Protein AF-A0A8J2X527-F1 (afdb_monomer_lite)

Radius of gyration: 35.74 Å; chains: 1; bounding box: 59×76×112 Å

Sequence (655 aa):
MLSQLTATYHDRGWCKVERCLDGATVQSFVDQLKRELRAPTVQGESGHDYRAIDLEESATWFRGTERRVVEVNPPGEGAHWSRIERAPRLVCALDALLGTWELPRNDAERTREWYCPIVFPEDPPCHTLTRPALSGEATWRDGFGDAWTSEEDEKLRKAARARPVDWKGISSELNRPVKHCRERWAAINPWAPDEDQTLAELHKTHGDAWSLLTSKLSAAGFEARTKRAVRARCALKASQK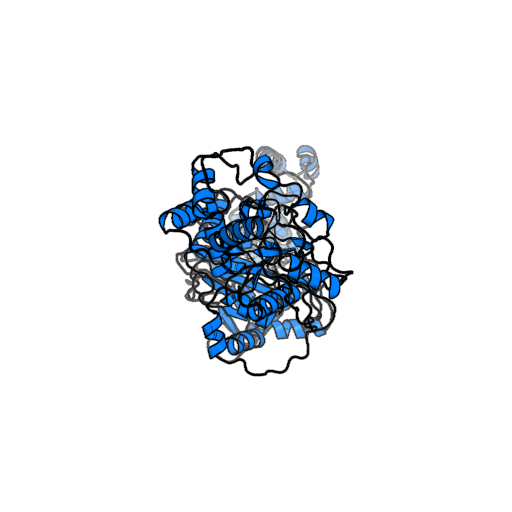TINETPTLSNWRPVNRRRCLDRGFHVDPGPGFPMEGLRTLKGDRAQGAVVLVVLSDWPSNGGGTCVANGSHRWVREKLGEGPLPHSELNRWAIAEVARRRASRELRLDYEEGHGDVIEQICAKAGDVILMHPWAVHGGTTNLSTMPRLMANGMARVCNPGDGAFLKRPVGAMDEAAFLQMAAPVAPRVALRPERKSVAYVHVPKTGGSAVEAWLREAWPRRITLSGHHKLTLKDHQKNGGVVTLITLREPLERFVSTHAYWVHGAADEPWHRRSDDWVPCLGGTTTDFDLRSLTGFVAAARAGAIDLEAWDDWFGCAPFKRQMDWLSGGDVARAVVIRYASDPAVFAERVGGAVRMALGEAGDVPPMRVVNATRRREHCALADDDAAWVRERYAADAALWDRVNVGDGGFRAVF

Foldseek 3Di:
DLVVQQVQCQQFQKGWLALQDDPVLLVVVVVQVQVCQLPNPDDDPVPDNSNQDGQVDPVSADDAQDQQKDKGQGFCDDVSSVCNQQRLSNCSNQCSFFVAWDQDTHDPVARFQKIKIKGAADDPPRLQLDQFDDDDDPDPDDDDDDDDDPVLVVLLVVQVVDPPRDLVVNCVVSVHDSVVSLVVCLVPPDQDPVLLVLLVVCCVVPPLPLVVSQVVSVVVVHDRHDSVSSSVSVSVVVSVVSSVPDDGDPAKFFADSSRNGNFFWFQALFTPDDQFDKAALVGPQWFTWKKKAFSAFDAGLQKAKKWFTPQLVVLNVVNVVHIDTRVVSGVVRRVVSVVCVVVVQEDDPPDDDDHTYTYGDGGHHSMMMIGRSRITMGIMHRNDNGMTIIMIRTITRDDPDDDDPDDDDDDDDDPVVVVVSPARDADDDDDHQDQQAEEEEEAPPLLQVLLQVLCCVQPVPRYDHGAHAQAAAVVCVVVVRHFYEYGDEQLLVLLLRLLLCQQQNWPVPVPDGNVPPPCVQQPAPDPPFPSNDPQSVLVCVVVVRGHQQGQDVVSNGRNSDAPVRSHVRHDQLRYEYQYRDPPPQNSQVSSQVSCCSRNVDPDDDDGRDRPTDRNDPPPVDDDPVSSVVSCVVRVVNNVVVVCLVSVHDNHNYRD

Secondary structure (DSSP, 8-state):
-HHHHHHHHHHHSEEEETT-S-HHHHHHHHHHHHHHHHS-SS--TT----TT--TT-TTSS--TTS--EEEE---S-SHHHHHHHT-HHHHHHHHHHHSSEE-----SS---SEEEEEEPPPPSS-TT-----------------PPPPHHHHHHHHHHHTSSS--HHHHHHHHTS-HHHHHHHHHHHSPPPHHHHHHHHHHHHHHTT-HHHHHHHHHHTT-----HHHHHHHHHHHHHHHHHTTPPPPSS--EE-TT--BT---EE---TTS-TTPEE-TT--TTEEEEEEEE-S-B-TTEEEEEEETTHHHHHHHHHHS--EEHHHHHHHHHHHHHHHHHTTSEEETTS-SSSEEEEEPPB-TT-EEEE-TT-EEEEEEE-SSS-B-EEEEEEEE---SS--SS-----PPPHHHHHGGGS---------SS---EEEEE-TTSSHHHHHHHHHHH-TTTEEE-SSPPPBHHHHHHTTTPEEEEEE--HHHHHHHHHHHHHH-BTT-TT--GGGT-TTTTT---TTS-TTSHHHHHHHHHTTSS-TT--BTTTTB-TTS-HHHHHTBS-GGGEEEEEP-SSHHHHHHHHHHHHHHHH---S-PPPP-----BS-----PPPHHHHHHHHHHTHHHHHHHHHHHHT-TT-EEE-

InterPro domains:
  IPR001005 SANT/Myb domain [PF00249] (147-185)
  IPR001005 SANT/Myb domain [PF00249] (190-233)
  IPR001005 SANT/Myb domain [PS50090] (148-189)
  IPR001005 SANT/Myb domain [PS50090] (190-233)
  IPR001005 SANT/Myb domain [SM00717] (144-185)
  IPR001005 SANT/Myb domain [SM00717] (187-240)
  IPR008775 Phytanoyl-CoA dioxygenase-like [PF05721] (290-388)
  IPR009057 Homedomain-like superfamily [SSF46689] (146-226)
  IPR017930 Myb domain [PS51294] (147-185)
  IPR027417 P-loop containing nucleoside triphosphate hydrolase [G3DSA:3.40.50.300] (433-573)

Organism: NCBI:txid35677

Structure (mmCIF, N/CA/C/O backbone):
data_AF-A0A8J2X527-F1
#
_entry.id   AF-A0A8J2X527-F1
#
loop_
_atom_site.group_PDB
_atom_site.id
_atom_site.type_symbol
_atom_site.label_atom_id
_atom_site.label_alt_id
_atom_site.label_comp_id
_atom_site.label_asym_id
_atom_site.label_entity_id
_atom_site.label_seq_id
_atom_site.pdbx_PDB_ins_code
_atom_site.Cartn_x
_atom_site.Cartn_y
_atom_site.Cartn_z
_atom_site.occupancy
_atom_site.B_iso_or_equiv
_atom_site.auth_seq_id
_atom_site.auth_comp_id
_atom_site.auth_asym_id
_atom_site.auth_atom_id
_atom_site.pdbx_PDB_model_num
ATOM 1 N N . MET A 1 1 ? -5.252 -21.976 1.356 1.00 64.75 1 MET A N 1
ATOM 2 C CA . MET A 1 1 ? -4.697 -20.709 1.905 1.00 64.75 1 MET A CA 1
ATOM 3 C C . MET A 1 1 ? -5.616 -19.498 1.702 1.00 64.75 1 MET A C 1
ATOM 5 O O . MET A 1 1 ? -6.002 -18.891 2.692 1.00 64.75 1 MET A O 1
ATOM 9 N N . LEU A 1 2 ? -5.992 -19.140 0.466 1.00 73.50 2 LEU A N 1
ATOM 10 C CA . LEU A 1 2 ? -6.781 -17.927 0.181 1.00 73.50 2 LEU A CA 1
ATOM 11 C C . LEU A 1 2 ? -8.163 -17.915 0.862 1.00 73.50 2 LEU A C 1
ATOM 13 O O . LEU A 1 2 ? -8.509 -16.933 1.505 1.00 73.50 2 LEU A O 1
ATOM 17 N N . SER A 1 3 ? -8.901 -19.031 0.837 1.00 74.00 3 SER A N 1
ATOM 18 C CA . SER A 1 3 ? -10.197 -19.142 1.529 1.00 74.00 3 SER A CA 1
ATOM 19 C C . SER A 1 3 ? -10.089 -18.897 3.036 1.00 74.00 3 SER A C 1
ATOM 21 O O . SER A 1 3 ? -10.961 -18.267 3.622 1.00 74.00 3 SER A O 1
ATOM 23 N N . GLN A 1 4 ? -9.000 -19.353 3.662 1.00 79.56 4 GLN A N 1
ATOM 24 C CA . GLN A 1 4 ? -8.740 -19.126 5.084 1.00 79.56 4 GLN A CA 1
ATOM 25 C C . GLN A 1 4 ? -8.394 -17.660 5.360 1.00 79.56 4 GLN A C 1
ATOM 27 O O . GLN A 1 4 ? -8.870 -17.098 6.343 1.00 79.56 4 GLN A O 1
ATOM 32 N N . LEU A 1 5 ? -7.605 -17.030 4.485 1.00 86.31 5 LEU A N 1
ATOM 33 C CA . LEU A 1 5 ? -7.266 -15.610 4.559 1.00 86.31 5 LEU A CA 1
ATOM 34 C C . LEU A 1 5 ? -8.520 -14.737 4.451 1.00 86.31 5 LEU A C 1
ATOM 36 O O . LEU A 1 5 ? -8.744 -13.891 5.312 1.00 86.31 5 LEU A O 1
ATOM 40 N N . THR A 1 6 ? -9.371 -14.983 3.454 1.00 84.69 6 THR A N 1
ATOM 41 C CA . THR A 1 6 ? -10.638 -14.265 3.266 1.00 84.69 6 THR A CA 1
ATOM 42 C C . THR A 1 6 ? -11.604 -14.518 4.422 1.00 84.69 6 THR A C 1
ATOM 44 O O . THR A 1 6 ? -12.196 -13.573 4.938 1.00 84.69 6 THR A O 1
ATOM 47 N N . ALA A 1 7 ? -11.717 -15.763 4.900 1.00 83.44 7 ALA A N 1
ATOM 48 C CA . ALA A 1 7 ? -12.522 -16.083 6.079 1.00 83.44 7 ALA A CA 1
ATOM 49 C C . ALA A 1 7 ? -12.023 -15.336 7.324 1.00 83.44 7 ALA A C 1
ATOM 51 O O . ALA A 1 7 ? -12.819 -14.748 8.045 1.00 83.44 7 ALA A O 1
ATOM 52 N N . THR A 1 8 ? -10.705 -15.283 7.527 1.00 89.44 8 THR A N 1
ATOM 53 C CA . THR A 1 8 ? -10.074 -14.543 8.628 1.00 89.44 8 THR A CA 1
ATOM 54 C C . THR A 1 8 ? -10.327 -13.044 8.494 1.00 89.44 8 THR A C 1
ATOM 56 O O . THR A 1 8 ? -10.683 -12.399 9.473 1.00 89.44 8 THR A O 1
ATOM 59 N N . TYR A 1 9 ? -10.221 -12.482 7.288 1.00 91.94 9 TYR A N 1
ATOM 60 C CA . TYR A 1 9 ? -10.519 -11.073 7.045 1.00 91.94 9 TYR A CA 1
ATOM 61 C C . TYR A 1 9 ? -11.979 -10.730 7.365 1.00 91.94 9 TYR A C 1
ATOM 63 O O . TYR A 1 9 ? -12.236 -9.742 8.048 1.00 91.94 9 TYR A O 1
ATOM 71 N N . HIS A 1 10 ? -12.939 -11.553 6.938 1.00 88.06 10 HIS A N 1
ATOM 72 C CA . HIS A 1 10 ? -14.357 -11.336 7.243 1.00 88.06 10 HIS A CA 1
ATOM 73 C C . HIS A 1 10 ? -14.703 -11.584 8.713 1.00 88.06 10 HIS A C 1
ATOM 75 O O . HIS A 1 10 ? -15.547 -10.890 9.276 1.00 88.06 10 HIS A O 1
ATOM 81 N N . ASP A 1 11 ? -14.061 -12.556 9.356 1.00 89.25 11 ASP A N 1
ATOM 82 C CA . ASP A 1 11 ? -14.311 -12.856 10.760 1.00 89.25 11 ASP A CA 1
ATOM 83 C C . ASP A 1 11 ? -13.669 -11.812 11.683 1.00 89.25 11 ASP A C 1
ATOM 85 O O . ASP A 1 11 ? -14.331 -11.227 12.540 1.00 89.25 11 ASP A O 1
ATOM 89 N N . ARG A 1 12 ? -12.397 -11.486 11.465 1.00 93.00 12 ARG A N 1
ATOM 90 C CA . ARG A 1 12 ? -11.613 -10.623 12.358 1.00 93.00 12 ARG A CA 1
ATOM 91 C C . ARG A 1 12 ? -11.634 -9.158 11.944 1.00 93.00 12 ARG A C 1
ATOM 93 O O . ARG A 1 12 ? -11.393 -8.286 12.774 1.00 93.00 12 ARG A O 1
ATOM 100 N N . GLY A 1 13 ? -11.961 -8.856 10.691 1.00 92.56 13 GLY A N 1
ATOM 101 C CA . GLY A 1 13 ? -11.820 -7.522 10.102 1.00 92.56 13 GLY A CA 1
ATOM 102 C C . GLY A 1 13 ? -10.405 -7.215 9.623 1.00 92.56 13 GLY A C 1
ATOM 103 O O . GLY A 1 13 ? -10.129 -6.070 9.281 1.00 92.56 13 GLY A O 1
ATOM 104 N N . TRP A 1 14 ? -9.500 -8.193 9.634 1.00 96.31 14 TRP A N 1
ATOM 105 C CA . TRP A 1 14 ? -8.141 -8.059 9.124 1.00 96.31 14 TRP A CA 1
ATOM 106 C C . TRP A 1 14 ? -7.522 -9.436 8.859 1.00 96.31 14 TRP A C 1
ATOM 108 O O . TRP A 1 14 ? -7.974 -10.448 9.396 1.00 96.31 14 TRP A O 1
ATOM 118 N N . CYS A 1 15 ? -6.477 -9.483 8.040 1.00 96.44 15 CYS A N 1
ATOM 119 C CA . CYS A 1 15 ? -5.677 -10.680 7.808 1.00 96.44 15 CYS A CA 1
ATOM 120 C C . CYS A 1 15 ? -4.218 -10.322 7.504 1.00 96.44 15 CYS A C 1
ATOM 122 O O . CYS A 1 15 ? -3.910 -9.213 7.064 1.00 96.44 15 CYS A O 1
ATOM 124 N N . LYS A 1 16 ? -3.319 -11.290 7.689 1.00 96.62 16 LYS A N 1
ATOM 125 C CA . LYS A 1 16 ? -1.897 -11.166 7.357 1.00 96.62 16 LYS A CA 1
ATOM 126 C C . LYS A 1 16 ? -1.573 -11.929 6.072 1.00 96.62 16 LYS A C 1
ATOM 128 O O . LYS A 1 16 ? -1.870 -13.116 5.957 1.00 96.62 16 LYS A O 1
ATOM 133 N N . VAL A 1 17 ? -0.927 -11.248 5.132 1.00 96.44 17 VAL A N 1
ATOM 134 C CA . VAL A 1 17 ? -0.313 -11.811 3.928 1.00 96.44 17 VAL A CA 1
ATOM 135 C C . VAL A 1 17 ? 1.175 -11.983 4.213 1.00 96.44 17 VAL A C 1
ATOM 137 O O . VAL A 1 17 ? 1.957 -11.038 4.132 1.00 96.44 17 VAL A O 1
ATOM 140 N N . GLU A 1 18 ? 1.563 -13.188 4.611 1.00 94.38 18 GLU A N 1
ATOM 141 C CA . GLU A 1 18 ? 2.949 -13.466 4.996 1.00 94.38 18 GLU A CA 1
ATOM 142 C C . GLU A 1 18 ? 3.897 -13.437 3.796 1.00 94.38 18 GLU A C 1
ATOM 144 O O . GLU A 1 18 ? 3.474 -13.760 2.685 1.00 94.38 18 GLU A O 1
ATOM 149 N N . ARG A 1 19 ? 5.184 -13.138 4.021 1.00 91.06 19 ARG A N 1
ATOM 150 C CA . ARG A 1 19 ? 6.275 -13.179 3.022 1.00 91.06 19 ARG A CA 1
ATOM 151 C C . ARG A 1 19 ? 5.826 -12.605 1.679 1.00 91.06 19 ARG A C 1
ATOM 153 O O . ARG A 1 19 ? 5.876 -13.280 0.649 1.00 91.06 19 ARG A O 1
ATOM 160 N N . CYS A 1 20 ? 5.247 -11.414 1.738 1.00 92.88 20 CYS A N 1
ATOM 161 C CA . CYS A 1 20 ? 4.633 -10.761 0.599 1.00 92.88 20 CYS A CA 1
ATOM 162 C C . CYS A 1 20 ? 5.677 -10.038 -0.258 1.00 92.88 20 CYS A C 1
ATOM 164 O O . CYS A 1 20 ? 5.577 -10.045 -1.483 1.00 92.88 20 CYS A O 1
ATOM 166 N N . LEU A 1 21 ? 6.671 -9.433 0.390 1.00 95.50 21 LEU A N 1
ATOM 167 C CA . LEU A 1 21 ? 7.779 -8.721 -0.234 1.00 95.50 21 LEU A CA 1
ATOM 168 C C . LEU A 1 21 ? 9.101 -9.412 0.106 1.00 95.50 21 LEU A C 1
ATOM 170 O O . LEU A 1 21 ? 9.270 -9.943 1.205 1.00 95.50 21 LEU A O 1
ATOM 174 N N . ASP A 1 22 ? 10.041 -9.387 -0.836 1.00 94.12 22 ASP A N 1
ATOM 175 C CA . ASP A 1 22 ? 11.406 -9.850 -0.598 1.00 94.12 22 ASP A CA 1
ATOM 176 C C . ASP A 1 22 ? 12.225 -8.836 0.222 1.00 94.12 22 ASP A C 1
ATOM 178 O O . ASP A 1 22 ? 11.884 -7.654 0.340 1.00 94.12 22 ASP A O 1
ATOM 182 N N . GLY A 1 23 ? 13.341 -9.307 0.788 1.00 93.69 23 GLY A N 1
ATOM 183 C CA . GLY A 1 23 ? 14.216 -8.478 1.618 1.00 93.69 23 GLY A CA 1
ATOM 184 C C . GLY A 1 23 ? 14.795 -7.270 0.875 1.00 93.69 23 GLY A C 1
ATOM 185 O O . GLY A 1 23 ? 14.936 -6.207 1.468 1.00 93.69 23 GLY A O 1
ATOM 186 N N . ALA A 1 24 ? 15.064 -7.388 -0.430 1.00 95.56 24 ALA A N 1
ATOM 187 C CA . ALA A 1 24 ? 15.583 -6.280 -1.234 1.00 95.56 24 ALA A CA 1
ATOM 188 C C . ALA A 1 24 ? 14.547 -5.154 -1.398 1.00 95.56 24 ALA A C 1
ATOM 190 O O . ALA A 1 24 ? 14.881 -3.971 -1.371 1.00 95.56 24 ALA A O 1
ATOM 191 N N . THR A 1 25 ? 13.275 -5.512 -1.550 1.00 95.81 25 THR A N 1
ATOM 192 C CA . THR A 1 25 ? 12.153 -4.577 -1.646 1.00 95.81 25 THR A CA 1
ATOM 193 C C . THR A 1 25 ? 11.910 -3.890 -0.311 1.00 95.81 25 THR A C 1
ATOM 195 O O . THR A 1 25 ? 11.762 -2.670 -0.282 1.00 95.81 25 THR A O 1
ATOM 198 N N . VAL A 1 26 ? 11.938 -4.643 0.792 1.00 97.38 26 VAL A N 1
ATOM 199 C CA . VAL A 1 26 ? 11.850 -4.084 2.149 1.00 97.38 26 VAL A CA 1
ATOM 200 C C . VAL A 1 26 ? 13.001 -3.116 2.417 1.00 97.38 26 VAL A C 1
ATOM 202 O O . VAL A 1 26 ? 12.758 -1.988 2.842 1.00 97.38 26 VAL A O 1
ATOM 205 N N . GLN A 1 27 ? 14.240 -3.511 2.114 1.00 96.94 27 GLN A N 1
ATOM 206 C CA . GLN A 1 27 ? 15.410 -2.660 2.322 1.00 96.94 27 GLN A CA 1
ATOM 207 C C . GLN A 1 27 ? 15.311 -1.363 1.512 1.00 96.94 27 GLN A C 1
ATOM 209 O O . GLN A 1 27 ? 15.563 -0.290 2.045 1.00 96.94 27 GLN A O 1
ATOM 214 N N . SER A 1 28 ? 14.839 -1.436 0.265 1.00 97.25 28 SER A N 1
ATOM 215 C CA . SER A 1 28 ? 14.620 -0.255 -0.578 1.00 97.25 28 SER A CA 1
ATOM 216 C C . SER A 1 28 ? 13.601 0.729 0.022 1.00 97.25 28 SER A C 1
ATOM 218 O O . SER A 1 28 ? 13.808 1.943 -0.048 1.00 97.25 28 SER A O 1
ATOM 220 N N . PHE A 1 29 ? 12.529 0.234 0.658 1.00 96.94 29 PHE A N 1
ATOM 221 C CA . PHE A 1 29 ? 11.606 1.077 1.430 1.00 96.94 29 PHE A CA 1
ATOM 222 C C . PHE A 1 29 ? 12.307 1.723 2.632 1.00 96.94 29 PHE A C 1
ATOM 224 O O . PHE A 1 29 ? 12.180 2.929 2.841 1.00 96.94 29 PHE A O 1
ATOM 231 N N . VAL A 1 30 ? 13.060 0.944 3.413 1.00 96.38 30 VAL A N 1
ATOM 232 C CA . VAL A 1 30 ? 13.794 1.439 4.591 1.00 96.38 30 VAL A CA 1
ATOM 233 C C . VAL A 1 30 ? 14.814 2.511 4.199 1.00 96.38 30 VAL A C 1
ATOM 235 O O . VAL A 1 30 ? 14.888 3.553 4.848 1.00 96.38 30 VAL A O 1
ATOM 238 N N . ASP A 1 31 ? 15.548 2.312 3.107 1.00 95.69 31 ASP A N 1
ATOM 239 C CA . ASP A 1 31 ? 16.517 3.282 2.598 1.00 95.69 31 ASP A CA 1
ATOM 240 C C . ASP A 1 31 ? 15.837 4.577 2.152 1.00 95.69 31 ASP A C 1
ATOM 242 O O . ASP A 1 31 ? 16.378 5.664 2.362 1.00 95.69 31 ASP A O 1
ATOM 246 N N . GLN A 1 32 ? 14.636 4.491 1.570 1.00 94.81 32 GLN A N 1
ATOM 247 C CA . GLN A 1 32 ? 13.840 5.680 1.285 1.00 94.81 32 GLN A CA 1
ATOM 248 C C . GLN A 1 32 ? 13.442 6.404 2.574 1.00 94.81 32 GLN A C 1
ATOM 250 O O . GLN A 1 32 ? 13.639 7.612 2.657 1.00 94.81 32 GLN A O 1
ATOM 255 N N . LEU A 1 33 ? 12.963 5.694 3.601 1.00 93.50 33 LEU A N 1
ATOM 256 C CA . LEU A 1 33 ? 12.622 6.316 4.887 1.00 93.50 33 LEU A CA 1
ATOM 257 C C . LEU A 1 33 ? 13.819 7.016 5.536 1.00 93.50 33 LEU A C 1
ATOM 259 O O . LEU A 1 33 ? 13.663 8.119 6.052 1.00 93.50 33 LEU A O 1
ATOM 263 N N . LYS A 1 34 ? 15.018 6.423 5.470 1.00 92.69 34 LYS A N 1
ATOM 264 C CA . LYS A 1 34 ? 16.254 7.060 5.955 1.00 92.69 34 LYS A CA 1
ATOM 265 C C . LYS A 1 34 ? 16.549 8.369 5.218 1.00 92.69 34 LYS A C 1
ATOM 267 O O . LYS A 1 34 ? 16.895 9.360 5.857 1.00 92.69 34 LYS A O 1
ATOM 272 N N . ARG A 1 35 ? 16.394 8.397 3.888 1.00 91.56 35 ARG A N 1
ATOM 273 C CA . ARG A 1 35 ? 16.570 9.628 3.096 1.00 91.56 35 ARG A CA 1
ATOM 274 C C . ARG A 1 35 ? 15.545 10.693 3.474 1.00 91.56 35 ARG A C 1
ATOM 276 O O . ARG A 1 35 ? 15.932 11.826 3.731 1.00 91.56 35 ARG A O 1
ATOM 283 N N . GLU A 1 36 ? 14.275 10.313 3.570 1.00 89.38 36 GLU A N 1
ATOM 284 C CA . GLU A 1 36 ? 13.176 11.233 3.881 1.00 89.38 36 GLU A CA 1
ATOM 285 C C . GLU A 1 36 ? 13.220 11.762 5.321 1.00 89.38 36 GLU A C 1
ATOM 287 O O . GLU A 1 36 ? 12.771 12.874 5.575 1.00 89.38 36 GLU A O 1
ATOM 292 N N . LEU A 1 37 ? 13.794 11.018 6.272 1.00 87.38 37 LEU A N 1
ATOM 293 C CA . LEU A 1 37 ? 14.070 11.544 7.612 1.00 87.38 37 LEU A CA 1
ATOM 294 C C . LEU A 1 37 ? 15.121 12.659 7.576 1.00 87.38 37 LEU A C 1
ATOM 296 O O . LEU A 1 37 ? 14.927 13.692 8.209 1.00 87.38 37 LEU A O 1
ATOM 300 N N . ARG A 1 38 ? 16.207 12.470 6.815 1.00 85.00 38 ARG A N 1
ATOM 301 C CA . ARG A 1 38 ? 17.317 13.435 6.708 1.00 85.00 38 ARG A CA 1
ATOM 302 C C . ARG A 1 38 ? 16.945 14.671 5.887 1.00 85.00 38 ARG A C 1
ATOM 304 O O . ARG A 1 38 ? 17.356 15.781 6.215 1.00 85.00 38 ARG A O 1
ATOM 311 N N . ALA A 1 39 ? 16.183 14.478 4.816 1.00 84.81 39 ALA A N 1
ATOM 312 C CA . ALA A 1 39 ? 15.754 15.529 3.905 1.00 84.81 39 ALA A CA 1
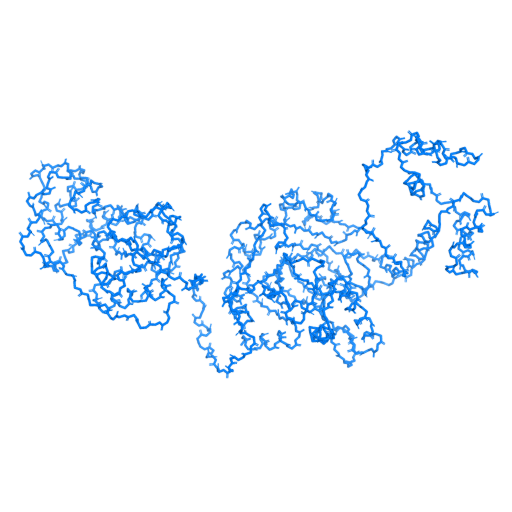ATOM 313 C C . ALA A 1 39 ? 14.330 15.226 3.403 1.00 84.81 39 ALA A C 1
ATOM 315 O O . ALA A 1 39 ? 14.182 14.587 2.362 1.00 84.81 39 ALA A O 1
ATOM 316 N N . PRO A 1 40 ? 13.287 15.658 4.139 1.00 80.31 40 PRO A N 1
ATOM 317 C CA . PRO A 1 40 ? 11.907 15.390 3.754 1.00 80.31 40 PRO A CA 1
ATOM 318 C C . PRO A 1 40 ? 11.561 16.052 2.419 1.00 80.31 40 PRO A C 1
ATOM 320 O O . PRO A 1 40 ? 11.637 17.276 2.292 1.00 80.31 40 PRO A O 1
ATOM 323 N N . THR A 1 41 ? 11.127 15.253 1.449 1.00 77.19 41 THR A N 1
ATOM 324 C CA . THR A 1 41 ? 10.610 15.729 0.158 1.00 77.19 41 THR A CA 1
ATOM 325 C C . THR A 1 41 ? 9.197 16.294 0.319 1.00 77.19 41 THR A C 1
ATOM 327 O O . THR A 1 41 ? 8.821 17.269 -0.328 1.00 77.19 41 THR A O 1
ATOM 330 N N . VAL A 1 42 ? 8.416 15.705 1.229 1.00 70.00 42 VAL A N 1
ATOM 331 C CA . VAL A 1 42 ? 7.062 16.139 1.590 1.00 70.00 42 VAL A CA 1
ATOM 332 C C . VAL A 1 42 ? 7.040 16.501 3.070 1.00 70.00 42 VAL A C 1
ATOM 334 O O . VAL A 1 42 ? 7.459 15.719 3.926 1.00 70.00 42 VAL A O 1
ATOM 337 N N . GLN A 1 43 ? 6.524 17.686 3.395 1.00 65.94 43 GLN A N 1
ATOM 338 C CA . GLN A 1 43 ? 6.428 18.129 4.782 1.00 65.94 43 GLN A CA 1
ATOM 339 C C . GLN A 1 43 ? 5.428 17.257 5.561 1.00 65.94 43 GLN A C 1
ATOM 341 O O . GLN A 1 43 ? 4.254 17.154 5.203 1.00 65.94 43 GLN A O 1
ATOM 346 N N . GLY A 1 44 ? 5.897 16.633 6.644 1.00 61.59 44 GLY A N 1
ATOM 347 C CA . GLY A 1 44 ? 5.053 15.837 7.535 1.00 61.59 44 GLY A CA 1
ATOM 348 C C . GLY A 1 44 ? 4.074 16.697 8.344 1.00 61.59 44 GLY A C 1
ATOM 349 O O . GLY A 1 44 ? 4.376 17.824 8.735 1.00 61.59 44 GLY A O 1
ATOM 350 N N . GLU A 1 45 ? 2.902 16.138 8.656 1.00 55.78 45 GLU A N 1
ATOM 351 C CA . GLU A 1 45 ? 1.814 16.826 9.379 1.00 55.78 45 GLU A CA 1
ATOM 352 C C . GLU A 1 45 ? 2.173 17.247 10.801 1.00 55.78 45 GLU A C 1
ATOM 354 O O . GLU A 1 45 ? 1.548 18.130 11.387 1.00 55.78 45 GLU A O 1
ATOM 359 N N . SER A 1 46 ? 3.148 16.575 11.401 1.00 55.66 46 SER A N 1
ATOM 360 C CA . SER A 1 46 ? 3.508 16.794 12.790 1.00 55.66 46 SER A CA 1
ATOM 361 C C . SER A 1 46 ? 4.339 18.055 13.018 1.00 55.66 46 SER A C 1
ATOM 363 O O . SER A 1 46 ? 4.529 18.410 14.177 1.00 55.66 46 SER A O 1
ATOM 365 N N . GLY A 1 47 ? 4.793 18.739 11.958 1.00 52.84 47 GLY A N 1
ATOM 366 C CA . GLY A 1 47 ? 5.393 20.079 12.024 1.00 52.84 47 GLY A CA 1
ATOM 367 C C . GLY A 1 47 ? 6.715 20.185 12.793 1.00 52.84 47 GLY A C 1
ATOM 368 O O . GLY A 1 47 ? 7.213 21.290 12.984 1.00 52.84 47 GLY A O 1
ATOM 369 N N . HIS A 1 48 ? 7.283 19.067 13.245 1.00 58.19 48 HIS A N 1
ATOM 370 C CA . HIS A 1 48 ? 8.584 19.038 13.906 1.00 58.19 48 HIS A CA 1
ATOM 371 C C . HIS A 1 48 ? 9.700 18.806 12.884 1.00 58.19 48 HIS A C 1
ATOM 373 O O . HIS A 1 48 ? 9.522 18.080 11.905 1.00 58.19 48 HIS A O 1
ATOM 379 N N . ASP A 1 49 ? 10.862 19.397 13.150 1.00 64.44 49 ASP A N 1
ATOM 380 C CA . ASP A 1 49 ? 12.070 19.158 12.371 1.00 64.44 49 ASP A CA 1
ATOM 381 C C . ASP A 1 49 ? 12.732 17.846 12.817 1.00 64.44 49 ASP A C 1
ATOM 383 O O . ASP A 1 49 ? 13.381 17.781 13.859 1.00 64.44 49 ASP A O 1
ATOM 387 N N . TYR A 1 50 ? 12.505 16.775 12.057 1.00 69.81 50 TYR A N 1
ATOM 388 C CA . TYR A 1 50 ? 13.018 15.432 12.353 1.00 69.81 50 TYR A CA 1
ATOM 389 C C . TYR A 1 50 ? 14.371 15.129 11.701 1.00 69.81 50 TYR A C 1
ATOM 391 O O . TYR A 1 50 ? 14.845 13.998 11.793 1.00 69.81 50 TYR A O 1
ATOM 399 N N . ARG A 1 51 ? 15.007 16.124 11.066 1.00 62.81 51 ARG A N 1
ATOM 400 C CA . ARG A 1 51 ? 16.242 15.960 10.276 1.00 62.81 51 ARG A CA 1
ATOM 401 C C . ARG A 1 51 ? 17.444 15.444 11.065 1.00 62.81 51 ARG A C 1
ATOM 403 O O . ARG A 1 51 ? 18.398 14.964 10.465 1.00 62.81 51 ARG A O 1
ATOM 410 N N . ALA A 1 52 ? 17.393 15.529 12.393 1.00 70.69 52 ALA A N 1
ATOM 411 C CA . ALA A 1 52 ? 18.446 15.059 13.289 1.00 70.69 52 ALA A CA 1
ATOM 412 C C . ALA A 1 52 ? 18.332 13.569 13.672 1.00 70.69 52 ALA A C 1
ATOM 414 O O . ALA A 1 52 ? 19.165 13.089 14.435 1.00 70.69 52 ALA A O 1
ATOM 415 N N . ILE A 1 53 ? 17.309 12.846 13.199 1.00 83.62 53 ILE A N 1
ATOM 416 C CA . ILE A 1 53 ? 17.083 11.443 13.569 1.00 83.62 53 ILE A CA 1
ATOM 417 C C . ILE A 1 53 ? 17.774 10.512 12.576 1.00 83.62 53 ILE A C 1
ATOM 419 O O . ILE A 1 53 ? 17.444 10.505 11.389 1.00 83.62 53 ILE A O 1
ATOM 423 N N . ASP A 1 54 ? 18.643 9.647 13.092 1.00 86.75 54 ASP A N 1
ATOM 424 C CA . ASP A 1 54 ? 19.201 8.518 12.358 1.00 86.75 54 ASP A CA 1
ATOM 425 C C . ASP A 1 54 ? 18.663 7.195 12.923 1.00 86.75 54 ASP A C 1
ATOM 427 O O . ASP A 1 54 ? 18.783 6.897 14.111 1.00 86.75 54 ASP A O 1
ATOM 431 N N . LEU A 1 55 ? 18.057 6.372 12.062 1.00 89.31 55 LEU A N 1
ATOM 432 C CA . LEU A 1 55 ? 17.506 5.069 12.450 1.00 89.31 55 LEU A CA 1
ATOM 433 C C . LEU A 1 55 ? 18.576 4.065 12.897 1.00 89.31 55 LEU A C 1
ATOM 435 O O . LEU A 1 55 ? 18.222 3.050 13.491 1.00 89.31 55 LEU A O 1
ATOM 439 N N . GLU A 1 56 ? 19.851 4.328 12.622 1.00 86.94 56 GLU A N 1
ATOM 440 C CA . GLU A 1 56 ? 20.979 3.485 13.025 1.00 86.94 56 GLU A CA 1
ATOM 441 C C . GLU A 1 56 ? 21.650 3.977 14.317 1.00 86.94 56 GLU A C 1
ATOM 443 O O . GLU A 1 56 ? 22.355 3.211 14.972 1.00 86.94 56 GLU A O 1
ATOM 448 N N . GLU A 1 57 ? 21.377 5.212 14.749 1.00 87.06 57 GLU A N 1
ATOM 449 C CA . GLU A 1 57 ? 22.000 5.813 15.930 1.00 87.06 57 GLU A CA 1
ATOM 450 C C . GLU A 1 57 ? 20.976 6.051 17.046 1.00 87.06 57 GLU A C 1
ATOM 452 O O . GLU A 1 57 ? 20.310 7.086 17.103 1.00 87.06 57 GLU A O 1
ATOM 457 N N . SER A 1 58 ? 20.890 5.128 18.009 1.00 86.75 58 SER A N 1
ATOM 458 C CA . SER A 1 58 ? 19.935 5.213 19.132 1.00 86.75 58 SER A CA 1
ATOM 459 C C . SER A 1 58 ? 20.109 6.429 20.052 1.00 86.75 58 SER A C 1
ATOM 461 O O . SER A 1 58 ? 19.219 6.768 20.837 1.00 86.75 58 SER A O 1
ATOM 463 N N . ALA A 1 59 ? 21.248 7.117 19.961 1.00 82.75 59 ALA A N 1
ATOM 464 C CA . ALA A 1 59 ? 21.485 8.397 20.622 1.00 82.75 59 ALA A CA 1
ATOM 465 C C . ALA A 1 59 ? 20.614 9.530 20.054 1.00 82.75 59 ALA A C 1
ATOM 467 O O . ALA A 1 59 ? 20.286 10.459 20.786 1.00 82.75 59 ALA A O 1
ATOM 468 N N . THR A 1 60 ? 20.215 9.431 18.784 1.00 83.75 60 THR A N 1
ATOM 469 C CA . THR A 1 60 ? 19.402 10.437 18.082 1.00 83.75 60 THR A CA 1
ATOM 470 C C . THR A 1 60 ? 17.897 10.228 18.264 1.00 83.75 60 THR A C 1
ATOM 472 O O . THR A 1 60 ? 17.093 11.077 17.881 1.00 83.75 60 THR A O 1
ATOM 475 N N . TRP A 1 61 ? 17.489 9.089 18.831 1.00 84.94 61 TRP A N 1
ATOM 476 C CA . TRP A 1 61 ? 16.081 8.760 19.024 1.00 84.94 61 TRP A CA 1
ATOM 477 C C . TRP A 1 61 ? 15.500 9.509 20.218 1.00 84.94 61 TRP A C 1
ATOM 479 O O . TRP A 1 61 ? 16.191 9.808 21.191 1.00 84.94 61 TRP A O 1
ATOM 489 N N . PHE A 1 62 ? 14.194 9.749 20.163 1.00 76.31 62 PHE A N 1
ATOM 490 C CA . PHE A 1 62 ? 13.458 10.433 21.221 1.00 76.31 62 PHE A CA 1
ATOM 491 C C . PHE A 1 62 ? 13.600 9.757 22.592 1.00 76.31 62 PHE A C 1
ATOM 493 O O . PHE A 1 62 ? 13.481 8.533 22.702 1.00 76.31 62 PHE A O 1
ATOM 500 N N . ARG A 1 63 ? 13.752 10.565 23.652 1.00 67.88 63 ARG A N 1
ATOM 501 C CA . ARG A 1 63 ? 13.887 10.120 25.058 1.00 67.88 63 ARG A CA 1
ATOM 502 C C . ARG A 1 63 ? 12.926 10.859 26.001 1.00 67.88 63 ARG A C 1
ATOM 504 O O . ARG A 1 63 ? 12.207 11.775 25.602 1.00 67.88 63 ARG A O 1
ATOM 511 N N . GLY A 1 64 ? 12.764 10.369 27.234 1.00 66.25 64 GLY A N 1
ATOM 512 C CA . GLY A 1 64 ? 11.834 10.944 28.223 1.00 66.25 64 GLY A CA 1
ATOM 513 C C . GLY A 1 64 ? 10.379 11.105 27.737 1.00 66.25 64 GLY A C 1
ATOM 514 O O . GLY A 1 64 ? 9.752 10.133 27.329 1.00 66.25 64 GLY A O 1
ATOM 515 N N . THR A 1 65 ? 9.846 12.330 27.769 1.00 58.66 65 THR A N 1
ATOM 516 C CA . THR A 1 65 ? 8.436 12.672 27.468 1.00 58.66 65 THR A CA 1
ATOM 517 C C . THR A 1 65 ? 8.147 13.015 26.001 1.00 58.66 65 THR A C 1
ATOM 519 O O . THR A 1 65 ? 7.018 13.374 25.659 1.00 58.66 65 THR A O 1
ATOM 522 N N . GLU A 1 66 ? 9.151 12.957 25.126 1.00 63.81 66 GLU A N 1
ATOM 523 C CA . GLU A 1 66 ? 9.019 13.370 23.725 1.00 63.81 66 GLU A CA 1
ATOM 524 C C . GLU A 1 66 ? 8.108 12.446 22.898 1.00 63.81 66 GLU A C 1
ATOM 526 O O . GLU A 1 66 ? 7.951 11.253 23.174 1.00 63.81 66 GLU A O 1
ATOM 531 N N . ARG A 1 67 ? 7.532 12.979 21.813 1.00 67.69 67 ARG A N 1
ATOM 532 C CA . ARG A 1 67 ? 6.673 12.219 20.893 1.00 67.69 67 ARG A CA 1
ATOM 533 C C . ARG A 1 67 ? 7.460 11.076 20.229 1.00 67.69 67 ARG A C 1
ATOM 535 O O . ARG A 1 67 ? 8.229 11.298 19.309 1.00 67.69 67 ARG A O 1
ATOM 542 N N . ARG A 1 68 ? 7.178 9.831 20.623 1.00 77.19 68 ARG A N 1
ATOM 543 C CA . ARG A 1 68 ? 7.818 8.593 20.117 1.00 77.19 68 ARG A CA 1
ATOM 544 C C . ARG A 1 68 ? 7.283 8.058 18.783 1.00 77.19 68 ARG A C 1
ATOM 546 O O . ARG A 1 68 ? 7.456 6.874 18.492 1.00 77.19 68 ARG A O 1
ATOM 553 N N . VAL A 1 69 ? 6.543 8.865 18.028 1.00 81.88 69 VAL A N 1
ATOM 554 C CA . VAL A 1 69 ? 6.012 8.472 16.714 1.00 81.88 69 VAL A CA 1
ATOM 555 C C . VAL A 1 69 ? 6.267 9.586 15.714 1.00 81.88 69 VAL A C 1
ATOM 557 O O . VAL A 1 69 ? 5.745 10.693 15.890 1.00 81.88 69 VAL A O 1
ATOM 560 N N . VAL A 1 70 ? 7.016 9.264 14.664 1.00 83.94 70 VAL A N 1
ATOM 561 C CA . VAL A 1 70 ? 7.262 10.138 13.510 1.00 83.94 70 VAL A CA 1
ATOM 562 C C . VAL A 1 70 ? 6.468 9.611 12.333 1.00 83.94 70 VAL A C 1
ATOM 564 O O . VAL A 1 70 ? 6.478 8.414 12.084 1.00 83.94 70 VAL A O 1
ATOM 567 N N . GLU A 1 71 ? 5.770 10.493 11.627 1.00 85.94 71 GLU A N 1
ATOM 568 C CA . GLU A 1 71 ? 5.044 10.155 10.402 1.00 85.94 71 GLU A CA 1
ATOM 569 C C . GLU A 1 71 ? 5.808 10.770 9.227 1.00 85.94 71 GLU A C 1
ATOM 571 O O . GLU A 1 71 ? 5.944 11.991 9.145 1.00 85.94 71 GLU A O 1
ATOM 576 N N . VAL A 1 72 ? 6.348 9.914 8.358 1.00 88.12 72 VAL A N 1
ATOM 577 C CA . VAL A 1 72 ? 7.058 10.307 7.133 1.00 88.12 72 VAL A CA 1
ATOM 578 C C . VAL A 1 72 ? 6.133 10.080 5.942 1.00 88.12 72 VAL A C 1
ATOM 580 O O . VAL A 1 72 ? 5.509 9.027 5.863 1.00 88.12 72 VAL A O 1
ATOM 583 N N . ASN A 1 73 ? 6.070 11.015 4.995 1.00 89.19 73 ASN A N 1
ATOM 584 C CA . ASN A 1 73 ? 5.228 10.895 3.800 1.00 89.19 73 ASN A CA 1
ATOM 585 C C . ASN A 1 73 ? 6.118 10.756 2.554 1.00 89.19 73 ASN A C 1
ATOM 587 O O . ASN A 1 73 ? 6.318 11.736 1.841 1.00 89.19 73 ASN A O 1
ATOM 591 N N . PRO A 1 74 ? 6.716 9.576 2.300 1.00 90.00 74 PRO A N 1
ATOM 592 C CA . PRO A 1 74 ? 7.650 9.418 1.190 1.00 90.00 74 PRO A CA 1
ATOM 593 C C . PRO A 1 74 ? 6.940 9.583 -0.164 1.00 90.00 74 PRO A C 1
ATOM 595 O O . PRO A 1 74 ? 5.797 9.134 -0.294 1.00 90.00 74 PRO A O 1
ATOM 598 N N . PRO A 1 75 ? 7.594 10.150 -1.193 1.00 90.31 75 PRO A N 1
ATOM 599 C CA . PRO A 1 75 ? 7.064 10.132 -2.552 1.00 90.31 75 PRO A CA 1
ATOM 600 C C . PRO A 1 75 ? 6.983 8.692 -3.086 1.00 90.31 75 PRO A C 1
ATOM 602 O O . PRO A 1 75 ? 7.758 7.816 -2.694 1.00 90.31 75 PRO A O 1
ATOM 605 N N . GLY A 1 76 ? 6.067 8.445 -4.019 1.00 90.56 76 GLY A N 1
ATOM 606 C CA . GLY A 1 76 ? 5.808 7.152 -4.663 1.00 90.56 76 GLY A CA 1
ATOM 607 C C . GLY A 1 76 ? 6.881 6.653 -5.636 1.00 90.56 76 GLY A C 1
ATOM 608 O O . GLY A 1 76 ? 6.559 5.971 -6.615 1.00 90.56 76 GLY A O 1
ATOM 609 N N . GLU A 1 77 ? 8.135 7.034 -5.413 1.00 88.94 77 GLU A N 1
ATOM 610 C CA . GLU A 1 77 ? 9.253 6.870 -6.337 1.00 88.94 77 GLU A CA 1
ATOM 611 C C . GLU A 1 77 ? 10.168 5.701 -5.962 1.00 88.94 77 GLU A C 1
ATOM 613 O O . GLU A 1 77 ? 10.500 5.480 -4.796 1.00 88.94 77 GLU A O 1
ATOM 618 N N . GLY A 1 78 ? 10.606 4.955 -6.978 1.00 90.44 78 GLY A N 1
ATOM 619 C CA . GLY A 1 78 ? 11.486 3.796 -6.834 1.00 90.44 78 GLY A CA 1
ATOM 620 C C . GLY A 1 78 ? 10.826 2.471 -7.217 1.00 90.44 78 GLY A C 1
ATOM 621 O O . GLY A 1 78 ? 9.603 2.327 -7.261 1.00 90.44 78 GLY A O 1
ATOM 622 N N . ALA A 1 79 ? 11.663 1.475 -7.522 1.00 90.88 79 ALA A N 1
ATOM 623 C CA . ALA A 1 79 ? 11.204 0.172 -8.001 1.00 90.88 79 ALA A CA 1
ATOM 624 C C . ALA A 1 79 ? 10.366 -0.588 -6.959 1.00 90.88 79 ALA A C 1
ATOM 626 O O . ALA A 1 79 ? 9.486 -1.360 -7.335 1.00 90.88 79 ALA A O 1
ATOM 627 N N . HIS A 1 80 ? 10.604 -0.362 -5.663 1.00 94.31 80 HIS A N 1
ATOM 628 C CA . HIS A 1 80 ? 9.889 -1.028 -4.571 1.00 94.31 80 HIS A CA 1
ATOM 629 C C . HIS A 1 80 ? 8.388 -0.720 -4.551 1.00 94.31 80 HIS A C 1
ATOM 631 O O . HIS A 1 80 ? 7.606 -1.629 -4.282 1.00 94.31 80 HIS A O 1
ATOM 637 N N . TRP A 1 81 ? 7.969 0.487 -4.946 1.00 94.69 81 TRP A N 1
ATOM 638 C CA . TRP A 1 81 ? 6.549 0.830 -5.104 1.00 94.69 81 TRP A CA 1
ATOM 639 C C . TRP A 1 81 ? 5.871 0.041 -6.231 1.00 94.69 81 TRP A C 1
ATOM 641 O O . TRP A 1 81 ? 4.750 -0.436 -6.087 1.00 94.69 81 TRP A O 1
ATOM 651 N N . SER A 1 82 ? 6.572 -0.178 -7.345 1.00 90.81 82 SER A N 1
ATOM 652 C CA . SER A 1 82 ? 6.061 -1.032 -8.427 1.00 90.81 82 SER A CA 1
ATOM 653 C C . SER A 1 82 ? 6.084 -2.515 -8.059 1.00 90.81 82 SER A C 1
ATOM 655 O O . SER A 1 82 ? 5.266 -3.283 -8.559 1.00 90.81 82 SER A O 1
ATOM 657 N N . ARG A 1 83 ? 7.012 -2.938 -7.191 1.00 91.12 83 ARG A N 1
ATOM 658 C CA . ARG A 1 83 ? 7.085 -4.323 -6.708 1.00 91.12 83 ARG A CA 1
ATOM 659 C C . ARG A 1 83 ? 5.957 -4.658 -5.741 1.00 91.12 83 ARG A C 1
ATOM 661 O O . ARG A 1 83 ? 5.412 -5.746 -5.865 1.00 91.12 83 ARG A O 1
ATOM 668 N N . ILE A 1 84 ? 5.564 -3.753 -4.838 1.00 94.06 84 ILE A N 1
ATOM 669 C CA . ILE A 1 84 ? 4.415 -4.007 -3.952 1.00 94.06 84 ILE A CA 1
ATOM 670 C C . ILE A 1 84 ? 3.111 -4.165 -4.743 1.00 94.06 84 ILE A C 1
ATOM 672 O O . ILE A 1 84 ? 2.387 -5.128 -4.518 1.00 94.06 84 ILE A O 1
ATOM 676 N N . GLU A 1 85 ? 2.851 -3.307 -5.732 1.00 90.12 85 GLU A N 1
ATOM 677 C CA . GLU A 1 85 ? 1.663 -3.405 -6.598 1.00 90.12 85 GLU A CA 1
ATOM 678 C C . GLU A 1 85 ? 1.585 -4.718 -7.382 1.00 90.12 85 GLU A C 1
ATOM 680 O O . GLU A 1 85 ? 0.505 -5.160 -7.761 1.00 90.12 85 GLU A O 1
ATOM 685 N N . ARG A 1 86 ? 2.738 -5.338 -7.644 1.00 86.62 86 ARG A N 1
ATOM 686 C CA . ARG A 1 86 ? 2.860 -6.579 -8.416 1.00 86.62 86 ARG A CA 1
ATOM 687 C C . ARG A 1 86 ? 3.186 -7.786 -7.543 1.00 86.62 86 ARG A C 1
ATOM 689 O O . ARG A 1 86 ? 3.429 -8.862 -8.082 1.00 86.62 86 ARG A O 1
ATOM 696 N N . ALA A 1 87 ? 3.212 -7.626 -6.219 1.00 88.62 87 ALA A N 1
ATOM 697 C CA . ALA A 1 87 ? 3.570 -8.693 -5.297 1.00 88.62 87 ALA A CA 1
ATOM 698 C C . ALA A 1 87 ? 2.514 -9.809 -5.394 1.00 88.62 87 ALA A C 1
ATOM 700 O O . ALA A 1 87 ? 1.371 -9.579 -4.990 1.00 88.62 87 ALA A O 1
ATOM 701 N N . PRO A 1 88 ? 2.846 -11.019 -5.892 1.00 86.12 88 PRO A N 1
ATOM 702 C CA . PRO A 1 88 ? 1.834 -12.007 -6.281 1.00 86.12 88 PRO A CA 1
ATOM 703 C C . PRO A 1 88 ? 0.863 -12.368 -5.154 1.00 86.12 88 PRO A C 1
ATOM 705 O O . PRO A 1 88 ? -0.336 -12.516 -5.379 1.00 86.12 88 PRO A O 1
ATOM 708 N N . ARG A 1 89 ? 1.369 -12.452 -3.916 1.00 89.75 89 ARG A N 1
ATOM 709 C CA . ARG A 1 89 ? 0.558 -12.774 -2.734 1.00 89.75 89 ARG A CA 1
ATOM 710 C C . ARG A 1 89 ? -0.379 -11.632 -2.345 1.00 89.75 89 ARG A C 1
ATOM 712 O O . ARG A 1 89 ? -1.515 -11.907 -1.968 1.00 89.75 89 ARG A O 1
ATOM 719 N N . LEU A 1 90 ? 0.073 -10.379 -2.464 1.00 92.75 90 LEU A N 1
ATOM 720 C CA . LEU A 1 90 ? -0.773 -9.207 -2.233 1.00 92.75 90 LEU A CA 1
ATOM 721 C C . LEU A 1 90 ? -1.857 -9.110 -3.296 1.00 92.75 90 LEU A C 1
ATOM 723 O O . LEU A 1 90 ? -3.019 -8.945 -2.951 1.00 92.75 90 LEU A O 1
ATOM 727 N N . VAL A 1 91 ? -1.473 -9.268 -4.566 1.00 89.62 91 VAL A N 1
ATOM 728 C CA . VAL A 1 91 ? -2.394 -9.231 -5.704 1.00 89.62 91 VAL A CA 1
ATOM 729 C C . VAL A 1 91 ? -3.475 -10.288 -5.537 1.00 89.62 91 VAL A C 1
ATOM 731 O O . VAL A 1 91 ? -4.649 -9.949 -5.550 1.00 89.62 91 VAL A O 1
ATOM 734 N N . CYS A 1 92 ? -3.107 -11.543 -5.266 1.00 85.12 92 CYS A N 1
ATOM 735 C CA . CYS A 1 92 ? -4.092 -12.603 -5.042 1.00 85.12 92 CYS A CA 1
ATOM 736 C C . CYS A 1 92 ? -5.026 -12.300 -3.859 1.00 85.12 92 CYS A C 1
ATOM 738 O O . CYS A 1 92 ? -6.223 -12.568 -3.940 1.00 85.12 92 CYS A O 1
ATOM 740 N N . ALA A 1 93 ? -4.498 -11.752 -2.758 1.00 88.00 93 ALA A N 1
ATOM 741 C CA . ALA A 1 93 ? -5.307 -11.400 -1.595 1.00 88.00 93 ALA A CA 1
ATOM 742 C C . ALA A 1 93 ? -6.273 -10.239 -1.891 1.00 88.00 93 ALA A C 1
ATOM 744 O O . ALA A 1 93 ? -7.454 -10.333 -1.569 1.00 88.00 93 ALA A O 1
ATOM 745 N N . LEU A 1 94 ? -5.802 -9.167 -2.531 1.00 89.50 94 LEU A N 1
ATOM 746 C CA . LEU A 1 94 ? -6.626 -8.010 -2.886 1.00 89.50 94 LEU A CA 1
ATOM 747 C C . LEU A 1 94 ? -7.634 -8.336 -3.994 1.00 89.50 94 LEU A C 1
ATOM 749 O O . LEU A 1 94 ? -8.777 -7.905 -3.893 1.00 89.50 94 LEU A O 1
ATOM 753 N N . ASP A 1 95 ? -7.278 -9.159 -4.981 1.00 85.88 95 ASP A N 1
ATOM 754 C CA . ASP A 1 95 ? -8.212 -9.654 -6.001 1.00 85.88 95 ASP A CA 1
ATOM 755 C C . ASP A 1 95 ? -9.348 -10.459 -5.357 1.00 85.88 95 ASP A C 1
ATOM 757 O O . ASP A 1 95 ? -10.514 -10.302 -5.719 1.00 85.88 95 ASP A O 1
ATOM 761 N N . ALA A 1 96 ? -9.029 -11.294 -4.363 1.00 83.81 96 ALA A N 1
ATOM 762 C CA . ALA A 1 96 ? -10.027 -12.077 -3.643 1.00 83.81 96 ALA A CA 1
ATOM 763 C C . ALA A 1 96 ? -10.948 -11.220 -2.765 1.00 83.81 96 ALA A C 1
ATOM 765 O O . ALA A 1 96 ? -12.120 -11.558 -2.603 1.00 83.81 96 ALA A O 1
ATOM 766 N N . LEU A 1 97 ? -10.425 -10.138 -2.182 1.00 85.38 97 LEU A N 1
ATOM 767 C CA . LEU A 1 97 ? -11.171 -9.273 -1.265 1.00 85.38 97 LEU A CA 1
ATOM 768 C C . LEU A 1 97 ? -11.958 -8.168 -1.980 1.00 85.38 97 LEU A C 1
ATOM 770 O O . LEU A 1 97 ? -13.073 -7.852 -1.574 1.00 85.38 97 LEU A O 1
ATOM 774 N N . LEU A 1 98 ? -11.375 -7.564 -3.016 1.00 84.56 98 LEU A N 1
ATOM 775 C CA . LEU A 1 98 ? -11.848 -6.325 -3.644 1.00 84.56 98 LEU A CA 1
ATOM 776 C C . LEU A 1 98 ? -12.183 -6.493 -5.133 1.00 84.56 98 LEU A C 1
ATOM 778 O O . LEU A 1 98 ? -12.845 -5.635 -5.718 1.00 84.56 98 LEU A O 1
ATOM 782 N N . GLY A 1 99 ? -11.733 -7.575 -5.773 1.00 85.25 99 GLY A N 1
ATOM 783 C CA . GLY A 1 99 ? -11.887 -7.777 -7.210 1.00 85.25 99 GLY A CA 1
ATOM 784 C C . GLY A 1 99 ? -10.955 -6.873 -8.010 1.00 85.25 99 GLY A C 1
ATOM 785 O O . GLY A 1 99 ? -9.820 -7.243 -8.278 1.00 85.25 99 GLY A O 1
ATOM 786 N N . THR A 1 100 ? -11.437 -5.700 -8.427 1.00 83.69 100 THR A N 1
ATOM 787 C CA . THR A 1 100 ? -10.613 -4.730 -9.172 1.00 83.69 100 THR A CA 1
ATOM 788 C C . THR A 1 100 ? -10.190 -3.608 -8.244 1.00 83.69 100 THR A C 1
ATOM 790 O O . THR A 1 100 ? -11.039 -2.926 -7.668 1.00 83.69 100 THR A O 1
ATOM 793 N N . TRP A 1 101 ? -8.886 -3.397 -8.124 1.00 91.00 101 TRP A N 1
ATOM 794 C CA . TRP A 1 101 ? -8.332 -2.428 -7.196 1.00 91.00 101 TRP A CA 1
ATOM 795 C C . TRP A 1 101 ? -7.146 -1.668 -7.790 1.00 91.00 101 TRP A C 1
ATOM 797 O O . TRP A 1 101 ? -6.521 -2.102 -8.758 1.00 91.00 101 TRP A O 1
ATOM 807 N N . GLU A 1 102 ? -6.844 -0.527 -7.183 1.00 91.75 102 GLU A N 1
ATOM 808 C CA . GLU A 1 102 ? -5.624 0.244 -7.395 1.00 91.75 102 GLU A CA 1
ATOM 809 C C . GLU A 1 102 ? -4.963 0.553 -6.051 1.00 91.75 102 GLU A C 1
ATOM 811 O O . GLU A 1 102 ? -5.606 0.523 -4.998 1.00 91.75 102 GLU A O 1
ATOM 816 N N . LEU A 1 103 ? -3.673 0.869 -6.091 1.00 92.75 103 LEU A N 1
ATOM 817 C CA . LEU A 1 103 ? -2.903 1.284 -4.926 1.00 92.75 103 LEU A CA 1
ATOM 818 C C . LEU A 1 103 ? -2.249 2.631 -5.249 1.00 92.75 103 LEU A C 1
ATOM 820 O O . LEU A 1 103 ? -1.165 2.662 -5.829 1.00 92.75 103 LEU A O 1
ATOM 824 N N . PRO A 1 104 ? -2.933 3.751 -4.959 1.00 91.25 104 PRO A N 1
ATOM 825 C CA . PRO A 1 104 ? -2.428 5.076 -5.287 1.00 91.25 104 PRO A CA 1
ATOM 826 C C . PRO A 1 104 ? -1.094 5.344 -4.597 1.00 91.25 104 PRO A C 1
ATOM 828 O O . PRO A 1 104 ? -0.832 4.826 -3.513 1.00 91.25 104 PRO A O 1
ATOM 831 N N . ARG A 1 105 ? -0.256 6.176 -5.213 1.00 90.75 105 ARG A N 1
ATOM 832 C CA . ARG A 1 105 ? 1.047 6.566 -4.672 1.00 90.75 105 ARG A CA 1
ATOM 833 C C . ARG A 1 105 ? 1.083 8.051 -4.365 1.00 90.75 105 ARG A C 1
ATOM 835 O O . ARG A 1 105 ? 0.324 8.818 -4.950 1.00 90.75 105 ARG A O 1
ATOM 842 N N . ASN A 1 106 ? 1.999 8.438 -3.482 1.00 87.94 106 ASN A N 1
ATOM 843 C CA . ASN A 1 106 ? 2.260 9.849 -3.261 1.00 87.94 106 ASN A CA 1
ATOM 844 C C . ASN A 1 106 ? 2.933 10.479 -4.489 1.00 87.94 106 ASN A C 1
ATOM 846 O O . ASN A 1 106 ? 3.843 9.881 -5.066 1.00 87.94 106 ASN A O 1
ATOM 850 N N . ASP A 1 107 ? 2.539 11.698 -4.832 1.00 83.75 107 ASP A N 1
ATOM 851 C CA . ASP A 1 107 ? 3.160 12.541 -5.856 1.00 83.75 107 ASP A CA 1
ATOM 852 C C . ASP A 1 107 ? 3.134 14.025 -5.424 1.00 83.75 107 ASP A C 1
ATOM 854 O O . ASP A 1 107 ? 2.814 14.341 -4.274 1.00 83.75 107 ASP A O 1
ATOM 858 N N . ALA A 1 108 ? 3.508 14.939 -6.327 1.00 70.69 108 ALA A N 1
ATOM 859 C CA . ALA A 1 108 ? 3.556 16.375 -6.044 1.00 70.69 108 ALA A CA 1
ATOM 860 C C . ALA A 1 108 ? 2.187 16.982 -5.668 1.00 70.69 108 ALA A C 1
ATOM 862 O O . ALA A 1 108 ? 2.134 17.971 -4.939 1.00 70.69 108 ALA A O 1
ATOM 863 N N . GLU A 1 109 ? 1.085 16.398 -6.142 1.00 68.31 109 GLU A N 1
ATOM 864 C CA . GLU A 1 109 ? -0.286 16.851 -5.887 1.00 68.31 109 GLU A CA 1
ATOM 865 C C . GLU A 1 109 ? -0.977 16.015 -4.794 1.00 68.31 109 GLU A C 1
ATOM 867 O O . GLU A 1 109 ? -1.850 16.507 -4.075 1.00 68.31 109 GLU A O 1
ATOM 872 N N . ARG A 1 110 ? -0.583 14.748 -4.638 1.00 69.81 110 ARG A N 1
ATOM 873 C CA . ARG A 1 110 ? -1.184 13.757 -3.742 1.00 69.81 110 ARG A CA 1
ATOM 874 C C . ARG A 1 110 ? -0.184 13.343 -2.676 1.00 69.81 110 ARG A C 1
ATOM 876 O O . ARG A 1 110 ? 0.576 12.405 -2.845 1.00 69.81 110 ARG A O 1
ATOM 883 N N . THR A 1 111 ? -0.203 14.011 -1.532 1.00 73.94 111 THR A N 1
ATOM 884 C CA . THR A 1 111 ? 0.817 13.820 -0.482 1.00 73.94 111 THR A CA 1
ATOM 885 C C . THR A 1 111 ? 0.389 12.907 0.673 1.00 73.94 111 THR A C 1
ATOM 887 O O . THR A 1 111 ? 1.143 12.730 1.629 1.00 73.94 111 THR A O 1
ATOM 890 N N . ARG A 1 112 ? -0.826 12.344 0.618 1.00 78.50 112 ARG A N 1
ATOM 891 C CA . ARG A 1 112 ? -1.422 11.520 1.688 1.00 78.50 112 ARG A CA 1
ATOM 892 C C . ARG A 1 112 ? -1.984 10.183 1.206 1.00 78.50 112 ARG A C 1
ATOM 894 O O . ARG A 1 112 ? -2.884 9.649 1.844 1.00 78.50 112 ARG A O 1
ATOM 901 N N . GLU A 1 113 ? -1.500 9.655 0.092 1.00 87.88 113 GLU A N 1
ATOM 902 C CA . GLU A 1 113 ? -1.828 8.291 -0.346 1.00 87.88 113 GLU A CA 1
ATOM 903 C C . GLU A 1 113 ? -1.062 7.237 0.458 1.00 87.88 113 GLU A C 1
ATOM 905 O O . GLU A 1 113 ? -1.555 6.130 0.668 1.00 87.88 113 GLU A O 1
ATOM 910 N N . TRP A 1 114 ? 0.114 7.610 0.968 1.00 92.19 114 TRP A N 1
ATOM 911 C CA . TRP A 1 114 ? 0.910 6.806 1.885 1.00 92.19 114 TRP A CA 1
ATOM 912 C C . TRP A 1 114 ? 1.504 7.646 3.005 1.00 92.19 114 TRP A C 1
ATOM 914 O O . TRP A 1 114 ? 1.967 8.765 2.784 1.00 92.19 114 TRP A O 1
ATOM 924 N N . TYR A 1 115 ? 1.567 7.067 4.198 1.00 91.00 115 TYR A N 1
ATOM 925 C CA . TYR A 1 115 ? 2.377 7.596 5.290 1.00 91.00 115 TYR A CA 1
ATOM 926 C C . TYR A 1 115 ? 3.054 6.460 6.049 1.00 91.00 115 TYR A C 1
ATOM 928 O O . TYR A 1 115 ? 2.538 5.349 6.154 1.00 91.00 115 TYR A O 1
ATOM 936 N N . CYS A 1 116 ? 4.223 6.738 6.602 1.00 92.50 116 CYS A N 1
ATOM 937 C CA . CYS A 1 116 ? 5.107 5.747 7.190 1.00 92.50 116 CYS A CA 1
ATOM 938 C C . CYS A 1 116 ? 5.376 6.103 8.653 1.00 92.50 116 CYS A C 1
ATOM 940 O O . CYS A 1 116 ? 6.256 6.920 8.938 1.00 92.50 116 CYS A O 1
ATOM 942 N N . PRO A 1 117 ? 4.598 5.545 9.598 1.00 90.00 117 PRO A N 1
ATOM 943 C CA . PRO A 1 117 ? 4.812 5.797 11.009 1.00 90.00 117 PRO A CA 1
ATOM 944 C C . PRO A 1 117 ? 5.984 4.967 11.545 1.00 90.00 117 PRO A C 1
ATOM 946 O O . PRO A 1 117 ? 5.984 3.733 11.493 1.00 90.00 117 PRO A O 1
ATOM 949 N N . ILE A 1 118 ? 6.946 5.675 12.124 1.00 90.69 118 ILE A N 1
ATOM 950 C CA . ILE A 1 118 ? 8.138 5.159 12.792 1.00 90.69 118 ILE A CA 1
ATOM 951 C C . ILE A 1 118 ? 7.916 5.257 14.295 1.00 90.69 118 ILE A C 1
ATOM 953 O O . ILE A 1 118 ? 7.661 6.337 14.830 1.00 90.69 118 ILE A O 1
ATOM 957 N N . VAL A 1 119 ? 7.991 4.120 14.977 1.00 89.25 119 VAL A N 1
ATOM 958 C CA . VAL A 1 119 ? 7.641 3.969 16.392 1.00 89.25 119 VAL A CA 1
ATOM 959 C C . VAL A 1 119 ? 8.895 3.596 17.172 1.00 89.25 119 VAL A C 1
ATOM 961 O O . VAL A 1 119 ? 9.340 2.453 17.133 1.00 89.25 119 VAL A O 1
ATOM 964 N N . PHE A 1 120 ? 9.445 4.554 17.909 1.00 88.12 120 PHE A N 1
ATOM 965 C CA . PHE A 1 120 ? 10.665 4.354 18.694 1.00 88.12 120 PHE A CA 1
ATOM 966 C C . PHE A 1 120 ? 10.405 3.556 19.983 1.00 88.12 120 PHE A C 1
ATOM 968 O O . PHE A 1 120 ? 9.269 3.593 20.475 1.00 88.12 120 PHE A O 1
ATOM 975 N N . PRO A 1 121 ? 11.426 2.852 20.511 1.00 87.31 121 PRO A N 1
ATOM 976 C CA . PRO A 1 121 ? 11.390 2.178 21.807 1.00 87.31 121 PRO A CA 1
ATOM 977 C C . PRO A 1 121 ? 10.861 3.033 22.962 1.00 87.31 121 PRO A C 1
ATOM 979 O O . PRO A 1 121 ? 11.108 4.241 23.040 1.00 87.31 121 PRO A O 1
ATOM 982 N N . GLU A 1 122 ? 10.173 2.378 23.892 1.00 79.94 122 GLU A N 1
ATOM 983 C CA . GLU A 1 122 ? 9.957 2.889 25.237 1.00 79.94 122 GLU A CA 1
ATOM 984 C C . GLU A 1 122 ? 11.284 2.737 26.007 1.00 79.94 122 GLU A C 1
ATOM 986 O O . GLU A 1 122 ? 11.840 1.645 26.095 1.00 79.94 122 GLU A O 1
ATOM 991 N N . ASP A 1 123 ? 11.811 3.833 26.546 1.00 67.31 123 ASP A N 1
ATOM 992 C CA . ASP A 1 123 ? 13.027 3.821 27.370 1.00 67.31 123 ASP A CA 1
ATOM 993 C C . ASP A 1 123 ? 12.690 3.222 28.756 1.00 67.31 123 ASP A C 1
ATOM 995 O O . ASP A 1 123 ? 11.719 3.682 29.374 1.00 67.31 123 ASP A O 1
ATOM 999 N N . PRO A 1 124 ? 13.381 2.182 29.262 1.00 55.03 124 PRO A N 1
ATOM 1000 C CA . PRO A 1 124 ? 13.078 1.624 30.578 1.00 55.03 124 PRO A CA 1
ATOM 1001 C C . PRO A 1 124 ? 13.650 2.483 31.732 1.00 55.03 124 PRO A C 1
ATOM 1003 O O . PRO A 1 124 ? 14.834 2.810 31.701 1.00 55.03 124 PRO A O 1
ATOM 1006 N N . PRO A 1 125 ? 12.880 2.774 32.809 1.00 48.53 125 PRO A N 1
ATOM 1007 C CA . PRO A 1 125 ? 11.430 2.674 32.959 1.00 48.53 125 PRO A CA 1
ATOM 1008 C C . PRO A 1 125 ? 10.768 3.964 32.467 1.00 48.53 125 PRO A C 1
ATOM 1010 O O . PRO A 1 125 ? 11.134 5.073 32.855 1.00 48.53 125 PRO A O 1
ATOM 1013 N N . CYS A 1 126 ? 9.728 3.824 31.655 1.00 43.03 126 CYS A N 1
ATOM 1014 C CA . CYS A 1 126 ? 8.943 4.948 31.175 1.00 43.03 126 CYS A CA 1
ATOM 1015 C C . CYS A 1 126 ? 8.154 5.581 32.336 1.00 43.03 126 CYS A C 1
ATOM 1017 O O . CYS A 1 126 ? 6.994 5.259 32.587 1.00 43.03 126 CYS A O 1
ATOM 1019 N N . HIS A 1 127 ? 8.781 6.513 33.051 1.00 37.66 127 HIS A N 1
ATOM 1020 C CA . HIS A 1 127 ? 8.176 7.226 34.175 1.00 37.66 127 HIS A CA 1
ATOM 1021 C C . HIS A 1 127 ? 7.006 8.138 33.764 1.00 37.66 127 HIS A C 1
ATOM 1023 O O . HIS A 1 127 ? 6.372 8.743 34.616 1.00 37.66 127 HIS A O 1
ATOM 1029 N N . THR A 1 128 ? 6.674 8.267 32.476 1.00 43.44 128 THR A N 1
ATOM 1030 C CA . THR A 1 128 ? 5.681 9.250 32.002 1.00 43.44 128 THR A CA 1
ATOM 1031 C C . THR A 1 128 ? 4.545 8.658 31.179 1.00 43.44 128 THR A C 1
ATOM 1033 O O . THR A 1 128 ? 3.901 9.358 30.396 1.00 43.44 128 THR A O 1
ATOM 1036 N N . LEU A 1 129 ? 4.185 7.404 31.462 1.00 44.28 129 LEU A N 1
ATOM 1037 C CA . LEU A 1 129 ? 2.904 6.818 31.064 1.00 44.28 129 LEU A CA 1
ATOM 1038 C C . LEU A 1 129 ? 1.760 7.406 31.902 1.00 44.28 129 LEU A C 1
ATOM 1040 O O . LEU A 1 129 ? 1.072 6.728 32.660 1.00 44.28 129 LEU A O 1
ATOM 1044 N N . THR A 1 130 ? 1.569 8.718 31.810 1.00 40.16 130 THR A N 1
ATOM 1045 C CA . THR A 1 130 ? 0.457 9.373 32.489 1.00 40.16 130 THR A CA 1
ATOM 1046 C C . THR A 1 130 ? -0.855 8.929 31.867 1.00 40.16 130 THR A C 1
ATOM 1048 O O . THR A 1 130 ? -1.056 8.985 30.654 1.00 40.16 130 THR A O 1
ATOM 1051 N N . ARG A 1 131 ? -1.792 8.540 32.729 1.00 34.75 131 ARG A N 1
ATOM 1052 C CA . ARG A 1 131 ? -3.224 8.606 32.456 1.00 34.75 131 ARG A CA 1
ATOM 1053 C C . ARG A 1 131 ? -3.588 10.093 32.548 1.00 34.75 131 ARG A C 1
ATOM 1055 O O . ARG A 1 131 ? -3.620 10.607 33.666 1.00 34.75 131 ARG A O 1
ATOM 1062 N N . PRO A 1 132 ? -3.832 10.841 31.453 1.00 32.81 132 PRO A 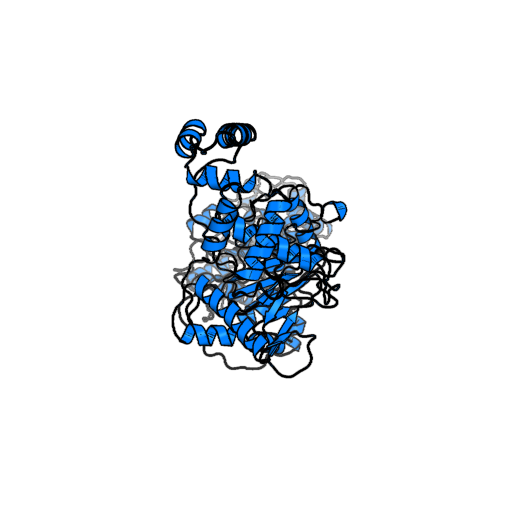N 1
ATOM 1063 C CA . PRO A 1 132 ? -4.256 12.217 31.623 1.00 32.81 132 PRO A CA 1
ATOM 1064 C C . PRO A 1 132 ? -5.676 12.179 32.181 1.00 32.81 132 PRO A C 1
ATOM 1066 O O . PRO A 1 132 ? -6.560 11.512 31.619 1.00 32.81 132 PRO A O 1
ATOM 1069 N N . ALA A 1 133 ? -5.878 12.892 33.289 1.00 31.55 133 ALA A N 1
ATOM 1070 C CA . ALA A 1 133 ? -7.194 13.331 33.716 1.00 31.55 133 ALA A CA 1
ATOM 1071 C C . ALA A 1 133 ? -7.919 13.948 32.513 1.00 31.55 133 ALA A C 1
ATOM 1073 O O . ALA A 1 133 ? -7.291 14.599 31.678 1.00 31.55 133 ALA A O 1
ATOM 1074 N N . LEU A 1 134 ? -9.223 13.686 32.423 1.00 30.39 134 LEU A N 1
ATOM 1075 C CA . LEU A 1 134 ? -10.150 14.160 31.397 1.00 30.39 134 LEU A CA 1
ATOM 1076 C C . LEU A 1 134 ? -9.959 15.664 31.117 1.00 30.39 134 LEU A C 1
ATOM 1078 O O . LEU A 1 134 ? -10.612 16.508 31.722 1.00 30.39 134 LEU A O 1
ATOM 1082 N N . SER A 1 135 ? -9.068 16.020 30.194 1.00 33.22 135 SER A N 1
ATOM 1083 C CA . SER A 1 135 ? -8.995 17.358 29.624 1.00 33.22 135 SER A CA 1
ATOM 1084 C C . SER A 1 135 ? -9.677 17.306 28.265 1.00 33.22 135 SER A C 1
ATOM 1086 O O . SER A 1 135 ? -9.169 16.753 27.290 1.00 33.22 135 SER A O 1
ATOM 1088 N N . GLY A 1 136 ? -10.907 17.814 28.248 1.00 29.50 136 GLY A N 1
ATOM 1089 C CA . GLY A 1 136 ? -11.641 18.082 27.025 1.00 29.50 136 GLY A CA 1
ATOM 1090 C C . GLY A 1 136 ? -10.893 19.076 26.135 1.00 29.50 136 GLY A C 1
ATOM 1091 O O . GLY A 1 136 ? -10.249 20.001 26.626 1.00 29.50 136 GLY A O 1
ATOM 1092 N N . GLU A 1 137 ? -11.015 18.823 24.834 1.00 31.56 137 GLU A N 1
ATOM 1093 C CA . GLU A 1 137 ? -10.949 19.774 23.720 1.00 31.56 137 GLU A CA 1
ATOM 1094 C C . GLU A 1 137 ? -9.731 20.710 23.654 1.00 31.56 137 GLU A C 1
ATOM 1096 O O . GLU A 1 137 ? -9.706 21.812 24.196 1.00 31.56 137 GLU A O 1
ATOM 1101 N N . ALA A 1 138 ? -8.746 20.309 22.845 1.00 28.23 138 ALA A N 1
ATOM 1102 C CA . ALA A 1 138 ? -7.928 21.263 22.106 1.00 28.23 138 ALA A CA 1
ATOM 1103 C C . ALA A 1 138 ? -8.604 21.499 20.749 1.00 28.23 138 ALA A C 1
ATOM 1105 O O . ALA A 1 138 ? -8.445 20.714 19.814 1.00 28.23 138 ALA A O 1
ATOM 1106 N N . THR A 1 139 ? -9.403 22.558 20.674 1.00 30.81 139 THR A N 1
ATOM 1107 C CA . THR A 1 139 ? -9.931 23.107 19.427 1.00 30.81 139 THR A CA 1
ATOM 1108 C C . THR A 1 139 ? -8.773 23.648 18.592 1.00 30.81 139 THR A C 1
ATOM 1110 O O . THR A 1 139 ? -8.187 24.677 18.923 1.00 30.81 139 THR A O 1
ATOM 1113 N N . TRP A 1 140 ? -8.448 22.961 17.499 1.00 27.55 140 TRP A N 1
ATOM 1114 C CA . TRP A 1 140 ? -7.708 23.537 16.379 1.00 27.55 140 TRP A CA 1
ATOM 1115 C C . TRP A 1 140 ? -8.644 24.465 15.604 1.00 27.55 140 TRP A C 1
ATOM 1117 O O . TRP A 1 140 ? -9.233 24.061 14.608 1.00 27.55 140 TRP A O 1
ATOM 1127 N N . ARG A 1 141 ? -8.822 25.693 16.092 1.00 27.14 141 ARG A N 1
ATOM 1128 C CA . ARG A 1 141 ? -9.243 26.852 15.296 1.00 27.14 141 ARG A CA 1
ATOM 1129 C C . ARG A 1 141 ? -8.632 28.089 15.931 1.00 27.14 141 ARG A C 1
ATOM 1131 O O . ARG A 1 141 ? -8.889 28.365 17.098 1.00 27.14 141 ARG A O 1
ATOM 1138 N N . ASP A 1 142 ? -7.722 28.700 15.184 1.00 29.20 142 ASP A N 1
ATOM 1139 C CA . ASP A 1 142 ? -7.623 30.140 14.923 1.00 29.20 142 ASP A CA 1
ATOM 1140 C C . ASP A 1 142 ? -6.176 30.424 14.513 1.00 29.20 142 ASP A C 1
ATOM 1142 O O . ASP A 1 142 ? -5.279 30.595 15.337 1.00 29.20 142 ASP A O 1
ATOM 1146 N N . GLY A 1 143 ? -5.942 30.391 13.199 1.00 32.22 143 GLY A N 1
ATOM 1147 C CA . GLY A 1 143 ? -4.702 30.872 12.615 1.00 32.22 143 GLY A CA 1
ATOM 1148 C C . GLY A 1 143 ? -4.646 32.383 12.761 1.00 32.22 143 GLY A C 1
ATOM 1149 O O . GLY A 1 143 ? -5.397 33.065 12.085 1.00 32.22 143 GLY A O 1
ATOM 1150 N N . PHE A 1 144 ? -3.778 32.882 13.639 1.00 29.23 144 PHE A N 1
ATOM 1151 C CA . PHE A 1 144 ? -3.283 34.259 13.631 1.00 29.23 144 PHE A CA 1
ATOM 1152 C C . PHE A 1 144 ? -1.970 34.346 14.429 1.00 29.23 144 PHE A C 1
ATOM 1154 O O . PHE A 1 144 ? -1.967 34.189 15.652 1.00 29.23 144 PHE A O 1
ATOM 1161 N N . GLY A 1 145 ? -0.879 34.680 13.734 1.00 38.25 145 GLY A N 1
ATOM 1162 C CA . GLY A 1 145 ? 0.307 35.323 14.307 1.00 38.25 145 GLY A CA 1
ATOM 1163 C C . GLY A 1 145 ? 1.575 34.468 14.364 1.00 38.25 145 GLY A C 1
ATOM 1164 O O . GLY A 1 145 ? 1.558 33.344 14.857 1.00 38.25 145 GLY A O 1
ATOM 1165 N N . ASP A 1 146 ? 2.681 35.061 13.917 1.00 48.19 146 ASP A N 1
ATOM 1166 C CA . ASP A 1 146 ? 4.046 34.522 13.940 1.00 48.19 146 ASP A CA 1
ATOM 1167 C C . ASP A 1 146 ? 4.493 34.040 15.332 1.00 48.19 146 ASP A C 1
ATOM 1169 O O . ASP A 1 146 ? 3.935 34.448 16.358 1.00 48.19 146 ASP A O 1
ATOM 1173 N N . ALA A 1 147 ? 5.527 33.194 15.385 1.00 70.81 147 ALA A N 1
ATOM 1174 C CA . ALA A 1 147 ? 6.130 32.717 16.632 1.00 70.81 147 ALA A CA 1
ATOM 1175 C C . ALA A 1 147 ? 6.549 33.879 17.562 1.00 70.81 147 ALA A C 1
ATOM 1177 O O . ALA A 1 147 ? 6.952 34.941 17.097 1.00 70.81 147 ALA A O 1
ATOM 1178 N N . TRP A 1 148 ? 6.448 33.674 18.882 1.00 77.94 148 TRP A N 1
ATOM 1179 C CA . TRP A 1 148 ? 6.910 34.642 19.886 1.00 77.94 148 TRP A CA 1
ATOM 1180 C C . TRP A 1 148 ? 8.438 34.716 19.902 1.00 77.94 148 TRP A C 1
ATOM 1182 O O . TRP A 1 148 ? 9.109 33.687 20.001 1.00 77.94 148 TRP A O 1
ATOM 1192 N N . THR A 1 149 ? 8.978 35.927 19.860 1.00 82.50 149 THR A N 1
ATOM 1193 C CA . THR A 1 149 ? 10.415 36.205 19.935 1.00 82.50 149 THR A CA 1
ATOM 1194 C C . THR A 1 149 ? 10.885 36.398 21.379 1.00 82.50 149 THR A C 1
ATOM 1196 O O . THR A 1 149 ? 10.116 36.772 22.268 1.00 82.50 149 THR A O 1
ATOM 1199 N N . SER A 1 150 ? 12.183 36.195 21.622 1.00 77.38 150 SER A N 1
ATOM 1200 C CA . SER A 1 150 ? 12.801 36.454 22.932 1.00 77.38 150 SER A CA 1
ATOM 1201 C C . SER A 1 150 ? 12.675 37.919 23.369 1.00 77.38 150 SER A C 1
ATOM 1203 O O . SER A 1 150 ? 12.597 38.198 24.564 1.00 77.38 150 SER A O 1
ATOM 1205 N N . GLU A 1 151 ? 12.633 38.854 22.414 1.00 80.38 151 GLU A N 1
ATOM 1206 C CA . GLU A 1 151 ? 12.447 40.283 22.681 1.00 80.38 151 GLU A CA 1
ATOM 1207 C C . GLU A 1 151 ? 11.009 40.596 23.124 1.00 80.38 151 GLU A C 1
ATOM 1209 O O . GLU A 1 151 ? 10.809 41.326 24.097 1.00 80.38 151 GLU A O 1
ATOM 1214 N N . GLU A 1 152 ? 10.004 40.008 22.463 1.00 84.19 152 GLU A N 1
ATOM 1215 C CA . GLU A 1 152 ? 8.600 40.098 22.889 1.00 84.19 152 GLU A CA 1
ATOM 1216 C C . GLU A 1 152 ? 8.399 39.487 24.284 1.00 84.19 152 GLU A C 1
ATOM 1218 O O . GLU A 1 152 ? 7.696 40.070 25.109 1.00 84.19 152 GLU A O 1
ATOM 1223 N N . ASP A 1 153 ? 9.051 38.359 24.585 1.00 85.12 153 ASP A N 1
ATOM 1224 C CA . ASP A 1 153 ? 9.016 37.750 25.919 1.00 85.12 153 ASP A CA 1
ATOM 1225 C C . ASP A 1 153 ? 9.639 38.658 26.988 1.00 85.12 153 ASP A C 1
ATOM 1227 O O . ASP A 1 153 ? 9.122 38.739 28.104 1.00 85.12 153 ASP A O 1
ATOM 1231 N N . GLU A 1 154 ? 10.732 39.359 26.676 1.00 84.31 154 GLU A N 1
ATOM 1232 C CA . GLU A 1 154 ? 11.379 40.265 27.627 1.00 84.31 154 GLU A CA 1
ATOM 1233 C C . GLU A 1 154 ? 10.553 41.531 27.872 1.00 84.31 154 GLU A C 1
ATOM 1235 O O . GLU A 1 154 ? 10.378 41.953 29.018 1.00 84.31 154 GLU A O 1
ATOM 1240 N N . LYS A 1 155 ? 9.950 42.089 26.818 1.00 83.62 155 LYS A N 1
ATOM 1241 C CA . LYS A 1 155 ? 8.965 43.175 26.929 1.00 83.62 155 LYS A CA 1
ATOM 1242 C C . LYS A 1 155 ? 7.763 42.742 27.773 1.00 83.62 155 LYS A C 1
ATOM 1244 O O . LYS A 1 155 ? 7.368 43.466 28.687 1.00 83.62 155 LYS A O 1
ATOM 1249 N N . LEU A 1 156 ? 7.252 41.528 27.552 1.00 84.88 156 LEU A N 1
ATOM 1250 C CA . LEU A 1 156 ? 6.164 40.946 28.337 1.00 84.88 156 LEU A CA 1
ATOM 1251 C C . LEU A 1 156 ? 6.551 40.776 29.818 1.00 84.88 156 LEU A C 1
ATOM 1253 O O . LEU A 1 156 ? 5.765 41.147 30.689 1.00 84.88 156 LEU A O 1
ATOM 1257 N N . ARG A 1 157 ? 7.770 40.299 30.125 1.00 83.75 157 ARG A N 1
ATOM 1258 C CA . ARG A 1 157 ? 8.299 40.211 31.504 1.00 83.75 157 ARG A CA 1
ATOM 1259 C C . ARG A 1 157 ? 8.426 41.570 32.168 1.00 83.75 157 ARG A C 1
ATOM 1261 O O . ARG A 1 157 ? 8.047 41.710 33.328 1.00 83.75 157 ARG A O 1
ATOM 1268 N N . LYS A 1 158 ? 8.965 42.563 31.464 1.00 82.81 158 LYS A N 1
ATOM 1269 C CA . LYS A 1 158 ? 9.165 43.908 32.006 1.00 82.81 158 LYS A CA 1
ATOM 1270 C C . LYS A 1 158 ? 7.830 44.581 32.317 1.00 82.81 158 LYS A C 1
ATOM 1272 O O . LYS A 1 158 ? 7.674 45.133 33.403 1.00 82.81 158 LYS A O 1
ATOM 1277 N N . ALA A 1 159 ? 6.867 44.490 31.405 1.00 76.31 159 ALA A N 1
ATOM 1278 C CA . ALA A 1 159 ? 5.569 45.129 31.567 1.00 76.31 159 ALA A CA 1
ATOM 1279 C C . ALA A 1 159 ? 4.678 44.419 32.603 1.00 76.31 159 ALA A C 1
ATOM 1281 O O . ALA A 1 159 ? 3.975 45.078 33.366 1.00 76.31 159 ALA A O 1
ATOM 1282 N N . ALA A 1 160 ? 4.763 43.089 32.717 1.00 72.50 160 ALA A N 1
ATOM 1283 C CA . ALA A 1 160 ? 4.015 42.323 33.717 1.00 72.50 160 ALA A CA 1
ATOM 1284 C C . ALA A 1 160 ? 4.521 42.502 35.165 1.00 72.50 160 ALA A C 1
ATOM 1286 O O . ALA A 1 160 ? 3.832 42.103 36.102 1.00 72.50 160 ALA A O 1
ATOM 1287 N N . ARG A 1 161 ? 5.693 43.125 35.378 1.00 72.81 161 ARG A N 1
ATOM 1288 C CA . ARG A 1 161 ? 6.194 43.479 36.723 1.00 72.81 161 ARG A CA 1
ATOM 1289 C C . ARG A 1 161 ? 5.468 44.676 37.346 1.00 72.81 161 ARG A C 1
ATOM 1291 O O . ARG A 1 161 ? 5.501 44.820 38.567 1.00 72.81 161 ARG A O 1
ATOM 1298 N N . ALA A 1 162 ? 4.818 45.527 36.549 1.00 70.31 162 ALA A N 1
ATOM 1299 C CA . ALA A 1 162 ? 4.009 46.627 37.066 1.00 70.31 162 ALA A CA 1
ATOM 1300 C C . ALA A 1 162 ? 2.689 46.078 37.636 1.00 70.31 162 ALA A C 1
ATOM 1302 O O . ALA A 1 162 ? 1.959 45.363 36.949 1.00 70.31 162 ALA A O 1
ATOM 1303 N N . ARG A 1 163 ? 2.382 46.381 38.906 1.00 64.94 163 ARG A N 1
ATOM 1304 C CA . ARG A 1 163 ? 1.135 45.950 39.560 1.00 64.94 163 ARG A CA 1
ATOM 1305 C C . ARG A 1 163 ? 0.183 47.142 39.730 1.00 64.94 163 ARG A C 1
ATOM 1307 O O . ARG A 1 163 ? 0.602 48.130 40.330 1.00 64.94 163 ARG A O 1
ATOM 1314 N N . PRO A 1 164 ? -1.089 47.048 39.286 1.00 71.31 164 PRO A N 1
ATOM 1315 C CA . PRO A 1 164 ? -1.717 45.945 38.543 1.00 71.31 164 PRO A CA 1
ATOM 1316 C C . PRO A 1 164 ? -1.238 45.850 37.082 1.00 71.31 164 PRO A C 1
ATOM 1318 O O . PRO A 1 164 ? -0.890 46.855 36.473 1.00 71.31 164 PRO A O 1
ATOM 1321 N N . VAL A 1 165 ? -1.259 44.637 36.514 1.00 76.06 165 VAL A N 1
ATOM 1322 C CA . VAL A 1 165 ? -0.798 44.396 35.135 1.00 76.06 165 VAL A CA 1
ATOM 1323 C C . VAL A 1 165 ? -1.800 44.962 34.126 1.00 76.06 165 VAL A C 1
ATOM 1325 O O . VAL A 1 165 ? -2.919 44.452 34.002 1.00 76.06 165 VAL A O 1
ATOM 1328 N N . ASP A 1 166 ? -1.388 45.979 33.369 1.00 83.38 166 ASP A N 1
ATOM 1329 C CA . ASP A 1 166 ? -2.179 46.543 32.274 1.00 83.38 166 ASP A CA 1
ATOM 1330 C C . ASP A 1 166 ? -2.039 45.708 30.992 1.00 83.38 166 ASP A C 1
ATOM 1332 O O . ASP A 1 166 ? -1.240 45.982 30.096 1.00 83.38 166 ASP A O 1
ATOM 1336 N N . TRP A 1 167 ? -2.867 44.669 30.882 1.00 83.44 167 TRP A N 1
ATOM 1337 C CA . TRP A 1 167 ? -2.882 43.804 29.703 1.00 83.44 167 TRP A CA 1
ATOM 1338 C C . TRP A 1 167 ? -3.258 44.522 28.403 1.00 83.44 167 TRP A C 1
ATOM 1340 O O . TRP A 1 167 ? -2.883 44.042 27.333 1.00 83.44 167 TRP A O 1
ATOM 1350 N N . LYS A 1 168 ? -4.013 45.629 28.471 1.00 86.12 168 LYS A N 1
ATOM 1351 C CA . LYS A 1 168 ? -4.380 46.404 27.279 1.00 86.12 168 LYS A CA 1
ATOM 1352 C C . LYS A 1 168 ? -3.182 47.210 26.786 1.00 86.12 168 LYS A C 1
ATOM 1354 O O . LYS A 1 168 ? -2.903 47.163 25.593 1.00 86.12 168 LYS A O 1
ATOM 1359 N N . GLY A 1 169 ? -2.443 47.856 27.688 1.00 86.50 169 GLY A N 1
ATOM 1360 C CA . GLY A 1 169 ? -1.179 48.524 27.365 1.00 86.50 169 GLY A CA 1
ATOM 1361 C C . GLY A 1 169 ? -0.159 47.564 26.749 1.00 86.50 169 GLY A C 1
ATOM 1362 O O . GLY A 1 169 ? 0.344 47.814 25.658 1.00 86.50 169 GLY A O 1
ATOM 1363 N N . ILE A 1 170 ? 0.037 46.398 27.373 1.00 86.69 170 ILE A N 1
ATOM 1364 C CA . ILE A 1 170 ? 0.949 45.346 26.886 1.00 86.69 170 ILE A CA 1
ATOM 1365 C C . ILE A 1 170 ? 0.567 44.852 25.487 1.00 86.69 170 ILE A C 1
ATOM 1367 O O . ILE A 1 170 ? 1.424 44.633 24.636 1.00 86.69 170 ILE A O 1
ATOM 1371 N N . SER A 1 171 ? -0.729 44.641 25.252 1.00 87.31 171 SER A N 1
ATOM 1372 C CA . SER A 1 171 ? -1.251 44.209 23.954 1.00 87.31 171 SER A CA 1
ATOM 1373 C C . SER A 1 171 ? -0.921 45.212 22.847 1.00 87.31 171 SER A C 1
ATOM 1375 O O . SER A 1 171 ? -0.494 44.799 21.769 1.00 87.31 171 SER A O 1
ATOM 1377 N N . SER A 1 172 ? -1.059 46.507 23.138 1.00 87.12 172 SER A N 1
ATOM 1378 C CA . SER A 1 172 ? -0.719 47.592 22.215 1.00 87.12 172 SER A CA 1
ATOM 1379 C C . SER A 1 172 ? 0.787 47.684 21.954 1.00 87.12 172 SER A C 1
ATOM 1381 O O . SER A 1 172 ? 1.187 47.816 20.803 1.00 87.12 172 SER A O 1
ATOM 1383 N N . GLU A 1 173 ? 1.629 47.563 22.986 1.00 86.88 173 GLU A N 1
ATOM 1384 C CA . GLU A 1 173 ? 3.096 47.624 22.840 1.00 86.88 173 GLU A CA 1
ATOM 1385 C C . GLU A 1 173 ? 3.675 46.444 22.054 1.00 86.88 173 GLU A C 1
ATOM 1387 O O . GLU A 1 173 ? 4.617 46.609 21.281 1.00 86.88 173 GLU A O 1
ATOM 1392 N N . LEU A 1 174 ? 3.122 45.247 22.254 1.00 86.62 174 LEU A N 1
ATOM 1393 C CA . LEU A 1 174 ? 3.574 44.032 21.577 1.00 86.62 174 LEU A CA 1
ATOM 1394 C C . LEU A 1 174 ? 2.913 43.830 20.211 1.00 86.62 174 LEU A C 1
ATOM 1396 O O . LEU A 1 174 ? 3.292 42.913 19.492 1.00 86.62 174 LEU A O 1
ATOM 1400 N N . ASN A 1 175 ? 1.910 44.642 19.860 1.00 87.38 175 ASN A N 1
ATOM 1401 C CA . ASN A 1 175 ? 1.048 44.429 18.696 1.00 87.38 175 ASN A CA 1
ATOM 1402 C C . ASN A 1 175 ? 0.469 42.995 18.640 1.00 87.38 175 ASN A C 1
ATOM 1404 O O . ASN A 1 175 ? 0.377 42.359 17.589 1.00 87.38 175 ASN A O 1
ATOM 1408 N N . ARG A 1 176 ? 0.096 42.454 19.806 1.00 85.50 176 ARG A N 1
ATOM 1409 C CA . ARG A 1 176 ? -0.471 41.105 19.967 1.00 85.50 176 ARG A CA 1
ATOM 1410 C C . ARG A 1 176 ? -1.806 41.201 20.693 1.00 85.50 176 ARG A C 1
ATOM 1412 O O . ARG A 1 176 ? -1.919 42.009 21.611 1.00 85.50 176 ARG A O 1
ATOM 1419 N N . PRO A 1 177 ? -2.811 40.361 20.384 1.00 84.94 177 PRO A N 1
ATOM 1420 C CA . PRO A 1 177 ? -4.072 40.366 21.119 1.00 84.94 177 PRO A CA 1
ATOM 1421 C C . PRO A 1 177 ? -3.873 40.122 22.622 1.00 84.94 177 PRO A C 1
ATOM 1423 O O . PRO A 1 177 ? -3.130 39.221 23.012 1.00 84.94 177 PRO A O 1
ATOM 1426 N N . VAL A 1 178 ? -4.620 40.838 23.471 1.00 80.31 178 VAL A N 1
ATOM 1427 C CA . VAL A 1 178 ? -4.616 40.698 24.947 1.00 80.31 178 VAL A CA 1
ATOM 1428 C C . VAL A 1 178 ? -4.637 39.233 25.403 1.00 80.31 178 VAL A C 1
ATOM 1430 O O . VAL A 1 178 ? -3.925 38.842 26.328 1.00 80.31 178 VAL A O 1
ATOM 1433 N N . LYS A 1 179 ? -5.456 38.404 24.746 1.00 78.50 179 LYS A N 1
ATOM 1434 C CA . LYS A 1 179 ? -5.562 36.967 25.030 1.00 78.50 179 LYS A CA 1
ATOM 1435 C C . LYS A 1 179 ? -4.218 36.250 24.848 1.00 78.50 179 LYS A C 1
ATOM 1437 O O . LYS A 1 179 ? -3.830 35.492 25.731 1.00 78.50 179 LYS A O 1
ATOM 1442 N N . HIS A 1 180 ? -3.498 36.528 23.761 1.00 78.88 180 HIS A N 1
ATOM 1443 C CA . HIS A 1 180 ? -2.214 35.895 23.453 1.00 78.88 180 HIS A CA 1
ATOM 1444 C C . HIS A 1 180 ? -1.139 36.315 24.458 1.00 78.88 180 HIS A C 1
ATOM 1446 O O . HIS A 1 180 ? -0.398 35.459 24.931 1.00 78.88 180 HIS A O 1
ATOM 1452 N N . CYS A 1 181 ? -1.098 37.590 24.863 1.00 81.50 181 CYS A N 1
ATOM 1453 C CA . CYS A 1 181 ? -0.166 38.061 25.893 1.00 81.50 181 CYS A CA 1
ATOM 1454 C C . CYS A 1 181 ? -0.393 37.351 27.237 1.00 81.50 181 CYS A C 1
ATOM 1456 O O . CYS A 1 181 ? 0.561 36.933 27.889 1.00 81.50 181 CYS A O 1
ATOM 1458 N N . ARG A 1 182 ? -1.658 37.141 27.634 1.00 78.19 182 ARG A N 1
ATOM 1459 C CA . ARG A 1 182 ? -2.007 36.414 28.870 1.00 78.19 182 ARG A CA 1
ATOM 1460 C C . ARG A 1 182 ? -1.648 34.931 28.797 1.00 78.19 182 ARG A C 1
ATOM 1462 O O . ARG A 1 182 ? -1.177 34.366 29.783 1.00 78.19 182 ARG A O 1
ATOM 1469 N N . GLU A 1 183 ? -1.884 34.296 27.652 1.00 71.94 183 GLU A N 1
ATOM 1470 C CA . GLU A 1 183 ? -1.535 32.889 27.433 1.00 71.94 183 GLU A CA 1
ATOM 1471 C C . GLU A 1 183 ? -0.018 32.682 27.378 1.00 71.94 183 GLU A C 1
ATOM 1473 O O . GLU A 1 183 ? 0.481 31.743 27.998 1.00 71.94 183 GLU A O 1
ATOM 1478 N N . ARG A 1 184 ? 0.726 33.590 26.730 1.00 81.62 184 ARG A N 1
ATOM 1479 C CA . ARG A 1 184 ? 2.192 33.564 26.716 1.00 81.62 184 ARG A CA 1
ATOM 1480 C C . ARG A 1 184 ? 2.776 33.822 28.098 1.00 81.62 184 ARG A C 1
ATOM 1482 O O . ARG A 1 184 ? 3.643 33.063 28.517 1.00 81.62 184 ARG A O 1
ATOM 1489 N N . TRP A 1 185 ? 2.265 34.808 28.841 1.00 80.12 185 TRP A N 1
ATOM 1490 C CA . TRP A 1 185 ? 2.705 35.077 30.216 1.00 80.12 185 TRP A CA 1
ATOM 1491 C C . TRP A 1 185 ? 2.535 33.850 31.111 1.00 80.12 185 TRP A C 1
ATOM 1493 O O . TRP A 1 185 ? 3.452 33.473 31.832 1.00 80.12 185 TRP A O 1
ATOM 1503 N N . ALA A 1 186 ? 1.393 33.165 31.007 1.00 68.88 186 ALA A N 1
ATOM 1504 C CA . ALA A 1 186 ? 1.152 31.924 31.738 1.00 68.88 186 ALA A CA 1
ATOM 1505 C C . ALA A 1 186 ? 2.132 30.792 31.370 1.00 68.88 186 ALA A C 1
ATOM 1507 O O . ALA A 1 186 ? 2.321 29.887 32.181 1.00 68.88 186 ALA A O 1
ATOM 1508 N N . ALA A 1 187 ? 2.732 30.829 30.176 1.00 64.88 187 ALA A N 1
ATOM 1509 C CA . ALA A 1 187 ? 3.727 29.860 29.728 1.00 64.88 187 ALA A CA 1
ATOM 1510 C C . ALA A 1 187 ? 5.159 30.209 30.177 1.00 64.88 187 ALA A C 1
ATOM 1512 O O . ALA A 1 187 ? 5.921 29.297 30.484 1.00 64.88 187 ALA A O 1
ATOM 1513 N N . ILE A 1 188 ? 5.527 31.498 30.230 1.00 71.38 188 ILE A N 1
ATOM 1514 C CA . ILE A 1 188 ? 6.896 31.947 30.559 1.00 71.38 188 ILE A CA 1
ATOM 1515 C C . ILE A 1 188 ? 7.094 32.354 32.027 1.00 71.38 188 ILE A C 1
ATOM 1517 O O . ILE A 1 188 ? 8.235 32.535 32.446 1.00 71.38 188 ILE A O 1
ATOM 1521 N N . ASN A 1 189 ? 6.016 32.512 32.805 1.00 73.00 189 ASN A N 1
ATOM 1522 C CA . ASN A 1 189 ? 6.078 32.845 34.228 1.00 73.00 189 ASN A CA 1
ATOM 1523 C C . ASN A 1 189 ? 6.089 31.568 35.095 1.00 73.00 189 ASN A C 1
ATOM 1525 O O . ASN A 1 189 ? 5.046 30.903 35.202 1.00 73.00 189 ASN A O 1
ATOM 1529 N N . PRO A 1 190 ? 7.223 31.207 35.721 1.00 73.75 190 PRO A N 1
ATOM 1530 C CA . PRO A 1 190 ? 7.343 29.982 36.503 1.00 73.75 190 PRO A CA 1
ATOM 1531 C C . PRO A 1 190 ? 6.408 29.972 37.722 1.00 73.75 190 PRO A C 1
ATOM 1533 O O . PRO A 1 190 ? 6.042 31.012 38.264 1.00 73.75 190 PRO A O 1
ATOM 1536 N N . TRP A 1 191 ? 5.995 28.774 38.137 1.00 80.50 191 TRP A N 1
ATOM 1537 C CA . TRP A 1 191 ? 5.233 28.558 39.372 1.00 80.50 191 TRP A CA 1
ATOM 1538 C C . TRP A 1 191 ? 6.184 28.515 40.560 1.00 80.50 191 TRP A C 1
ATOM 1540 O O . TRP A 1 191 ? 7.174 27.778 40.515 1.00 80.50 191 TRP A O 1
ATOM 1550 N N . ALA A 1 192 ? 5.874 29.275 41.605 1.00 82.06 192 ALA A N 1
ATOM 1551 C CA . ALA A 1 192 ? 6.668 29.270 42.823 1.00 82.06 192 ALA A CA 1
ATOM 1552 C C . ALA A 1 192 ? 6.350 28.024 43.690 1.00 82.06 192 ALA A C 1
ATOM 1554 O O . ALA A 1 192 ? 5.250 27.469 43.593 1.00 82.06 192 ALA A O 1
ATOM 1555 N N . PRO A 1 193 ? 7.297 27.518 44.505 1.00 81.38 193 PRO A N 1
ATOM 1556 C CA . PRO A 1 193 ? 7.074 26.310 45.311 1.00 81.38 193 PRO A CA 1
ATOM 1557 C C . PRO A 1 193 ? 5.933 26.426 46.338 1.00 81.38 193 PRO A C 1
ATOM 1559 O O . PRO A 1 193 ? 5.193 25.470 46.560 1.00 81.38 193 PRO A O 1
ATOM 1562 N N . ASP A 1 194 ? 5.775 27.600 46.939 1.00 85.88 194 ASP A N 1
ATOM 1563 C CA . ASP A 1 194 ? 4.693 27.968 47.861 1.00 85.88 194 ASP A CA 1
ATOM 1564 C C . ASP A 1 194 ? 3.327 28.059 47.155 1.00 85.88 194 ASP A C 1
ATOM 1566 O O . ASP A 1 194 ? 2.301 27.622 47.687 1.00 85.88 194 ASP A O 1
ATOM 1570 N N . GLU A 1 195 ? 3.321 28.550 45.916 1.00 87.25 195 GLU A N 1
ATOM 1571 C CA . GLU A 1 195 ? 2.148 28.572 45.042 1.00 87.25 195 GLU A CA 1
ATOM 1572 C C . GLU A 1 195 ? 1.683 27.148 44.697 1.00 87.25 195 GLU A C 1
ATOM 1574 O O . GLU A 1 195 ? 0.489 26.842 44.742 1.00 87.25 195 GLU A O 1
ATOM 1579 N N . ASP A 1 196 ? 2.627 26.249 44.406 1.00 88.12 196 ASP A N 1
ATOM 1580 C CA . ASP A 1 196 ? 2.357 24.829 44.166 1.00 88.12 196 ASP A CA 1
ATOM 1581 C C . ASP A 1 196 ? 1.779 24.126 45.398 1.00 88.12 196 ASP A C 1
ATOM 1583 O O . ASP A 1 196 ? 0.843 23.331 45.268 1.00 88.12 196 ASP A O 1
ATOM 1587 N N . GLN A 1 197 ? 2.334 24.398 46.582 1.00 87.56 197 GLN A N 1
ATOM 1588 C CA . GLN A 1 197 ? 1.848 23.832 47.838 1.00 87.56 197 GLN A CA 1
ATOM 1589 C C . GLN A 1 197 ? 0.411 24.284 48.116 1.00 87.56 197 GLN A C 1
ATOM 1591 O O . GLN A 1 197 ? -0.468 23.452 48.351 1.00 87.56 197 GLN A O 1
ATOM 1596 N N . THR A 1 198 ? 0.152 25.586 47.990 1.00 90.25 198 THR A N 1
ATOM 1597 C CA . THR A 1 198 ? -1.187 26.158 48.178 1.00 90.25 198 THR A CA 1
ATOM 1598 C C . THR A 1 198 ? -2.181 25.570 47.178 1.00 90.25 198 THR A C 1
ATOM 1600 O O . THR A 1 198 ? -3.298 25.201 47.540 1.00 90.25 198 THR A O 1
ATOM 1603 N N . LEU A 1 199 ? -1.785 25.416 45.910 1.00 91.25 199 LEU A N 1
ATOM 1604 C CA . LEU A 1 199 ? -2.623 24.782 44.895 1.00 91.25 199 LEU A CA 1
ATOM 1605 C C . LEU A 1 199 ? -2.948 23.320 45.243 1.00 91.25 199 LEU A C 1
ATOM 1607 O O . LEU A 1 199 ? -4.094 22.897 45.083 1.00 91.25 199 LEU A O 1
ATOM 1611 N N . ALA A 1 200 ? -1.974 22.551 45.734 1.00 86.31 200 ALA A N 1
ATOM 1612 C CA . ALA A 1 200 ? -2.190 21.164 46.137 1.00 86.31 200 ALA A CA 1
ATOM 1613 C C . ALA A 1 200 ? -3.184 21.050 47.308 1.00 86.31 200 ALA A C 1
ATOM 1615 O O . ALA A 1 200 ? -4.073 20.198 47.278 1.00 86.31 200 ALA A O 1
ATOM 1616 N N . GLU A 1 201 ? -3.087 21.931 48.305 1.00 89.31 201 GLU A N 1
ATOM 1617 C CA . GLU A 1 201 ? -4.012 21.990 49.445 1.00 89.31 201 GLU A CA 1
ATOM 1618 C C . GLU A 1 201 ? -5.427 22.406 49.019 1.00 89.31 201 GLU A C 1
ATOM 1620 O O . GLU A 1 201 ? -6.420 21.787 49.421 1.00 89.31 201 GLU A O 1
ATOM 1625 N N . LEU A 1 202 ? -5.534 23.407 48.141 1.00 90.25 202 LEU A N 1
ATOM 1626 C CA . LEU A 1 202 ? -6.807 23.855 47.581 1.00 90.25 202 LEU A CA 1
ATOM 1627 C C . LEU A 1 202 ? -7.470 22.774 46.722 1.00 90.25 202 LEU A C 1
ATOM 1629 O O . LEU A 1 202 ? -8.678 22.573 46.838 1.00 90.25 202 LEU A O 1
ATOM 1633 N N . HIS A 1 203 ? -6.709 22.057 45.888 1.00 88.69 203 HIS A N 1
ATOM 1634 C CA . HIS A 1 203 ? -7.229 20.949 45.076 1.00 88.69 203 HIS A CA 1
ATOM 1635 C C . HIS A 1 203 ? -7.645 19.760 45.944 1.00 88.69 203 HIS A C 1
ATOM 1637 O O . HIS A 1 203 ? -8.715 19.200 45.729 1.00 88.69 203 HIS A O 1
ATOM 1643 N N . LYS A 1 204 ? -6.883 19.441 46.998 1.00 86.81 204 LYS A N 1
ATOM 1644 C CA . LYS A 1 204 ? -7.264 18.421 47.988 1.00 86.81 204 LYS A CA 1
ATOM 1645 C C . LYS A 1 204 ? -8.586 18.757 48.689 1.00 86.81 204 LYS A C 1
ATOM 1647 O O . LYS A 1 204 ? -9.374 17.857 48.958 1.00 86.81 204 LYS A O 1
ATOM 1652 N N . THR A 1 205 ? -8.825 20.035 48.977 1.00 90.69 205 THR A N 1
ATOM 1653 C CA . THR A 1 205 ? -10.004 20.497 49.730 1.00 90.69 205 THR A CA 1
ATOM 1654 C C . THR A 1 205 ? -11.235 20.702 48.844 1.00 90.69 205 THR A C 1
ATOM 1656 O O . THR A 1 205 ? -12.357 20.435 49.267 1.00 90.69 205 THR A O 1
ATOM 1659 N N . HIS A 1 206 ? -11.049 21.194 47.618 1.00 85.94 206 HIS A N 1
ATOM 1660 C CA . HIS A 1 206 ? -12.139 21.658 46.752 1.00 85.94 206 HIS A CA 1
ATOM 1661 C C . HIS A 1 206 ? -12.260 20.894 45.424 1.00 85.94 206 HIS A C 1
ATOM 1663 O O . HIS A 1 206 ? -13.136 21.214 44.617 1.00 85.94 206 HIS A O 1
ATOM 1669 N N . GLY A 1 207 ? -11.399 19.905 45.176 1.00 83.44 207 GLY A N 1
ATOM 1670 C CA . GLY A 1 207 ? -11.380 19.119 43.946 1.00 83.44 207 GLY A CA 1
ATOM 1671 C C . GLY A 1 207 ? -11.262 19.989 42.694 1.00 83.44 207 GLY A C 1
ATOM 1672 O O . GLY A 1 207 ? -10.525 20.975 42.649 1.00 83.44 207 GLY A O 1
ATOM 1673 N N . ASP A 1 208 ? -12.049 19.654 41.675 1.00 87.25 208 ASP A N 1
ATOM 1674 C CA . ASP A 1 208 ? -11.995 20.264 40.342 1.00 87.25 208 ASP A CA 1
ATOM 1675 C C . ASP A 1 208 ? -12.794 21.580 40.228 1.00 87.25 208 ASP A C 1
ATOM 1677 O O . ASP A 1 208 ? -13.223 21.990 39.143 1.00 87.25 208 ASP A O 1
ATOM 1681 N N . ALA A 1 209 ? -12.998 22.295 41.337 1.00 87.81 209 ALA A N 1
ATOM 1682 C CA . ALA A 1 209 ? -13.667 23.596 41.373 1.00 87.81 209 ALA A CA 1
ATOM 1683 C C . ALA A 1 209 ? -12.763 24.725 40.829 1.00 87.81 209 ALA A C 1
ATOM 1685 O O . ALA A 1 209 ? -12.488 25.716 41.496 1.00 87.81 209 ALA A O 1
ATOM 1686 N N . TRP A 1 210 ? -12.265 24.596 39.599 1.00 84.56 210 TRP A N 1
ATOM 1687 C CA . TRP A 1 210 ? -11.136 25.377 39.072 1.00 84.56 210 TRP A CA 1
ATOM 1688 C C . TRP A 1 210 ? -11.279 26.899 39.165 1.00 84.56 210 TRP A C 1
ATOM 1690 O O . TRP A 1 210 ? -10.292 27.588 39.395 1.00 84.56 210 TRP A O 1
ATOM 1700 N N . SER A 1 211 ? -12.491 27.433 38.987 1.00 85.56 211 SER A N 1
ATOM 1701 C CA . SER A 1 211 ? -12.736 28.875 39.136 1.00 85.56 211 SER A CA 1
ATOM 1702 C C . SER A 1 211 ? -12.533 29.336 40.587 1.00 85.56 211 SER A C 1
ATOM 1704 O O . SER A 1 211 ? -11.986 30.412 40.819 1.00 85.56 211 SER A O 1
ATOM 1706 N N . LEU A 1 212 ? -12.917 28.499 41.558 1.00 86.00 212 LEU A N 1
ATOM 1707 C CA . LEU A 1 212 ? -12.708 28.733 42.986 1.00 86.00 212 LEU A CA 1
ATOM 1708 C C . LEU A 1 212 ? -11.222 28.625 43.350 1.00 86.00 212 LEU A C 1
ATOM 1710 O O . LEU A 1 212 ? -10.715 29.486 44.064 1.00 86.00 212 LEU A O 1
ATOM 1714 N N . LEU A 1 213 ? -10.516 27.620 42.817 1.00 88.50 213 LEU A N 1
ATOM 1715 C CA . LEU A 1 213 ? -9.072 27.450 43.025 1.00 88.50 213 LEU A CA 1
ATOM 1716 C C . LEU A 1 213 ? -8.293 28.675 42.524 1.00 88.50 213 LEU A C 1
ATOM 1718 O O . LEU A 1 213 ? -7.463 29.211 43.250 1.00 88.50 213 LEU A O 1
ATOM 1722 N N . THR A 1 214 ? -8.605 29.163 41.319 1.00 86.94 214 THR A N 1
ATOM 1723 C CA . THR A 1 214 ? -8.003 30.387 40.772 1.00 86.94 214 THR A CA 1
ATOM 1724 C C . THR A 1 214 ? -8.263 31.604 41.660 1.00 86.94 214 THR A C 1
ATOM 1726 O O . THR A 1 214 ? -7.335 32.349 41.953 1.00 86.94 214 THR A O 1
ATOM 1729 N N . SER A 1 215 ? -9.505 31.798 42.118 1.00 86.06 215 SER A N 1
ATOM 1730 C CA . SER A 1 215 ? -9.843 32.928 42.990 1.00 86.06 215 SER A CA 1
ATOM 1731 C C . SER A 1 215 ? -9.109 32.868 44.330 1.00 86.06 215 SER A C 1
ATOM 1733 O O . SER A 1 215 ? -8.670 33.902 44.826 1.00 86.06 215 SER A O 1
ATOM 1735 N N . LYS A 1 216 ? -8.977 31.674 44.921 1.00 88.62 216 LYS A N 1
ATOM 1736 C CA . LYS A 1 216 ? -8.301 31.477 46.209 1.00 88.62 216 LYS A CA 1
ATOM 1737 C C . LYS A 1 216 ? -6.783 31.623 46.104 1.00 88.62 216 LYS A C 1
ATOM 1739 O O . LYS A 1 216 ? -6.198 32.205 47.008 1.00 88.62 216 LYS A O 1
ATOM 1744 N N . LEU A 1 217 ? -6.164 31.184 45.004 1.00 85.75 217 LEU A N 1
ATOM 1745 C CA . LEU A 1 217 ? -4.741 31.433 44.743 1.00 85.75 217 LEU A CA 1
ATOM 1746 C C . LEU A 1 217 ? -4.435 32.932 44.647 1.00 85.75 217 LEU A C 1
ATOM 1748 O O . LEU A 1 217 ? -3.527 33.408 45.319 1.00 85.75 217 LEU A O 1
ATOM 1752 N N . SER A 1 218 ? -5.238 33.689 43.893 1.00 82.56 218 SER A N 1
ATOM 1753 C CA . SER A 1 218 ? -5.077 35.148 43.818 1.00 82.56 218 SER A CA 1
ATOM 1754 C C . SER A 1 218 ? -5.281 35.826 45.179 1.00 82.56 218 SER A C 1
ATOM 1756 O O . SER A 1 218 ? -4.569 36.767 45.514 1.00 82.56 218 SER A O 1
ATOM 1758 N N . ALA A 1 219 ? -6.240 35.349 45.982 1.00 82.94 219 ALA A N 1
ATOM 1759 C CA . ALA A 1 219 ? -6.488 35.874 47.327 1.00 82.94 219 ALA A CA 1
ATOM 1760 C C . ALA A 1 219 ? -5.356 35.554 48.323 1.00 82.94 219 ALA A C 1
ATOM 1762 O O . ALA A 1 219 ? -5.162 36.302 49.276 1.00 82.94 219 ALA A O 1
ATOM 1763 N N . ALA A 1 220 ? -4.594 34.481 48.091 1.00 81.56 220 ALA A N 1
ATOM 1764 C CA . ALA A 1 220 ? -3.424 34.102 48.883 1.00 81.56 220 ALA A CA 1
ATOM 1765 C C . ALA A 1 220 ? -2.157 34.917 48.539 1.00 81.56 220 ALA A C 1
ATOM 1767 O O . ALA A 1 220 ? -1.080 34.623 49.046 1.00 81.56 220 ALA A O 1
ATOM 1768 N N . GLY A 1 221 ? -2.273 35.948 47.693 1.00 76.62 221 GLY A N 1
ATOM 1769 C CA . GLY A 1 221 ? -1.166 36.841 47.338 1.00 76.62 221 GLY A CA 1
ATOM 1770 C C . GLY A 1 221 ? -0.324 36.372 46.149 1.00 76.62 221 GLY A C 1
ATOM 1771 O O . GLY A 1 221 ? 0.608 37.079 45.756 1.00 76.62 221 GLY A O 1
ATOM 1772 N N . PHE A 1 222 ? -0.665 35.230 45.540 1.00 80.38 222 PHE A N 1
ATOM 1773 C CA . PHE A 1 222 ? -0.025 34.755 44.315 1.00 80.38 222 PHE A CA 1
ATOM 1774 C C . PHE A 1 222 ? -0.494 35.541 43.090 1.00 80.38 222 PHE A C 1
ATOM 1776 O O . PHE A 1 222 ? -1.583 36.120 43.057 1.00 80.38 222 PHE A O 1
ATOM 1783 N N . GLU A 1 223 ? 0.343 35.567 42.053 1.00 69.94 223 GLU A N 1
ATOM 1784 C CA . GLU A 1 223 ? -0.006 36.235 40.803 1.00 69.94 223 GLU A CA 1
ATOM 1785 C C . GLU A 1 223 ? -1.240 35.599 40.162 1.00 69.94 223 GLU A C 1
ATOM 1787 O O . GLU A 1 223 ? -1.455 34.391 40.238 1.00 69.94 223 GLU A O 1
ATOM 1792 N N . ALA A 1 224 ? -2.066 36.415 39.504 1.00 67.12 224 ALA A N 1
ATOM 1793 C CA . ALA A 1 224 ? -3.316 35.945 38.925 1.00 67.12 224 ALA A CA 1
ATOM 1794 C C . ALA A 1 224 ? -3.066 34.882 37.837 1.00 67.12 224 ALA A C 1
ATOM 1796 O O . ALA A 1 224 ? -2.778 35.193 36.678 1.00 67.12 224 ALA A O 1
ATOM 1797 N N . ARG A 1 225 ? -3.222 33.607 38.200 1.00 76.56 225 ARG A N 1
ATOM 1798 C CA . ARG A 1 225 ? -3.174 32.477 37.269 1.00 76.56 225 ARG A CA 1
ATOM 1799 C C . ARG A 1 225 ? -4.501 32.348 36.538 1.00 76.56 225 ARG A C 1
ATOM 1801 O O . ARG A 1 225 ? -5.570 32.598 37.082 1.00 76.56 225 ARG A O 1
ATOM 1808 N N . THR A 1 226 ? -4.471 31.925 35.280 1.00 75.81 226 THR A N 1
ATOM 1809 C CA . THR A 1 226 ? -5.717 31.597 34.578 1.00 75.81 226 THR A CA 1
ATOM 1810 C C . THR A 1 226 ? -6.255 30.250 35.066 1.00 75.81 226 THR A C 1
ATOM 1812 O O . THR A 1 226 ? -5.489 29.365 35.446 1.00 75.81 226 THR A O 1
ATOM 1815 N N . LYS A 1 227 ? -7.574 30.035 34.963 1.00 77.56 227 LYS A N 1
ATOM 1816 C CA . LYS A 1 227 ? -8.211 28.722 35.196 1.00 77.56 227 LYS A CA 1
ATOM 1817 C C . LYS A 1 227 ? -7.506 27.589 34.436 1.00 77.56 227 LYS A C 1
ATOM 1819 O O . LYS A 1 227 ? -7.381 26.475 34.937 1.00 77.56 227 LYS A O 1
ATOM 1824 N N . ARG A 1 228 ? -7.030 27.885 33.221 1.00 67.75 228 ARG A N 1
ATOM 1825 C CA . ARG A 1 228 ? -6.275 26.964 32.362 1.00 67.75 228 ARG A CA 1
ATOM 1826 C C . ARG A 1 228 ? -4.897 26.633 32.945 1.00 67.75 228 ARG A C 1
ATOM 1828 O O . ARG A 1 228 ? -4.544 25.460 32.976 1.00 67.75 228 ARG A O 1
ATOM 1835 N N . ALA A 1 229 ? -4.161 27.628 33.438 1.00 72.94 229 ALA A N 1
ATOM 1836 C CA . ALA A 1 229 ? -2.854 27.428 34.064 1.00 72.94 229 ALA A CA 1
ATOM 1837 C C . ALA A 1 229 ? -2.961 26.599 35.355 1.00 72.94 229 ALA A C 1
ATOM 1839 O O . ALA A 1 229 ? -2.206 25.648 35.527 1.00 72.94 229 ALA A O 1
ATOM 1840 N N . VAL A 1 230 ? -3.946 26.900 36.209 1.00 80.81 230 VAL A N 1
ATOM 1841 C CA . VAL A 1 230 ? -4.225 26.150 37.449 1.00 80.81 230 VAL A CA 1
ATOM 1842 C C . VAL A 1 230 ? -4.515 24.674 37.151 1.00 80.81 230 VAL A C 1
ATOM 1844 O O . VAL A 1 230 ? -3.886 23.788 37.723 1.00 80.81 230 VAL A O 1
ATOM 1847 N N . ARG A 1 231 ? -5.401 24.400 36.182 1.00 77.25 231 ARG A N 1
ATOM 1848 C CA . ARG A 1 231 ? -5.698 23.037 35.703 1.00 77.25 231 ARG A CA 1
ATOM 1849 C C . ARG A 1 231 ? -4.451 22.308 35.206 1.00 77.25 231 ARG A C 1
ATOM 1851 O O . ARG A 1 231 ? -4.213 21.164 35.585 1.00 77.25 231 ARG A O 1
ATOM 1858 N N . ALA A 1 232 ? -3.669 22.968 34.352 1.00 67.25 232 ALA A N 1
ATOM 1859 C CA . ALA A 1 232 ? -2.457 22.393 33.779 1.00 67.25 232 ALA A CA 1
ATOM 1860 C C . ALA A 1 232 ? -1.420 22.065 34.863 1.00 67.25 232 ALA A C 1
ATOM 1862 O O . ALA A 1 232 ? -0.797 21.006 34.809 1.00 67.25 232 ALA A O 1
ATOM 1863 N N . ARG A 1 233 ? -1.274 22.926 35.879 1.00 82.44 233 ARG A N 1
ATOM 1864 C CA . ARG A 1 233 ? -0.331 22.709 36.979 1.00 82.44 233 ARG A CA 1
ATOM 1865 C C . ARG A 1 233 ? -0.755 21.574 37.908 1.00 82.44 233 ARG A C 1
ATOM 1867 O O . ARG A 1 233 ? 0.088 20.742 38.233 1.00 82.44 233 ARG A O 1
ATOM 1874 N N . CYS A 1 234 ? -2.040 21.467 38.255 1.00 77.25 234 CYS A N 1
ATOM 1875 C CA . CYS A 1 234 ? -2.558 20.309 38.996 1.00 77.25 234 CYS A CA 1
ATOM 1876 C C . CYS A 1 234 ? -2.302 18.995 38.248 1.00 77.25 234 CYS A C 1
ATOM 1878 O O . CYS A 1 234 ? -1.825 18.031 38.842 1.00 77.25 234 CYS A O 1
ATOM 1880 N N . ALA A 1 235 ? -2.563 18.965 36.936 1.00 63.56 235 ALA A N 1
ATOM 1881 C CA . ALA A 1 235 ? -2.299 17.789 36.109 1.00 63.56 235 ALA A CA 1
ATOM 1882 C C . ALA A 1 235 ? -0.802 17.427 36.078 1.00 63.56 235 ALA A C 1
ATOM 1884 O O . ALA A 1 235 ? -0.452 16.255 36.209 1.00 63.56 235 ALA A O 1
ATOM 1885 N N . LEU A 1 236 ? 0.079 18.430 35.982 1.00 67.69 236 LEU A N 1
ATOM 1886 C CA . LEU A 1 236 ? 1.530 18.245 36.048 1.00 67.69 236 LEU A CA 1
ATOM 1887 C C . LEU A 1 236 ? 1.965 17.657 37.404 1.00 67.69 236 LEU A C 1
ATOM 1889 O O . LEU A 1 236 ? 2.725 16.693 37.445 1.00 67.69 236 LEU A O 1
ATOM 1893 N N . LYS A 1 237 ? 1.465 18.181 38.526 1.00 69.06 237 LYS A N 1
ATOM 1894 C CA . LYS A 1 237 ? 1.814 17.669 39.863 1.00 69.06 237 LYS A CA 1
ATOM 1895 C C . LYS A 1 237 ? 1.271 16.266 40.117 1.00 69.06 237 LYS A C 1
ATOM 1897 O O . LYS A 1 237 ? 1.986 15.431 40.666 1.00 69.06 237 LYS A O 1
ATOM 1902 N N . ALA A 1 238 ? 0.058 15.974 39.651 1.00 59.09 238 ALA A N 1
ATOM 1903 C CA . ALA A 1 238 ? -0.488 14.622 39.670 1.00 59.09 238 ALA A CA 1
ATOM 1904 C C . ALA A 1 238 ? 0.391 13.662 38.850 1.00 59.09 238 ALA A C 1
ATOM 1906 O O . ALA A 1 238 ? 0.728 12.581 39.331 1.00 59.09 238 ALA A O 1
ATOM 1907 N N . SER A 1 239 ? 0.859 14.082 37.667 1.00 46.97 239 SER A N 1
ATOM 1908 C CA . SER A 1 239 ? 1.803 13.281 36.880 1.00 46.97 239 SER A CA 1
ATOM 1909 C C . SER A 1 239 ? 3.142 13.054 37.586 1.00 46.97 239 SER A C 1
ATOM 1911 O O . SER A 1 239 ? 3.616 11.925 37.605 1.00 46.97 239 SER A O 1
ATOM 1913 N N . GLN A 1 240 ? 3.704 14.076 38.241 1.00 47.22 240 GLN A N 1
ATOM 1914 C CA . GLN A 1 240 ? 4.960 13.982 39.004 1.00 47.22 240 GLN A CA 1
ATOM 1915 C C . GLN A 1 240 ? 4.856 13.067 40.224 1.00 47.22 240 GLN A C 1
ATOM 1917 O O . GLN A 1 240 ? 5.812 12.372 40.546 1.00 47.22 240 GLN A O 1
ATOM 1922 N N . LYS A 1 241 ? 3.692 13.008 40.874 1.00 46.28 241 LYS A N 1
ATOM 1923 C CA . LYS A 1 241 ? 3.453 12.043 41.952 1.00 46.28 241 LYS A CA 1
ATOM 1924 C C . LYS A 1 241 ? 3.366 10.603 41.427 1.00 46.28 241 LYS A C 1
ATOM 1926 O O . LYS A 1 241 ? 3.854 9.695 42.081 1.00 46.28 241 LYS A O 1
ATOM 1931 N N . THR A 1 242 ? 2.809 10.410 40.229 1.00 40.47 242 THR A N 1
ATOM 1932 C CA . THR A 1 242 ? 2.681 9.086 39.587 1.00 40.47 242 THR A CA 1
ATOM 1933 C C . THR A 1 242 ? 4.026 8.575 39.032 1.00 40.47 242 THR A C 1
ATOM 1935 O O . THR A 1 242 ? 4.306 7.380 39.087 1.00 40.47 242 THR A O 1
ATOM 1938 N N . ILE A 1 243 ? 4.894 9.488 38.570 1.00 41.38 243 ILE A N 1
ATOM 1939 C CA . ILE A 1 243 ? 6.275 9.236 38.105 1.00 41.38 243 ILE A CA 1
ATOM 1940 C C . ILE A 1 243 ? 7.104 8.437 39.129 1.00 41.38 243 ILE A C 1
ATOM 1942 O O . ILE A 1 243 ? 7.877 7.561 38.737 1.00 41.38 243 ILE A O 1
ATOM 1946 N N . ASN A 1 244 ? 6.913 8.698 40.427 1.00 40.75 244 ASN A N 1
ATOM 1947 C CA . ASN A 1 244 ? 7.701 8.089 41.504 1.00 40.75 244 ASN A CA 1
ATOM 1948 C C . ASN A 1 244 ? 7.256 6.663 41.892 1.00 40.75 244 ASN A C 1
ATOM 1950 O O . ASN A 1 244 ? 7.947 6.018 42.673 1.00 40.75 244 ASN A O 1
ATOM 1954 N N . GLU A 1 245 ? 6.137 6.159 41.357 1.00 41.75 245 GLU A N 1
ATOM 1955 C CA . GLU A 1 245 ? 5.532 4.878 41.776 1.00 41.75 245 GLU A CA 1
ATOM 1956 C C . GLU A 1 245 ? 5.241 3.912 40.601 1.00 41.75 245 GLU A C 1
ATOM 1958 O O . GLU A 1 245 ? 4.595 2.884 40.793 1.00 41.75 245 GLU A O 1
ATOM 1963 N N . THR A 1 246 ? 5.680 4.206 39.368 1.00 45.59 246 THR A N 1
ATOM 1964 C CA . THR A 1 246 ? 5.233 3.439 38.183 1.00 45.59 246 THR A CA 1
ATOM 1965 C C . THR A 1 246 ? 6.033 2.136 37.971 1.00 45.59 246 THR A C 1
ATOM 1967 O O . THR A 1 246 ? 7.252 2.199 37.805 1.00 45.59 246 THR A O 1
ATOM 1970 N N . PRO A 1 247 ? 5.376 0.958 37.898 1.00 49.59 247 PRO A N 1
ATOM 1971 C CA . PRO A 1 247 ? 6.022 -0.305 37.540 1.00 49.59 247 PRO A CA 1
ATOM 1972 C C . PRO A 1 247 ? 6.483 -0.313 36.075 1.00 49.59 247 PRO A C 1
ATOM 1974 O O . PRO A 1 247 ? 5.811 0.230 35.197 1.00 49.59 247 PRO A O 1
ATOM 1977 N N . THR A 1 248 ? 7.590 -0.998 35.787 1.00 60.06 248 THR A N 1
ATOM 1978 C CA . THR A 1 248 ? 7.983 -1.362 34.419 1.00 60.06 248 THR A CA 1
ATOM 1979 C C . THR A 1 248 ? 6.863 -2.161 33.743 1.00 60.06 248 THR A C 1
ATOM 1981 O O . THR A 1 248 ? 6.361 -3.140 34.295 1.00 60.06 248 THR A O 1
ATOM 1984 N N . LEU A 1 249 ? 6.444 -1.747 32.542 1.00 69.56 249 LEU A N 1
ATOM 1985 C CA . LEU A 1 249 ? 5.480 -2.517 31.756 1.00 69.56 249 LEU A CA 1
ATOM 1986 C C . LEU A 1 249 ? 6.112 -3.844 31.324 1.00 69.56 249 LEU A C 1
ATOM 1988 O O . LEU A 1 249 ? 7.114 -3.849 30.615 1.00 69.56 249 LEU A O 1
ATOM 1992 N N . SER A 1 250 ? 5.499 -4.960 31.714 1.00 78.38 250 SER A N 1
ATOM 1993 C CA . SER A 1 250 ? 5.879 -6.302 31.256 1.00 78.38 250 SER A CA 1
ATOM 1994 C C . SER A 1 250 ? 5.178 -6.724 29.961 1.00 78.38 250 SER A C 1
ATOM 1996 O O . SER A 1 250 ? 5.657 -7.621 29.275 1.00 78.38 250 SER A O 1
ATOM 1998 N N . ASN A 1 251 ? 4.062 -6.072 29.621 1.00 87.88 251 ASN A N 1
ATOM 1999 C CA . ASN A 1 251 ? 3.245 -6.363 28.445 1.00 87.88 251 ASN A CA 1
ATOM 2000 C C . ASN A 1 251 ? 2.914 -5.083 27.676 1.00 87.88 251 ASN A C 1
ATOM 2002 O O . ASN A 1 251 ? 2.853 -3.990 28.255 1.00 87.88 251 ASN A O 1
ATOM 2006 N N . TRP A 1 252 ? 2.671 -5.231 26.375 1.00 90.81 252 TRP A N 1
ATOM 2007 C CA . TRP A 1 252 ? 2.269 -4.142 25.499 1.00 90.81 252 TRP A CA 1
ATOM 2008 C C . TRP A 1 252 ? 0.966 -3.491 25.967 1.00 90.81 252 TRP A C 1
ATOM 2010 O O . TRP A 1 252 ? 0.099 -4.123 26.563 1.00 90.81 252 TRP A O 1
ATOM 2020 N N . ARG A 1 253 ? 0.808 -2.202 25.670 1.00 89.44 253 ARG A N 1
ATOM 2021 C CA . ARG A 1 253 ? -0.431 -1.462 25.922 1.00 89.44 253 ARG A CA 1
ATOM 2022 C C . ARG A 1 253 ? -0.878 -0.707 24.675 1.00 89.44 253 ARG A C 1
ATOM 2024 O O . ARG A 1 253 ? -0.019 -0.205 23.943 1.00 89.44 253 ARG A O 1
ATOM 2031 N N . PRO A 1 254 ? -2.194 -0.589 24.428 1.00 89.38 254 PRO A N 1
ATOM 2032 C CA . PRO A 1 254 ? -2.696 0.285 23.382 1.00 89.38 254 PRO A CA 1
ATOM 2033 C C . PRO A 1 254 ? -2.387 1.745 23.721 1.00 89.38 254 PRO A C 1
ATOM 2035 O O . PRO A 1 254 ? -2.482 2.163 24.877 1.00 89.38 254 PRO A O 1
ATOM 2038 N N . VAL A 1 255 ? -2.004 2.518 22.709 1.00 85.50 255 VAL A N 1
ATOM 2039 C CA . VAL A 1 255 ? -1.605 3.920 22.846 1.00 85.50 255 VAL A CA 1
ATOM 2040 C C . VAL A 1 255 ? -2.097 4.780 21.683 1.00 85.50 255 VAL A C 1
ATOM 2042 O O . VAL A 1 255 ? -2.165 4.352 20.529 1.00 85.50 255 VAL A O 1
ATOM 2045 N N . ASN A 1 256 ? -2.417 6.044 21.977 1.00 77.44 256 ASN A N 1
ATOM 2046 C CA . ASN A 1 256 ? -2.694 7.046 20.944 1.00 77.44 256 ASN A CA 1
ATOM 2047 C C . ASN A 1 256 ? -1.389 7.636 20.376 1.00 77.44 256 ASN A C 1
ATOM 2049 O O . ASN A 1 256 ? -0.297 7.358 20.868 1.00 77.44 256 ASN A O 1
ATOM 2053 N N . ARG A 1 257 ? -1.489 8.532 19.380 1.00 67.12 257 ARG A N 1
ATOM 2054 C CA . ARG A 1 257 ? -0.318 9.240 18.812 1.00 67.12 257 ARG A CA 1
ATOM 2055 C C . ARG A 1 257 ? 0.496 10.034 19.850 1.00 67.12 257 ARG A C 1
ATOM 2057 O O . ARG A 1 257 ? 1.655 10.350 19.608 1.00 67.12 257 ARG A O 1
ATOM 2064 N N . ARG A 1 258 ? -0.109 10.360 21.000 1.00 65.38 258 ARG A N 1
ATOM 2065 C CA . ARG A 1 258 ? 0.519 11.032 22.152 1.00 65.38 258 ARG A CA 1
ATOM 2066 C C . ARG A 1 258 ? 0.946 10.057 23.259 1.00 65.38 258 ARG A C 1
ATOM 2068 O O . ARG A 1 258 ? 1.251 10.505 24.356 1.00 65.38 258 ARG A O 1
ATOM 2075 N N . ARG A 1 259 ? 0.944 8.748 22.988 1.00 67.12 259 ARG A N 1
ATOM 2076 C CA . ARG A 1 259 ? 1.344 7.674 23.909 1.00 67.12 259 ARG A CA 1
ATOM 2077 C C . ARG A 1 259 ? 0.524 7.589 25.204 1.00 67.12 259 ARG A C 1
ATOM 2079 O O . ARG A 1 259 ? 0.978 7.027 26.193 1.00 67.12 259 ARG A O 1
ATOM 2086 N N . CYS A 1 260 ? -0.708 8.100 25.211 1.00 71.06 260 CYS A N 1
ATOM 2087 C CA . CYS A 1 260 ? -1.604 7.907 26.348 1.00 71.06 260 CYS A CA 1
ATOM 2088 C C . CYS A 1 260 ? -2.022 6.435 26.414 1.00 71.06 260 CYS A C 1
ATOM 2090 O O . CYS A 1 260 ? -2.681 5.958 25.485 1.00 71.06 260 CYS A O 1
ATOM 2092 N N . LEU A 1 261 ? -1.659 5.759 27.506 1.00 75.94 261 LEU A N 1
ATOM 2093 C CA . LEU A 1 261 ? -2.010 4.361 27.746 1.00 75.94 261 LEU A CA 1
ATOM 2094 C C . LEU A 1 261 ? -3.513 4.124 27.702 1.00 75.94 261 LEU A C 1
ATOM 2096 O O . LEU A 1 261 ? -4.306 4.949 28.167 1.00 75.94 261 LEU A O 1
ATOM 2100 N N . ASP A 1 262 ? -3.871 2.962 27.165 1.00 77.25 262 ASP A N 1
ATOM 2101 C CA . ASP A 1 262 ? -5.237 2.473 27.024 1.00 77.25 262 ASP A CA 1
ATOM 2102 C C . ASP A 1 262 ? -6.143 3.455 26.262 1.00 77.25 262 ASP A C 1
ATOM 2104 O O . ASP A 1 262 ? -7.364 3.491 26.423 1.00 77.25 262 ASP A O 1
ATOM 2108 N N . ARG A 1 263 ? -5.527 4.278 25.407 1.00 73.31 263 ARG A N 1
ATOM 2109 C CA . ARG A 1 263 ? -6.190 5.183 24.468 1.00 73.31 263 ARG A CA 1
ATOM 2110 C C . ARG A 1 263 ? -5.639 4.936 23.071 1.00 73.31 263 ARG A C 1
ATOM 2112 O O . ARG A 1 263 ? -4.635 4.263 22.912 1.00 73.31 263 ARG A O 1
ATOM 2119 N N . GLY A 1 264 ? -6.264 5.519 22.051 1.00 76.56 264 GLY A N 1
ATOM 2120 C CA . GLY A 1 264 ? -5.724 5.489 20.683 1.00 76.56 264 GLY A CA 1
ATOM 2121 C C . GLY A 1 264 ? -6.432 4.565 19.713 1.00 76.56 264 GLY A C 1
ATOM 2122 O O . GLY A 1 264 ? -6.027 4.493 18.556 1.00 76.56 264 GLY A O 1
ATOM 2123 N N . PHE A 1 265 ? -7.507 3.923 20.160 1.00 91.00 265 PHE A N 1
ATOM 2124 C CA . PHE A 1 265 ? -8.438 3.269 19.258 1.00 91.00 265 PHE A CA 1
ATOM 2125 C C . PHE A 1 265 ? -9.084 4.291 18.327 1.00 91.00 265 PHE A C 1
ATOM 2127 O O . PHE A 1 265 ? -9.448 5.386 18.753 1.00 91.00 265 PHE A O 1
ATOM 2134 N N . HIS A 1 266 ? -9.202 3.943 17.057 1.00 92.00 266 HIS A N 1
ATOM 2135 C CA . HIS A 1 266 ? -9.900 4.733 16.057 1.00 92.00 266 HIS A CA 1
ATOM 2136 C C . HIS A 1 266 ? -10.324 3.838 14.893 1.00 92.00 266 HIS A C 1
ATOM 2138 O O . HIS A 1 266 ? -9.853 2.709 14.748 1.00 92.00 266 HIS A O 1
ATOM 2144 N N . VAL A 1 267 ? -11.234 4.360 14.081 1.00 90.88 267 VAL A N 1
ATOM 2145 C CA . VAL A 1 267 ? -11.518 3.880 12.734 1.00 90.88 267 VAL A CA 1
ATOM 2146 C C . VAL A 1 267 ? -10.672 4.738 11.794 1.00 90.88 267 VAL A C 1
ATOM 2148 O O . VAL A 1 267 ? -10.715 5.964 11.884 1.00 90.88 267 VAL A O 1
ATOM 2151 N N . ASP A 1 268 ? -9.879 4.126 10.919 1.00 84.50 268 ASP A N 1
ATOM 2152 C CA . ASP A 1 268 ? -9.083 4.868 9.931 1.00 84.50 268 ASP A CA 1
ATOM 2153 C C . ASP A 1 268 ? -9.878 4.943 8.625 1.00 84.50 268 ASP A C 1
ATOM 2155 O O . ASP A 1 268 ? -10.235 3.903 8.066 1.00 84.50 268 ASP A O 1
ATOM 2159 N N . PRO A 1 269 ? -10.193 6.146 8.118 1.00 78.19 269 PRO A N 1
ATOM 2160 C CA . PRO A 1 269 ? -10.834 6.263 6.821 1.00 78.19 269 PRO A CA 1
ATOM 2161 C C . PRO A 1 269 ? -9.875 5.924 5.677 1.00 78.19 269 PRO A C 1
ATOM 2163 O O . PRO A 1 269 ? -10.316 5.754 4.542 1.00 78.19 269 PRO A O 1
ATOM 2166 N N . GLY A 1 270 ? -8.589 5.777 5.973 1.00 77.94 270 GLY A N 1
ATOM 2167 C CA . GLY A 1 270 ? -7.557 5.435 5.026 1.00 77.94 270 GLY A CA 1
ATOM 2168 C C . GLY A 1 270 ? -6.876 6.665 4.440 1.00 77.94 270 GLY A C 1
ATOM 2169 O O . GLY A 1 270 ? -7.517 7.707 4.247 1.00 77.94 270 GLY A O 1
ATOM 2170 N N . PRO A 1 271 ? -5.591 6.524 4.085 1.00 77.06 271 PRO A N 1
ATOM 2171 C CA . PRO A 1 271 ? -4.877 7.480 3.251 1.00 77.06 271 PRO A CA 1
ATOM 2172 C C . PRO A 1 271 ? -5.691 7.913 2.018 1.00 77.06 271 PRO A C 1
ATOM 2174 O O . PRO A 1 271 ? -6.328 7.099 1.345 1.00 77.06 271 PRO A O 1
ATOM 2177 N N . GLY A 1 272 ? -5.700 9.221 1.757 1.00 75.06 272 GLY A N 1
ATOM 2178 C CA . GLY A 1 272 ? -6.368 9.837 0.610 1.00 75.06 272 GLY A CA 1
ATOM 2179 C C . GLY A 1 272 ? -7.891 10.023 0.714 1.00 75.06 272 GLY A C 1
ATOM 2180 O O . GLY A 1 272 ? -8.489 10.555 -0.219 1.00 75.06 272 GLY A O 1
ATOM 2181 N N . PHE A 1 273 ? -8.526 9.670 1.840 1.00 81.56 273 PHE A N 1
ATOM 2182 C CA . PHE A 1 273 ? -9.950 9.940 2.088 1.00 81.56 273 PHE A CA 1
ATOM 2183 C C . PHE A 1 273 ? -10.159 11.126 3.050 1.00 81.56 273 PHE A C 1
ATOM 2185 O O . PHE A 1 273 ? -9.368 11.338 3.971 1.00 81.56 273 PHE A O 1
ATOM 2192 N N . PRO A 1 274 ? -11.238 11.920 2.886 1.00 78.69 274 PRO A N 1
ATOM 2193 C CA . PRO A 1 274 ? -11.458 13.121 3.691 1.00 78.69 274 PRO A CA 1
ATOM 2194 C C . PRO A 1 274 ? -11.733 12.776 5.158 1.00 78.69 274 PRO A C 1
ATOM 2196 O O . PRO A 1 274 ? -12.641 11.998 5.449 1.00 78.69 274 PRO A O 1
ATOM 2199 N N . MET A 1 275 ? -11.004 13.399 6.088 1.00 75.19 275 MET A N 1
ATOM 2200 C CA . MET A 1 275 ? -11.143 13.165 7.538 1.00 75.19 275 MET A CA 1
ATOM 2201 C C . MET A 1 275 ? -12.435 13.734 8.137 1.00 75.19 275 MET A C 1
ATOM 2203 O O . MET A 1 275 ? -12.904 13.222 9.146 1.00 75.19 275 MET A O 1
ATOM 2207 N N . GLU A 1 276 ? -13.034 14.746 7.506 1.00 78.00 276 GLU A N 1
ATOM 2208 C CA . GLU A 1 276 ? -14.258 15.421 7.978 1.00 78.00 276 GLU A CA 1
ATOM 2209 C C . GLU A 1 276 ? -15.531 14.926 7.260 1.00 78.00 276 GLU A C 1
ATOM 2211 O O . GLU A 1 276 ? -16.609 15.500 7.400 1.00 78.00 276 GLU A O 1
ATOM 2216 N N . GLY A 1 277 ? -15.420 13.859 6.461 1.00 78.88 277 GLY A N 1
ATOM 2217 C CA . GLY A 1 277 ? -16.540 13.316 5.693 1.00 78.88 277 GLY A CA 1
ATOM 2218 C C . GLY A 1 277 ? -17.578 12.583 6.549 1.00 78.88 277 GLY A C 1
ATOM 2219 O O . GLY A 1 277 ? -17.262 11.996 7.590 1.00 78.88 277 GLY A O 1
ATOM 2220 N N . LEU A 1 278 ? -18.823 12.558 6.062 1.00 86.88 278 LEU A N 1
ATOM 2221 C CA . LEU A 1 278 ? -19.860 11.669 6.584 1.00 86.88 278 LEU A CA 1
ATOM 2222 C C . LEU A 1 278 ? -19.520 10.214 6.247 1.00 86.88 278 LEU A C 1
ATOM 2224 O O . LEU A 1 278 ? -19.196 9.872 5.109 1.00 86.88 278 LEU A O 1
ATOM 2228 N N . ARG A 1 279 ? -19.631 9.341 7.243 1.00 89.56 279 ARG A N 1
ATOM 2229 C CA . ARG A 1 279 ? -19.542 7.892 7.099 1.00 89.56 279 ARG A CA 1
ATOM 2230 C C . ARG A 1 279 ? -20.943 7.328 7.031 1.00 89.56 279 ARG A C 1
ATOM 2232 O O . ARG A 1 279 ? -21.820 7.717 7.795 1.00 89.56 279 ARG A O 1
ATOM 2239 N N . THR A 1 280 ? -21.147 6.417 6.093 1.00 88.19 280 THR A N 1
ATOM 2240 C CA . THR A 1 280 ? -22.428 5.750 5.875 1.00 88.19 280 THR A CA 1
ATOM 2241 C C . THR A 1 280 ? -22.193 4.255 5.765 1.00 88.19 280 THR A C 1
ATOM 2243 O O . THR A 1 280 ? -21.082 3.822 5.460 1.00 88.19 280 THR A O 1
ATOM 2246 N N . LEU A 1 281 ? -23.255 3.469 5.927 1.00 84.94 281 LEU A N 1
ATOM 2247 C CA . LEU A 1 281 ? -23.218 2.027 5.695 1.00 84.94 281 LEU A CA 1
ATOM 2248 C C . LEU A 1 281 ? -22.809 1.656 4.256 1.00 84.94 281 LEU A C 1
ATOM 2250 O O . LEU A 1 281 ? -22.304 0.566 4.020 1.00 84.94 281 LEU A O 1
ATOM 2254 N N . LYS A 1 282 ? -23.010 2.557 3.285 1.00 79.44 282 LYS A N 1
ATOM 2255 C CA . LYS A 1 282 ? -22.569 2.344 1.898 1.00 79.44 282 LYS A CA 1
ATOM 2256 C C . LYS A 1 282 ? -21.064 2.572 1.713 1.00 79.44 282 LYS A C 1
ATOM 2258 O O . LYS A 1 282 ? -20.534 2.154 0.691 1.00 79.44 282 LYS A O 1
ATOM 2263 N N . GLY A 1 283 ? -20.402 3.219 2.677 1.00 77.44 283 GLY A N 1
ATOM 2264 C CA . GLY A 1 283 ? -18.998 3.614 2.581 1.00 77.44 283 GLY A CA 1
ATOM 2265 C C . GLY A 1 283 ? -18.734 4.625 1.463 1.00 77.44 283 GLY A C 1
ATOM 2266 O O . GLY A 1 283 ? -19.659 5.135 0.823 1.00 77.44 283 GLY A O 1
ATOM 2267 N N . ASP A 1 284 ? -17.457 4.926 1.240 1.00 80.00 284 ASP A N 1
ATOM 2268 C CA . ASP A 1 284 ? -17.027 5.533 -0.017 1.00 80.00 284 ASP A CA 1
ATOM 2269 C C . ASP A 1 284 ? -16.864 4.423 -1.062 1.00 80.00 284 ASP A C 1
ATOM 2271 O O . ASP A 1 284 ? -16.308 3.363 -0.779 1.00 80.00 284 ASP A O 1
ATOM 2275 N N . ARG A 1 285 ? -17.352 4.673 -2.278 1.00 79.25 285 ARG A N 1
ATOM 2276 C CA . ARG A 1 285 ? -17.346 3.717 -3.391 1.00 79.25 285 ARG A CA 1
ATOM 2277 C C . ARG A 1 285 ? -15.944 3.233 -3.775 1.00 79.25 285 ARG A C 1
ATOM 2279 O O . ARG A 1 285 ? -15.843 2.168 -4.377 1.00 79.25 285 ARG A O 1
ATOM 2286 N N . ALA A 1 286 ? -14.907 4.016 -3.488 1.00 82.69 286 ALA A N 1
ATOM 2287 C CA . ALA A 1 286 ? -13.519 3.678 -3.774 1.00 82.69 286 ALA A CA 1
ATOM 2288 C C . ALA A 1 286 ? -12.778 3.093 -2.561 1.00 82.69 286 ALA A C 1
ATOM 2290 O O . ALA A 1 286 ? -11.655 2.631 -2.719 1.00 82.69 286 ALA A O 1
ATOM 2291 N N . GLN A 1 287 ? -13.348 3.100 -1.355 1.00 85.38 287 GLN A N 1
ATOM 2292 C CA . GLN A 1 287 ? -12.657 2.614 -0.158 1.00 85.38 287 GLN A CA 1
ATOM 2293 C C . GLN A 1 287 ? -12.627 1.078 -0.148 1.00 85.38 287 GLN A C 1
ATOM 2295 O O . GLN A 1 287 ? -13.676 0.439 -0.110 1.00 85.38 287 GLN A O 1
ATOM 2300 N N . GLY A 1 288 ? -11.429 0.490 -0.211 1.00 89.88 288 GLY A N 1
ATOM 2301 C CA . GLY A 1 288 ? -11.237 -0.961 -0.269 1.00 89.88 288 GLY A CA 1
ATOM 2302 C C . GLY A 1 288 ? -10.704 -1.533 1.039 1.00 89.88 288 GLY A C 1
ATOM 2303 O O . GLY A 1 288 ? -11.476 -1.879 1.931 1.00 89.88 288 GLY A O 1
ATOM 2304 N N . ALA A 1 289 ? -9.382 -1.651 1.154 1.00 93.12 289 ALA A N 1
ATOM 2305 C CA . ALA A 1 289 ? -8.718 -2.214 2.328 1.00 93.12 289 ALA A CA 1
ATOM 2306 C C . ALA A 1 289 ? -7.497 -1.385 2.730 1.00 93.12 289 ALA A C 1
ATOM 2308 O O . ALA A 1 289 ? -6.693 -0.997 1.883 1.00 93.12 289 ALA A O 1
ATOM 2309 N N . VAL A 1 290 ? -7.332 -1.159 4.034 1.00 94.81 290 VAL A N 1
ATOM 2310 C CA . VAL A 1 290 ? -6.112 -0.565 4.591 1.00 94.81 290 VAL A CA 1
ATOM 2311 C C . VAL A 1 290 ? -4.966 -1.557 4.389 1.00 94.81 290 VAL A C 1
ATOM 2313 O O . VAL A 1 290 ? -5.115 -2.742 4.699 1.00 94.81 290 VAL A O 1
ATOM 2316 N N . VAL A 1 291 ? -3.836 -1.075 3.875 1.00 96.88 291 VAL A N 1
ATOM 2317 C CA . VAL A 1 291 ? -2.644 -1.866 3.550 1.00 96.88 291 VAL A CA 1
ATOM 2318 C C . VAL A 1 291 ? -1.499 -1.414 4.450 1.00 96.88 291 VAL A C 1
ATOM 2320 O O . VAL A 1 291 ? -0.958 -0.326 4.266 1.00 96.88 291 VAL A O 1
ATOM 2323 N N . LEU A 1 292 ? -1.101 -2.253 5.410 1.00 96.81 292 LEU A N 1
ATOM 2324 C CA . LEU A 1 292 ? 0.070 -2.005 6.255 1.00 96.81 292 LEU A CA 1
ATOM 2325 C C . LEU A 1 292 ? 1.233 -2.879 5.795 1.00 96.81 292 LEU A C 1
ATOM 2327 O O . LEU A 1 292 ? 1.208 -4.098 5.956 1.00 96.81 292 LEU A O 1
ATOM 2331 N N . VAL A 1 293 ? 2.272 -2.258 5.256 1.00 97.62 293 VAL A N 1
ATOM 2332 C CA . VAL A 1 293 ? 3.510 -2.933 4.862 1.00 97.62 293 VAL A CA 1
ATOM 2333 C C . VAL A 1 293 ? 4.445 -2.977 6.057 1.00 97.62 293 VAL A C 1
ATOM 2335 O O . VAL A 1 293 ? 4.800 -1.936 6.616 1.00 97.62 293 VAL A O 1
ATOM 2338 N N . VAL A 1 294 ? 4.858 -4.179 6.443 1.00 97.62 294 VAL A N 1
ATOM 2339 C CA . VAL A 1 294 ? 5.746 -4.400 7.583 1.00 97.62 294 VAL A CA 1
ATOM 2340 C C . VAL A 1 294 ? 7.194 -4.237 7.121 1.00 97.62 294 VAL A C 1
ATOM 2342 O O . VAL A 1 294 ? 7.695 -5.044 6.342 1.00 97.62 294 VAL A O 1
ATOM 2345 N N . LEU A 1 295 ? 7.867 -3.170 7.570 1.00 97.44 295 LEU A N 1
ATOM 2346 C CA . LEU A 1 295 ? 9.228 -2.815 7.129 1.00 97.44 295 LEU A CA 1
ATOM 2347 C C . LEU A 1 295 ? 10.319 -3.177 8.148 1.00 97.44 295 LEU A C 1
ATOM 2349 O O . LEU A 1 295 ? 11.503 -3.134 7.834 1.00 97.44 295 LEU A O 1
ATOM 2353 N N . SER A 1 296 ? 9.919 -3.548 9.359 1.00 95.94 296 SER A N 1
ATOM 2354 C CA . SER A 1 296 ? 10.764 -4.138 10.396 1.00 95.94 296 SER A CA 1
ATOM 2355 C C . SER A 1 296 ? 9.967 -5.225 11.110 1.00 95.94 296 SER A C 1
ATOM 2357 O O . SER A 1 296 ? 8.739 -5.179 11.104 1.00 95.94 296 SER A O 1
ATOM 2359 N N . ASP A 1 297 ? 10.632 -6.165 11.771 1.00 94.12 297 ASP A N 1
ATOM 2360 C CA . ASP A 1 297 ? 9.943 -7.180 12.570 1.00 94.12 297 ASP A CA 1
ATOM 2361 C C . ASP A 1 297 ? 9.087 -6.551 13.682 1.00 94.12 297 ASP A C 1
ATOM 2363 O O . ASP A 1 297 ? 9.512 -5.610 14.355 1.00 94.12 297 ASP A O 1
ATOM 2367 N N . TRP A 1 298 ? 7.878 -7.083 13.874 1.00 93.25 298 TRP A N 1
ATOM 2368 C CA . TRP A 1 298 ? 6.954 -6.743 14.959 1.00 93.25 298 TRP A CA 1
ATOM 2369 C C . TRP A 1 298 ? 6.825 -7.966 15.874 1.00 93.25 298 TRP A C 1
ATOM 2371 O O . TRP A 1 298 ? 5.906 -8.775 15.698 1.00 93.25 298 TRP A O 1
ATOM 2381 N N . PRO A 1 299 ? 7.770 -8.181 16.805 1.00 90.62 299 PRO A N 1
ATOM 2382 C CA . PRO A 1 299 ? 7.621 -9.230 17.800 1.00 90.62 299 PRO A CA 1
ATOM 2383 C C . PRO A 1 299 ? 6.523 -8.852 18.802 1.00 90.62 299 PRO A C 1
ATOM 2385 O O . PRO A 1 299 ? 6.138 -7.684 18.918 1.00 90.62 299 PRO A O 1
ATOM 2388 N N . SER A 1 300 ? 6.067 -9.832 19.584 1.00 88.62 300 SER A N 1
ATOM 2389 C CA . SER A 1 300 ? 5.247 -9.541 20.763 1.00 88.62 300 SER A CA 1
ATOM 2390 C C . SER A 1 300 ? 5.966 -8.514 21.641 1.00 88.62 300 SER A C 1
ATOM 2392 O O . SER A 1 300 ? 7.185 -8.581 21.809 1.00 88.62 300 SER A O 1
ATOM 2394 N N . ASN A 1 301 ? 5.228 -7.521 22.135 1.00 87.62 301 ASN A N 1
ATOM 2395 C CA . ASN A 1 301 ? 5.740 -6.363 22.867 1.00 87.62 301 ASN A CA 1
ATOM 2396 C C . ASN A 1 301 ? 6.634 -5.390 22.073 1.00 87.62 301 ASN A C 1
ATOM 2398 O O . ASN A 1 301 ? 6.941 -4.318 22.585 1.00 87.62 301 ASN A O 1
ATOM 2402 N N . GLY A 1 302 ? 6.988 -5.660 20.813 1.00 82.94 302 GLY A N 1
ATOM 2403 C CA . GLY A 1 302 ? 7.894 -4.821 20.011 1.00 82.94 302 GLY A CA 1
ATOM 2404 C C . GLY A 1 302 ? 7.263 -3.607 19.333 1.00 82.94 302 GLY A C 1
ATOM 2405 O O . GLY A 1 302 ? 7.801 -3.094 18.355 1.00 82.94 302 GLY A O 1
ATOM 2406 N N . GLY A 1 303 ? 6.110 -3.146 19.823 1.00 78.50 303 GLY A N 1
ATOM 2407 C CA . GLY A 1 303 ? 5.355 -2.076 19.178 1.00 78.50 303 GLY A CA 1
ATOM 2408 C C . GLY A 1 303 ? 4.715 -2.525 17.868 1.00 78.50 303 GLY A C 1
ATOM 2409 O O . GLY A 1 303 ? 4.992 -3.594 17.336 1.00 78.50 303 GLY A O 1
ATOM 2410 N N . GLY A 1 304 ? 3.780 -1.729 17.357 1.00 84.19 304 GLY A N 1
ATOM 2411 C CA . GLY A 1 304 ? 2.994 -2.154 16.202 1.00 84.19 304 GLY A CA 1
ATOM 2412 C C . GLY A 1 304 ? 1.604 -1.559 16.205 1.00 84.19 304 GLY A C 1
ATOM 2413 O O . GLY A 1 304 ? 1.399 -0.431 16.670 1.00 84.19 304 GLY A O 1
ATOM 2414 N N . THR A 1 305 ? 0.684 -2.340 15.670 1.00 92.50 305 THR A N 1
ATOM 2415 C CA . THR A 1 305 ? -0.738 -2.041 15.595 1.00 92.50 305 THR A CA 1
ATOM 2416 C C . THR A 1 305 ? -1.478 -3.132 16.352 1.00 92.50 305 THR A C 1
ATOM 2418 O O . THR A 1 305 ? -1.145 -4.308 16.226 1.00 92.50 305 THR A O 1
ATOM 2421 N N . CYS A 1 306 ? -2.476 -2.751 17.138 1.00 94.94 306 CYS A N 1
ATOM 2422 C CA . CYS A 1 306 ? -3.436 -3.679 17.714 1.00 94.94 306 CYS A CA 1
ATOM 2423 C C . CYS A 1 306 ? -4.807 -3.474 17.080 1.00 94.94 306 CYS A C 1
ATOM 2425 O O . CYS A 1 306 ? -5.158 -2.346 16.728 1.00 94.94 306 CYS A O 1
ATOM 2427 N N . VAL A 1 307 ? -5.578 -4.548 16.943 1.00 96.50 307 VAL A N 1
ATOM 2428 C CA . VAL A 1 307 ? -6.910 -4.525 16.327 1.00 96.50 307 VAL A CA 1
ATOM 2429 C C . VAL A 1 307 ? -7.900 -5.206 17.257 1.00 96.50 307 VAL A C 1
ATOM 2431 O O . VAL A 1 307 ? -7.628 -6.286 17.777 1.00 96.50 307 VAL A O 1
ATOM 2434 N N . ALA A 1 308 ? -9.059 -4.584 17.462 1.00 96.75 308 ALA A N 1
ATOM 2435 C CA . ALA A 1 308 ? -10.187 -5.236 18.113 1.00 96.75 308 ALA A CA 1
ATOM 2436 C C . ALA A 1 308 ? -10.855 -6.186 17.106 1.00 96.75 308 ALA A C 1
ATOM 2438 O O . ALA A 1 308 ? -11.497 -5.734 16.151 1.00 96.75 308 ALA A O 1
ATOM 2439 N N . ASN A 1 309 ? -10.678 -7.496 17.286 1.00 95.81 309 ASN A N 1
ATOM 2440 C CA . ASN A 1 309 ? -11.183 -8.498 16.349 1.00 95.81 309 ASN A CA 1
ATOM 2441 C C . ASN A 1 309 ? -12.710 -8.403 16.212 1.00 95.81 309 ASN A C 1
ATOM 2443 O O . ASN A 1 309 ? -13.433 -8.268 17.193 1.00 95.81 309 ASN A O 1
ATOM 2447 N N . GLY A 1 310 ? -13.201 -8.429 14.972 1.00 93.75 310 GLY A N 1
ATOM 2448 C CA . GLY A 1 310 ? -14.630 -8.350 14.657 1.00 93.75 310 GLY A CA 1
ATOM 2449 C C . GLY A 1 310 ? -15.238 -6.944 14.739 1.00 93.75 310 GLY A C 1
ATOM 2450 O O . GLY A 1 310 ? -16.400 -6.767 14.377 1.00 93.75 310 GLY A O 1
ATOM 2451 N N . SER A 1 311 ? -14.466 -5.924 15.130 1.00 96.31 311 SER A N 1
ATOM 2452 C CA . SER A 1 311 ? -14.974 -4.564 15.381 1.00 96.31 311 SER A CA 1
ATOM 2453 C C . SER A 1 311 ? -15.599 -3.853 14.178 1.00 96.31 311 SER A C 1
ATOM 2455 O O . SER A 1 311 ? -16.461 -2.990 14.347 1.00 96.31 311 SER A O 1
ATOM 2457 N N . HIS A 1 312 ? -15.255 -4.268 12.957 1.00 94.06 312 HIS A N 1
ATOM 2458 C CA . HIS A 1 312 ? -15.914 -3.805 11.735 1.00 94.06 312 HIS A CA 1
ATOM 2459 C C . HIS A 1 312 ? -17.428 -4.092 11.728 1.00 94.06 312 HIS A C 1
ATOM 2461 O O . HIS A 1 312 ? -18.186 -3.340 11.115 1.00 94.06 312 HIS A O 1
ATOM 2467 N N . ARG A 1 313 ? -17.892 -5.133 12.438 1.00 93.75 313 ARG A N 1
ATOM 2468 C CA . ARG A 1 313 ? -19.323 -5.427 12.615 1.00 93.75 313 ARG A CA 1
ATOM 2469 C C . ARG A 1 313 ? -19.996 -4.452 13.572 1.00 93.75 313 ARG A C 1
ATOM 2471 O O . ARG A 1 313 ? -21.095 -4.006 13.270 1.00 93.75 313 ARG A O 1
ATOM 2478 N N . TRP A 1 314 ? -19.318 -4.058 14.650 1.00 94.00 314 TRP A N 1
ATOM 2479 C CA . TRP A 1 314 ? -19.838 -3.064 15.596 1.00 94.00 314 TRP A CA 1
ATOM 2480 C C . TRP A 1 314 ? -19.994 -1.707 14.906 1.00 94.00 314 TRP A C 1
ATOM 2482 O O . TRP A 1 314 ? -21.019 -1.045 15.032 1.00 94.00 314 TRP A O 1
ATOM 2492 N N . VAL A 1 315 ? -18.985 -1.306 14.125 1.00 94.00 315 VAL A N 1
ATOM 2493 C CA . VAL A 1 315 ? -19.037 -0.074 13.325 1.00 94.00 315 VAL A CA 1
ATOM 2494 C C . VAL A 1 315 ? -20.155 -0.149 12.285 1.00 94.00 315 VAL A C 1
ATOM 2496 O O . VAL A 1 315 ? -20.888 0.821 12.111 1.00 94.00 315 VAL A O 1
ATOM 2499 N N . ARG A 1 316 ? -20.328 -1.300 11.621 1.00 93.69 316 ARG A N 1
ATOM 2500 C CA . ARG A 1 316 ? -21.433 -1.529 10.680 1.00 93.69 316 ARG A CA 1
ATOM 2501 C C . ARG A 1 316 ? -22.797 -1.368 11.351 1.00 93.69 316 ARG A C 1
ATOM 2503 O O . ARG A 1 316 ? -23.656 -0.697 10.793 1.00 93.69 316 ARG A O 1
ATOM 2510 N N . GLU A 1 317 ? -22.995 -1.974 12.520 1.00 93.69 317 GLU A N 1
ATOM 2511 C CA . GLU A 1 317 ? -24.224 -1.839 13.313 1.00 93.69 317 GLU A CA 1
ATOM 2512 C C . GLU A 1 317 ? -24.480 -0.374 13.664 1.00 93.69 317 GLU A C 1
ATOM 2514 O O . GLU A 1 317 ? -25.566 0.135 13.397 1.00 93.69 317 GLU A O 1
ATOM 2519 N N . LYS A 1 318 ? -23.446 0.339 14.131 1.00 94.75 318 LYS A N 1
ATOM 2520 C CA . LYS A 1 318 ? -23.556 1.761 14.455 1.00 94.75 318 LYS A CA 1
ATOM 2521 C C . LYS A 1 318 ? -23.940 2.619 13.252 1.00 94.75 318 LYS A C 1
ATOM 2523 O O . LYS A 1 318 ? -24.802 3.483 13.363 1.00 94.75 318 LYS A O 1
ATOM 2528 N N . LEU A 1 319 ? -23.324 2.387 12.094 1.00 91.38 319 LEU A N 1
ATOM 2529 C CA . LEU A 1 319 ? -23.657 3.096 10.852 1.00 91.38 319 LEU A CA 1
ATOM 2530 C C . LEU A 1 319 ? -25.021 2.686 10.275 1.00 91.38 319 LEU A C 1
ATOM 2532 O O . LEU A 1 319 ? -25.554 3.391 9.417 1.00 91.38 319 LEU A O 1
ATOM 2536 N N . GLY A 1 320 ? -25.589 1.568 10.737 1.00 92.19 320 GLY A N 1
ATOM 2537 C CA . GLY A 1 320 ? -26.963 1.159 10.455 1.00 92.19 320 GLY A CA 1
ATOM 2538 C C . GLY A 1 320 ? -28.010 2.036 11.147 1.00 92.19 320 GLY A C 1
ATOM 2539 O O . GLY A 1 320 ? -29.121 2.149 10.638 1.00 92.19 320 GLY A O 1
ATOM 2540 N N . GLU A 1 321 ? -27.655 2.705 12.251 1.00 94.94 321 GLU A N 1
ATOM 2541 C CA . GLU A 1 321 ? -28.521 3.685 12.927 1.00 94.94 321 GLU A CA 1
ATOM 2542 C C . GLU A 1 321 ? -28.632 5.003 12.142 1.00 94.94 321 GLU A C 1
ATOM 2544 O O . GLU A 1 321 ? -29.625 5.719 12.256 1.00 94.94 321 GLU A O 1
ATOM 2549 N N . GLY A 1 322 ? -27.620 5.327 11.334 1.00 91.62 322 GLY A N 1
ATOM 2550 C CA . GLY A 1 322 ? -27.608 6.501 10.470 1.00 91.62 322 GLY A CA 1
ATOM 2551 C C . GLY A 1 322 ? -26.196 6.969 10.093 1.00 91.62 322 GLY A C 1
ATOM 2552 O O . GLY A 1 322 ? -25.206 6.527 10.680 1.00 91.62 322 GLY A O 1
ATOM 2553 N N . PRO A 1 323 ? -26.078 7.874 9.102 1.00 91.94 323 PRO A N 1
ATOM 2554 C CA . PRO A 1 323 ? -24.819 8.531 8.765 1.00 91.94 323 PRO A CA 1
ATOM 2555 C C . PRO A 1 323 ? -24.241 9.334 9.934 1.00 91.94 323 PRO A C 1
ATOM 2557 O O . PRO A 1 323 ? -24.982 10.026 10.628 1.00 91.94 323 PRO A O 1
ATOM 2560 N N . LEU A 1 324 ? -22.917 9.316 10.100 1.00 92.50 324 LEU A N 1
ATOM 2561 C CA . LEU A 1 324 ? -22.223 10.071 11.151 1.00 92.50 324 LEU A CA 1
ATOM 2562 C C . LEU A 1 324 ? -20.970 10.761 10.608 1.00 92.50 324 LEU A C 1
ATOM 2564 O O . LEU A 1 324 ? -20.251 10.156 9.806 1.00 92.50 324 LEU A O 1
ATOM 2568 N N . PRO A 1 325 ? -20.637 11.983 11.058 1.00 92.19 325 PRO A N 1
ATOM 2569 C CA . PRO A 1 325 ? -19.317 12.556 10.828 1.00 92.19 325 PRO A CA 1
ATOM 2570 C C . PRO A 1 325 ? -18.228 11.607 11.326 1.00 92.19 325 PRO A C 1
ATOM 2572 O O . PRO A 1 325 ? -18.353 10.977 12.379 1.00 92.19 325 PRO A O 1
ATOM 2575 N N . HIS A 1 326 ? -17.129 11.502 10.587 1.00 89.94 326 HIS A N 1
ATOM 2576 C CA . HIS A 1 326 ? -16.048 10.590 10.947 1.00 89.94 326 HIS A CA 1
ATOM 2577 C C . HIS A 1 326 ? -15.467 10.849 12.352 1.00 89.94 326 HIS A C 1
ATOM 2579 O O . HIS A 1 326 ? -15.145 9.906 13.075 1.00 89.94 326 HIS A O 1
ATOM 2585 N N . SER A 1 327 ? -15.381 12.114 12.768 1.00 87.94 327 SER A N 1
ATOM 2586 C CA . SER A 1 327 ? -14.941 12.505 14.112 1.00 87.94 327 SER A CA 1
ATOM 2587 C C . SER A 1 327 ? -15.867 11.978 15.218 1.00 87.94 327 SER A C 1
ATOM 2589 O O . SER A 1 327 ? -15.389 11.547 16.272 1.00 87.94 327 SER A O 1
ATOM 2591 N N . GLU A 1 328 ? -17.178 11.942 14.973 1.00 90.62 328 GLU A N 1
ATOM 2592 C CA . GLU A 1 328 ? -18.165 11.353 15.881 1.00 90.62 328 GLU A CA 1
ATOM 2593 C C . GLU A 1 328 ? -18.086 9.828 15.894 1.00 90.62 328 GLU A C 1
ATOM 2595 O O . GLU A 1 328 ? -18.094 9.233 16.972 1.00 90.62 328 GLU A O 1
ATOM 2600 N N . LEU A 1 329 ? -17.918 9.195 14.726 1.00 92.19 329 LEU A N 1
ATOM 2601 C CA . LEU A 1 329 ? -17.719 7.746 14.636 1.00 92.19 329 LEU A CA 1
ATOM 2602 C C . LEU A 1 329 ? -16.475 7.305 15.420 1.00 92.19 329 LEU A C 1
ATOM 2604 O O . LEU A 1 329 ? -16.531 6.332 16.168 1.00 92.19 329 LEU A O 1
ATOM 2608 N N . ASN A 1 330 ? -15.371 8.049 15.314 1.00 91.00 330 ASN A N 1
ATOM 2609 C CA . ASN A 1 330 ? -14.161 7.791 16.094 1.00 91.00 330 ASN A CA 1
ATOM 2610 C C . ASN A 1 330 ? -14.387 7.963 17.596 1.00 91.00 330 ASN A C 1
ATOM 2612 O O . ASN A 1 330 ? -13.943 7.129 18.385 1.00 91.00 330 ASN A O 1
ATOM 2616 N N . ARG A 1 331 ? -15.098 9.019 18.010 1.00 90.31 331 ARG A N 1
ATOM 2617 C CA . ARG A 1 331 ? -15.440 9.239 19.422 1.00 90.31 331 ARG A CA 1
ATOM 2618 C C . ARG A 1 331 ? -16.284 8.090 19.973 1.00 90.31 331 ARG A C 1
ATOM 2620 O O . ARG A 1 331 ? -16.019 7.626 21.081 1.00 90.31 331 ARG A O 1
ATOM 2627 N N . TRP A 1 332 ? -17.254 7.620 19.192 1.00 94.81 332 TRP A N 1
ATOM 2628 C CA . TRP A 1 332 ? -18.061 6.455 19.527 1.00 94.81 332 TRP A CA 1
ATOM 2629 C C . TRP A 1 332 ? -17.210 5.183 19.616 1.00 94.81 332 TRP A C 1
ATOM 2631 O O . TRP A 1 332 ? -17.286 4.496 20.627 1.00 94.81 332 TRP A O 1
ATOM 2641 N N . ALA A 1 333 ? -16.345 4.903 18.636 1.00 93.44 333 ALA A N 1
ATOM 2642 C CA . ALA A 1 333 ? -15.508 3.701 18.631 1.00 93.44 333 ALA A CA 1
ATOM 2643 C C . ALA A 1 333 ? -14.578 3.639 19.856 1.00 93.44 333 ALA A C 1
ATOM 2645 O O . ALA A 1 333 ? -14.433 2.587 20.478 1.00 93.44 333 ALA A O 1
ATOM 2646 N N . ILE A 1 334 ? -14.001 4.779 20.255 1.00 91.12 334 ILE A N 1
ATOM 2647 C CA . ILE A 1 334 ? -13.207 4.901 21.488 1.00 91.12 334 ILE A CA 1
ATOM 2648 C C . ILE A 1 334 ? -14.054 4.568 22.721 1.00 91.12 334 ILE A C 1
ATOM 2650 O O . ILE A 1 334 ? -13.612 3.810 23.588 1.00 91.12 334 ILE A O 1
ATOM 2654 N N . ALA A 1 335 ? -15.254 5.146 22.816 1.00 90.88 335 ALA A N 1
ATOM 2655 C CA . ALA A 1 335 ? -16.158 4.912 23.936 1.00 90.88 335 ALA A CA 1
ATOM 2656 C C . ALA A 1 335 ? -16.629 3.451 23.993 1.00 90.88 335 ALA A C 1
ATOM 2658 O O . ALA A 1 335 ? -16.699 2.878 25.077 1.00 90.88 335 ALA A O 1
ATOM 2659 N N . GLU A 1 336 ? -16.885 2.833 22.840 1.00 94.69 336 GLU A N 1
ATOM 2660 C CA . GLU A 1 336 ? -17.345 1.451 22.744 1.00 94.69 336 GLU A CA 1
ATOM 2661 C C . GLU A 1 336 ? -16.255 0.461 23.156 1.00 94.69 336 GLU A C 1
ATOM 2663 O O . GLU A 1 336 ? -16.521 -0.443 23.949 1.00 94.69 336 GLU A O 1
ATOM 2668 N N . VAL A 1 337 ? -15.004 0.668 22.727 1.00 93.88 337 VAL A N 1
ATOM 2669 C CA . VAL A 1 337 ? -13.879 -0.137 23.228 1.00 93.88 337 VAL A CA 1
ATOM 2670 C C . VAL A 1 337 ? -13.752 0.011 24.743 1.00 93.88 337 VAL A C 1
ATOM 2672 O O . VAL A 1 337 ? -13.651 -0.993 25.443 1.00 93.88 337 VAL A O 1
ATOM 2675 N N . ALA A 1 338 ? -13.821 1.232 25.283 1.00 90.12 338 ALA A N 1
ATOM 2676 C CA . ALA A 1 338 ? -13.749 1.448 26.729 1.00 90.12 338 ALA A CA 1
ATOM 2677 C C . ALA A 1 338 ? -14.896 0.753 27.490 1.00 90.12 338 ALA A C 1
ATOM 2679 O O . ALA A 1 338 ? -14.652 0.123 28.520 1.00 90.12 338 ALA A O 1
ATOM 2680 N N . ARG A 1 339 ? -16.129 0.814 26.968 1.00 94.06 339 ARG A N 1
ATOM 2681 C CA . ARG A 1 339 ? -17.307 0.140 27.536 1.00 94.06 339 ARG A CA 1
ATOM 2682 C C . ARG A 1 339 ? -17.138 -1.382 27.541 1.00 94.06 339 ARG A C 1
ATOM 2684 O O . ARG A 1 339 ? -17.362 -2.010 28.577 1.00 94.06 339 ARG A O 1
ATOM 2691 N N . ARG A 1 340 ? -16.713 -1.976 26.420 1.00 94.31 340 ARG A N 1
ATOM 2692 C CA . ARG A 1 340 ? -16.487 -3.430 26.294 1.00 94.31 340 ARG A CA 1
ATOM 2693 C C . ARG A 1 340 ? -15.337 -3.921 27.170 1.00 94.31 340 ARG A C 1
ATOM 2695 O O . ARG A 1 340 ? -15.433 -4.980 27.780 1.00 94.31 340 ARG A O 1
ATOM 2702 N N . ARG A 1 341 ? -14.267 -3.128 27.298 1.00 91.56 341 ARG A N 1
ATOM 2703 C CA . ARG A 1 341 ? -13.163 -3.400 28.234 1.00 91.56 341 ARG A CA 1
ATOM 2704 C C . ARG A 1 341 ? -13.654 -3.391 29.685 1.00 91.56 341 ARG A C 1
ATOM 2706 O O . ARG A 1 341 ? -13.342 -4.306 30.438 1.00 91.56 341 ARG A O 1
ATOM 2713 N N . ALA A 1 342 ? -14.453 -2.393 30.072 1.00 89.62 342 ALA A N 1
ATOM 2714 C CA . ALA A 1 342 ? -14.980 -2.269 31.434 1.00 89.62 342 ALA A CA 1
ATOM 2715 C C . ALA A 1 342 ? -15.956 -3.399 31.813 1.00 89.62 342 ALA A C 1
ATOM 2717 O O . ALA A 1 342 ? -15.968 -3.839 32.959 1.00 89.62 342 ALA A O 1
ATOM 2718 N N . SER A 1 343 ? -16.738 -3.887 30.849 1.00 90.81 343 SER A N 1
ATOM 2719 C CA . SER A 1 343 ? -17.677 -5.010 31.012 1.00 90.81 343 SER A CA 1
ATOM 2720 C C . SER A 1 343 ? -17.038 -6.392 30.836 1.00 90.81 343 SER A C 1
ATOM 2722 O O . SER A 1 343 ? -17.721 -7.394 31.020 1.00 90.81 343 SER A O 1
ATOM 2724 N N . ARG A 1 344 ? -15.737 -6.463 30.512 1.00 91.12 344 ARG A N 1
ATOM 2725 C CA . ARG A 1 344 ? -15.009 -7.699 30.164 1.00 91.12 344 ARG A CA 1
ATOM 2726 C C . ARG A 1 344 ? -15.548 -8.432 28.925 1.00 91.12 344 ARG A C 1
ATOM 2728 O O . ARG A 1 344 ? -15.199 -9.582 28.704 1.00 91.12 344 ARG A O 1
ATOM 2735 N N . GLU A 1 345 ? -16.334 -7.760 28.086 1.00 92.19 345 GLU A N 1
ATOM 2736 C CA . GLU A 1 345 ? -16.724 -8.257 26.756 1.00 92.19 345 GLU A CA 1
ATOM 2737 C C . GLU A 1 345 ? -15.535 -8.261 25.778 1.00 92.19 345 GLU A C 1
ATOM 2739 O O . GLU A 1 345 ? -15.540 -8.999 24.796 1.00 92.19 345 GLU A O 1
ATOM 2744 N N . LEU A 1 346 ? -14.522 -7.427 26.041 1.00 93.88 346 LEU A N 1
ATOM 2745 C CA . LEU A 1 346 ? -13.324 -7.271 25.221 1.00 93.88 346 LEU A CA 1
ATOM 2746 C C . LEU A 1 346 ? -12.070 -7.321 26.099 1.00 93.88 346 LEU A C 1
ATOM 2748 O O . LEU A 1 346 ? -11.953 -6.580 27.082 1.00 93.88 346 LEU A O 1
ATOM 2752 N N . ARG A 1 347 ? -11.105 -8.159 25.726 1.00 93.94 347 ARG A N 1
ATOM 2753 C CA . ARG A 1 347 ? -9.846 -8.354 26.461 1.00 93.94 347 ARG A CA 1
ATOM 2754 C C . ARG A 1 347 ? -8.611 -8.129 25.598 1.00 93.94 347 ARG A C 1
ATOM 2756 O O . ARG A 1 347 ? -8.708 -8.180 24.377 1.00 93.94 347 ARG A O 1
ATOM 2763 N N . LEU A 1 348 ? -7.466 -7.855 26.215 1.00 93.56 348 LEU A N 1
ATOM 2764 C CA . LEU A 1 348 ? -6.180 -7.898 25.507 1.00 93.56 348 LEU A CA 1
ATOM 2765 C C . LEU A 1 348 ? -5.766 -9.367 25.318 1.00 93.56 348 LEU A C 1
ATOM 2767 O O . LEU A 1 348 ? -6.174 -10.232 26.093 1.00 93.56 348 LEU A O 1
ATOM 2771 N N . ASP A 1 349 ? -4.990 -9.660 24.279 1.00 91.88 349 ASP A N 1
ATOM 2772 C CA . ASP A 1 349 ? -4.607 -11.033 23.913 1.00 91.88 349 ASP A CA 1
ATOM 2773 C C . ASP A 1 349 ? -3.896 -11.815 25.029 1.00 91.88 349 ASP A C 1
ATOM 2775 O O . ASP A 1 349 ? -4.141 -13.013 25.174 1.00 91.88 349 ASP A O 1
ATOM 2779 N N . TYR A 1 350 ? -3.104 -11.137 25.856 1.00 90.88 350 TYR A N 1
ATOM 2780 C CA . TYR A 1 350 ? -2.403 -11.708 27.008 1.00 90.88 350 TYR A CA 1
ATOM 2781 C C . TYR A 1 350 ? -3.243 -11.786 28.296 1.00 90.88 350 TYR A C 1
ATOM 2783 O O . TYR A 1 350 ? -2.768 -12.303 29.305 1.00 90.88 350 TYR A O 1
ATOM 2791 N N . GLU A 1 351 ? -4.460 -11.238 28.315 1.00 89.94 351 GLU A N 1
ATOM 2792 C CA . GLU A 1 351 ? -5.349 -11.314 29.479 1.00 89.94 351 GLU A CA 1
ATOM 2793 C C . GLU A 1 351 ? -6.180 -12.602 29.433 1.00 89.94 351 GLU A C 1
ATOM 2795 O O . GLU A 1 351 ? -6.771 -12.934 28.403 1.00 89.94 351 GLU A O 1
ATOM 2800 N N . GLU A 1 352 ? -6.267 -13.316 30.556 1.00 86.44 352 GLU A N 1
ATOM 2801 C CA . GLU A 1 352 ? -7.111 -14.508 30.685 1.00 86.44 352 GLU A CA 1
ATOM 2802 C C . GLU A 1 352 ? -8.611 -14.160 30.679 1.00 86.44 352 GLU A C 1
ATOM 2804 O O . GLU A 1 352 ? -9.026 -13.090 31.132 1.00 86.44 352 GLU A O 1
ATOM 2809 N N . GLY A 1 353 ? -9.444 -15.092 30.201 1.00 80.81 353 GLY A N 1
ATOM 2810 C CA . GLY A 1 353 ? -10.904 -15.004 30.285 1.00 80.81 353 GLY A CA 1
ATOM 2811 C C . GLY A 1 353 ? -11.644 -15.214 28.962 1.00 80.81 353 GLY A C 1
ATOM 2812 O O . GLY A 1 353 ? -11.069 -15.566 27.929 1.00 80.81 353 GLY A O 1
ATOM 2813 N N . HIS A 1 354 ? -12.957 -14.993 29.012 1.00 69.94 354 HIS A N 1
ATOM 2814 C CA . HIS A 1 354 ? -13.873 -15.099 27.874 1.00 69.94 354 HIS A CA 1
ATOM 2815 C C . HIS A 1 354 ? -14.180 -13.711 27.293 1.00 69.94 354 HIS A C 1
ATOM 2817 O O . HIS A 1 354 ? -14.139 -12.727 28.024 1.00 69.94 354 HIS A O 1
ATOM 2823 N N . GLY A 1 355 ? -14.486 -13.636 25.996 1.00 79.12 355 GLY A N 1
ATOM 2824 C CA . GLY A 1 355 ? -14.807 -12.386 25.295 1.00 79.12 355 GLY A CA 1
ATOM 2825 C C . GLY A 1 355 ? -14.023 -12.208 23.996 1.00 79.12 355 GLY A C 1
ATOM 2826 O O . GLY A 1 355 ? -13.132 -13.005 23.681 1.00 79.12 355 GLY A O 1
ATOM 2827 N N . ASP A 1 356 ? -14.359 -11.153 23.257 1.00 89.94 356 ASP A N 1
ATOM 2828 C CA . ASP A 1 356 ? -13.630 -10.747 22.057 1.00 89.94 356 ASP A CA 1
ATOM 2829 C C . ASP A 1 356 ? -12.215 -10.278 22.429 1.00 89.94 356 ASP A C 1
ATOM 2831 O O . ASP A 1 356 ? -11.939 -9.875 23.564 1.00 89.94 356 ASP A O 1
ATOM 2835 N N . VAL A 1 357 ? -11.297 -10.314 21.464 1.00 94.06 357 VAL A N 1
ATOM 2836 C CA . VAL A 1 357 ? -9.872 -10.055 21.709 1.00 94.06 357 VAL A CA 1
ATOM 2837 C C . VAL A 1 357 ? -9.392 -8.833 20.933 1.00 94.06 357 VAL A C 1
ATOM 2839 O O . VAL A 1 357 ? -9.604 -8.725 19.724 1.00 94.06 357 VAL A O 1
ATOM 2842 N N . ILE A 1 358 ? -8.699 -7.936 21.632 1.00 95.62 358 ILE A N 1
ATOM 2843 C CA . ILE A 1 358 ? -7.786 -6.958 21.048 1.00 95.62 358 ILE A CA 1
ATOM 2844 C C . ILE A 1 358 ? -6.415 -7.613 20.978 1.00 95.62 358 ILE A C 1
ATOM 2846 O O . ILE A 1 358 ? -5.799 -7.907 22.002 1.00 95.62 358 ILE A O 1
ATOM 2850 N N . GLU A 1 359 ? -5.943 -7.826 19.764 1.00 94.56 359 GLU A N 1
ATOM 2851 C CA . GLU A 1 359 ? -4.681 -8.507 19.508 1.00 94.56 359 GLU A CA 1
ATOM 2852 C C . GLU A 1 359 ? -3.633 -7.517 19.027 1.00 94.56 359 GLU A C 1
ATOM 2854 O O . GLU A 1 359 ? -3.926 -6.686 18.161 1.00 94.56 359 GLU A O 1
ATOM 2859 N N . GLN A 1 360 ? -2.411 -7.623 19.552 1.00 94.69 360 GLN A N 1
ATOM 2860 C CA . GLN A 1 360 ? -1.251 -7.004 18.927 1.00 94.69 360 GLN A CA 1
ATOM 2861 C C . GLN A 1 360 ? -0.858 -7.815 17.695 1.00 94.69 360 GLN A C 1
ATOM 2863 O O . GLN A 1 360 ? -0.518 -8.994 17.774 1.00 94.69 360 GLN A O 1
ATOM 2868 N N . ILE A 1 361 ? -0.824 -7.154 16.542 1.00 95.50 361 ILE A N 1
ATOM 2869 C CA . ILE A 1 361 ? -0.362 -7.788 15.316 1.00 95.50 361 ILE A CA 1
ATOM 2870 C C . ILE A 1 361 ? 1.134 -8.088 15.443 1.00 95.50 361 ILE A C 1
ATOM 2872 O O . ILE A 1 361 ? 1.949 -7.171 15.555 1.00 95.50 361 ILE A O 1
ATOM 2876 N N . CYS A 1 362 ? 1.480 -9.374 15.360 1.00 95.06 362 CYS A N 1
ATOM 2877 C CA . CYS A 1 362 ? 2.856 -9.849 15.246 1.00 95.06 362 CYS A CA 1
ATOM 2878 C C . CYS A 1 362 ? 3.166 -10.253 13.795 1.00 95.06 362 CYS A C 1
ATOM 2880 O O . CYS A 1 362 ? 2.451 -11.061 13.180 1.00 95.06 362 CYS A O 1
ATOM 2882 N N . ALA A 1 363 ? 4.243 -9.704 13.240 1.00 96.12 363 ALA A N 1
ATOM 2883 C CA . ALA A 1 363 ? 4.578 -9.836 11.824 1.00 96.12 363 ALA A CA 1
ATOM 2884 C C . ALA A 1 363 ? 6.088 -9.748 11.575 1.00 96.12 363 ALA A C 1
ATOM 2886 O O . ALA A 1 363 ? 6.841 -9.231 12.402 1.00 96.12 363 ALA A O 1
ATOM 2887 N N . LYS A 1 364 ? 6.530 -10.268 10.432 1.00 96.62 364 LYS A N 1
ATOM 2888 C CA . LYS A 1 364 ? 7.914 -10.185 9.964 1.00 96.62 364 LYS A CA 1
ATOM 2889 C C . LYS A 1 364 ? 8.056 -9.130 8.881 1.00 96.62 364 LYS A C 1
ATOM 2891 O O . LYS A 1 364 ? 7.105 -8.843 8.155 1.00 96.62 364 LYS A O 1
ATOM 2896 N N . ALA A 1 365 ? 9.251 -8.560 8.769 1.00 97.06 365 ALA A N 1
ATOM 2897 C CA . ALA A 1 365 ? 9.566 -7.651 7.678 1.00 97.06 365 ALA A CA 1
ATOM 2898 C C . ALA A 1 365 ? 9.262 -8.319 6.319 1.00 97.06 365 ALA A C 1
ATOM 2900 O O . ALA A 1 365 ? 9.660 -9.457 6.070 1.00 97.06 365 ALA A O 1
ATOM 2901 N N . GLY A 1 366 ? 8.519 -7.621 5.460 1.00 97.12 366 GLY A N 1
ATOM 2902 C CA . GLY A 1 366 ? 8.019 -8.137 4.183 1.00 97.12 366 GLY A CA 1
ATOM 2903 C C . GLY A 1 366 ? 6.625 -8.767 4.240 1.00 97.12 366 GLY A C 1
ATOM 2904 O O . GLY A 1 366 ? 6.064 -9.070 3.186 1.00 97.12 366 GLY A O 1
ATOM 2905 N N . ASP A 1 367 ? 6.024 -8.933 5.419 1.00 98.25 367 ASP A N 1
ATOM 2906 C CA . ASP A 1 367 ? 4.594 -9.227 5.539 1.00 98.25 367 ASP A CA 1
ATOM 2907 C C . ASP A 1 367 ? 3.753 -7.986 5.180 1.00 98.25 367 ASP A C 1
ATOM 2909 O O . ASP A 1 367 ? 4.193 -6.839 5.304 1.00 98.25 367 ASP A O 1
ATOM 2913 N N . VAL A 1 368 ? 2.507 -8.213 4.764 1.00 98.19 368 VAL A N 1
ATOM 2914 C CA . VAL A 1 368 ? 1.509 -7.152 4.575 1.00 98.19 368 VAL A CA 1
ATOM 2915 C C . VAL A 1 368 ? 0.267 -7.471 5.396 1.00 98.19 368 VAL A C 1
ATOM 2917 O O . VAL A 1 368 ? -0.254 -8.583 5.346 1.00 98.19 368 VAL A O 1
ATOM 2920 N N . ILE A 1 369 ? -0.232 -6.496 6.148 1.00 97.75 369 ILE A N 1
ATOM 2921 C CA . ILE A 1 369 ? -1.502 -6.595 6.864 1.00 97.75 369 ILE A CA 1
ATOM 2922 C C . ILE A 1 369 ? -2.577 -5.912 6.033 1.00 97.75 369 ILE A C 1
ATOM 2924 O O . ILE A 1 369 ? -2.446 -4.742 5.681 1.00 97.75 369 ILE A O 1
ATOM 2928 N N . LEU A 1 370 ? -3.650 -6.642 5.749 1.00 97.31 370 LEU A N 1
ATOM 2929 C CA . LEU A 1 370 ? -4.851 -6.095 5.136 1.00 97.31 370 LEU A CA 1
ATOM 2930 C C . LEU A 1 370 ? -5.909 -5.935 6.213 1.00 97.31 370 LEU A C 1
ATOM 2932 O O . LEU A 1 370 ? -6.211 -6.888 6.929 1.00 97.31 370 LEU A O 1
ATOM 2936 N N . MET A 1 371 ? -6.486 -4.746 6.323 1.00 95.88 371 MET A N 1
ATOM 2937 C CA . MET A 1 371 ? -7.455 -4.428 7.365 1.00 95.88 371 MET A CA 1
ATOM 2938 C C . MET A 1 371 ? -8.702 -3.769 6.776 1.00 95.88 371 MET A C 1
ATOM 2940 O O . MET A 1 371 ? -8.639 -2.991 5.823 1.00 95.88 371 MET A O 1
ATOM 2944 N N . HIS A 1 372 ? -9.860 -4.118 7.326 1.00 93.38 372 HIS A N 1
ATOM 2945 C CA . HIS A 1 372 ? -11.134 -3.523 6.959 1.00 93.38 372 HIS A CA 1
ATOM 2946 C C . HIS A 1 372 ? -11.125 -2.034 7.328 1.00 93.38 372 HIS A C 1
ATOM 2948 O O . HIS A 1 372 ? -10.732 -1.706 8.449 1.00 93.38 372 HIS A O 1
ATOM 2954 N N . PRO A 1 373 ? -11.634 -1.125 6.478 1.00 90.25 373 PRO A N 1
ATOM 2955 C CA . PRO A 1 373 ? -11.684 0.312 6.784 1.00 90.25 373 PRO A CA 1
ATOM 2956 C C . PRO A 1 373 ? -12.523 0.680 8.018 1.00 90.25 373 PRO A C 1
ATOM 2958 O O . PRO A 1 373 ? -12.525 1.814 8.478 1.00 90.25 373 PRO A O 1
ATOM 2961 N N . TRP A 1 374 ? -13.276 -0.282 8.547 1.00 92.56 374 TRP A N 1
ATOM 2962 C CA . TRP A 1 374 ? -14.081 -0.150 9.765 1.00 92.56 374 TRP A CA 1
ATOM 2963 C C . TRP A 1 374 ? -13.511 -0.927 10.952 1.00 92.56 374 TRP A C 1
ATOM 2965 O O . TRP A 1 374 ? -14.133 -0.968 12.008 1.00 92.56 374 TRP A O 1
ATOM 2975 N N . ALA A 1 375 ? -12.360 -1.577 10.801 1.00 94.81 375 ALA A N 1
ATOM 2976 C CA . ALA A 1 375 ? -11.708 -2.217 11.928 1.00 94.81 375 ALA A CA 1
ATOM 2977 C C . ALA A 1 375 ? -11.194 -1.142 12.896 1.00 94.81 375 ALA A C 1
ATOM 2979 O O . ALA A 1 375 ? -10.431 -0.244 12.525 1.00 94.81 375 ALA A O 1
ATOM 2980 N N . VAL A 1 376 ? -11.616 -1.247 14.152 1.00 96.38 376 VAL A N 1
ATOM 2981 C CA . VAL A 1 376 ? -11.141 -0.399 15.239 1.00 96.38 376 VAL A CA 1
ATOM 2982 C C . VAL A 1 376 ? -9.759 -0.886 15.656 1.00 96.38 376 VAL A C 1
ATOM 2984 O O . VAL A 1 376 ? -9.591 -2.031 16.083 1.00 96.38 376 VAL A O 1
ATOM 2987 N N . HIS A 1 377 ? -8.768 -0.010 15.543 1.00 95.38 377 HIS A N 1
ATOM 2988 C CA . HIS A 1 377 ? -7.370 -0.337 15.808 1.00 95.38 377 HIS A CA 1
ATOM 2989 C C . HIS A 1 377 ? -6.639 0.830 16.476 1.00 95.38 377 HIS A C 1
ATOM 2991 O O . HIS A 1 377 ? -7.147 1.951 16.549 1.00 95.38 377 HIS A O 1
ATOM 2997 N N . GLY A 1 378 ? -5.446 0.563 16.997 1.00 92.31 378 GLY A N 1
ATOM 2998 C CA . GLY A 1 378 ? -4.601 1.554 17.659 1.00 92.31 378 GLY A CA 1
ATOM 2999 C C . GLY A 1 378 ? -3.127 1.170 17.619 1.00 92.31 378 GLY A C 1
ATOM 3000 O O . GLY A 1 378 ? -2.778 0.038 17.290 1.00 92.31 378 GLY A O 1
ATOM 3001 N N . GLY A 1 379 ? -2.244 2.109 17.956 1.00 90.94 379 GLY A N 1
ATOM 3002 C CA . GLY A 1 379 ? -0.825 1.800 18.134 1.00 90.94 379 GLY A CA 1
ATOM 3003 C C . GLY A 1 379 ? -0.583 1.029 19.431 1.00 90.94 379 GLY A C 1
ATOM 3004 O O . GLY A 1 379 ? -1.398 1.096 20.350 1.00 90.94 379 GLY A O 1
ATOM 3005 N N . THR A 1 380 ? 0.545 0.330 19.531 1.00 91.56 380 THR A N 1
ATOM 3006 C CA . THR A 1 380 ? 0.999 -0.300 20.783 1.00 91.56 380 THR A CA 1
ATOM 3007 C C . THR A 1 380 ? 2.320 0.296 21.276 1.00 91.56 380 THR A C 1
ATOM 3009 O O . THR A 1 380 ? 3.098 0.863 20.497 1.00 91.56 380 THR A O 1
ATOM 3012 N N . THR A 1 381 ? 2.572 0.202 22.585 1.00 88.50 381 THR A N 1
ATOM 3013 C CA . THR A 1 381 ? 3.885 0.509 23.177 1.00 88.50 381 THR A CA 1
ATOM 3014 C C . THR A 1 381 ? 4.978 -0.342 22.533 1.00 88.50 381 THR A C 1
ATOM 3016 O O . THR A 1 381 ? 4.762 -1.523 22.260 1.00 88.50 381 THR A O 1
ATOM 3019 N N . ASN A 1 382 ? 6.152 0.249 22.294 1.00 89.00 382 ASN A N 1
ATOM 3020 C CA . ASN A 1 382 ? 7.306 -0.471 21.750 1.00 89.00 382 ASN A CA 1
ATOM 3021 C C . ASN A 1 382 ? 8.300 -0.824 22.858 1.00 89.00 382 ASN A C 1
ATOM 3023 O O . ASN A 1 382 ? 9.218 -0.066 23.126 1.00 89.00 382 ASN A O 1
ATOM 3027 N N . LEU A 1 383 ? 8.130 -1.976 23.496 1.00 87.44 383 LEU A N 1
ATOM 3028 C CA . LEU A 1 383 ? 9.027 -2.456 24.550 1.00 87.44 383 LEU A CA 1
ATOM 3029 C C . LEU A 1 383 ? 10.277 -3.167 23.992 1.00 87.44 383 LEU A C 1
ATOM 3031 O O . LEU A 1 383 ? 11.014 -3.785 24.758 1.00 87.44 383 LEU A O 1
ATOM 3035 N N . SER A 1 384 ? 10.512 -3.126 22.673 1.00 85.75 384 SER A N 1
ATOM 3036 C CA . SER A 1 384 ? 11.764 -3.611 22.081 1.00 85.75 384 SER A CA 1
ATOM 3037 C C . SER A 1 384 ? 12.859 -2.548 22.136 1.00 85.75 384 SER A C 1
ATOM 3039 O O . SER A 1 384 ? 12.611 -1.394 22.465 1.00 85.75 384 SER A O 1
ATOM 3041 N N . THR A 1 385 ? 14.077 -2.929 21.757 1.00 85.44 385 THR A N 1
ATOM 3042 C CA . THR A 1 385 ? 15.227 -2.023 21.656 1.00 85.44 385 THR A CA 1
ATOM 3043 C C . THR A 1 385 ? 15.351 -1.336 20.296 1.00 85.44 385 THR A C 1
ATOM 3045 O O . THR A 1 385 ? 16.253 -0.522 20.124 1.00 85.44 385 THR A O 1
ATOM 3048 N N . MET A 1 386 ? 14.476 -1.642 19.331 1.00 88.44 386 MET A N 1
ATOM 3049 C CA . MET A 1 386 ? 14.595 -1.170 17.949 1.00 88.44 386 MET A CA 1
ATOM 3050 C C . MET A 1 386 ? 13.365 -0.364 17.509 1.00 88.44 386 MET A C 1
ATOM 3052 O O . MET A 1 386 ? 12.246 -0.656 17.942 1.00 88.44 386 MET A O 1
ATOM 3056 N N . PRO A 1 387 ? 13.515 0.643 16.627 1.00 91.19 387 PRO A N 1
ATOM 3057 C CA . PRO A 1 387 ? 12.384 1.349 16.056 1.00 91.19 387 PRO A CA 1
ATOM 3058 C C . PRO A 1 387 ? 11.568 0.408 15.176 1.00 91.19 387 PRO A C 1
ATOM 3060 O O . PRO A 1 387 ? 12.108 -0.352 14.373 1.00 91.19 387 PRO A O 1
ATOM 3063 N N . ARG A 1 388 ? 10.248 0.508 15.291 1.00 92.62 388 ARG A N 1
ATOM 3064 C CA . ARG A 1 388 ? 9.318 -0.192 14.417 1.00 92.62 388 ARG A CA 1
ATOM 3065 C C . ARG A 1 388 ? 9.028 0.661 13.188 1.00 92.62 388 ARG A C 1
ATOM 3067 O O . ARG A 1 388 ? 8.618 1.816 13.323 1.00 92.62 388 ARG A O 1
ATOM 3074 N N . LEU A 1 389 ? 9.164 0.066 12.007 1.00 95.31 389 LEU A N 1
ATOM 3075 C CA . LEU A 1 389 ? 8.952 0.695 10.705 1.00 95.31 389 LEU A CA 1
ATOM 3076 C C . LEU A 1 389 ? 7.753 0.066 9.990 1.00 95.31 389 LEU A C 1
ATOM 3078 O O . LEU A 1 389 ? 7.580 -1.157 9.983 1.00 95.31 389 LEU A O 1
ATOM 3082 N N . MET A 1 390 ? 6.921 0.904 9.372 1.00 95.50 390 MET A N 1
ATOM 3083 C CA . MET A 1 390 ? 5.833 0.453 8.505 1.00 95.50 390 MET A CA 1
ATOM 3084 C C . MET A 1 390 ? 5.461 1.509 7.470 1.00 95.50 390 MET A C 1
ATOM 3086 O O . MET A 1 390 ? 5.718 2.690 7.695 1.00 95.50 390 MET A O 1
ATOM 3090 N N . ALA A 1 391 ? 4.794 1.090 6.396 1.00 95.44 391 ALA A N 1
ATOM 3091 C CA . ALA A 1 391 ? 4.107 1.984 5.467 1.00 95.44 391 ALA A CA 1
ATOM 3092 C C . ALA A 1 391 ? 2.600 1.699 5.495 1.00 95.44 391 ALA A C 1
ATOM 3094 O O . ALA A 1 391 ? 2.200 0.540 5.413 1.00 95.44 391 ALA A O 1
ATOM 3095 N N . ASN A 1 392 ? 1.774 2.734 5.639 1.00 94.62 392 ASN A N 1
ATOM 3096 C CA . ASN A 1 392 ? 0.316 2.648 5.612 1.00 94.62 392 ASN A CA 1
ATOM 3097 C C . ASN A 1 392 ? -0.219 3.268 4.317 1.00 94.62 392 ASN A C 1
ATOM 3099 O O . ASN A 1 392 ? 0.052 4.438 4.041 1.00 94.62 392 ASN A O 1
ATOM 3103 N N . GLY A 1 393 ? -0.980 2.479 3.565 1.00 95.00 393 GLY A N 1
ATOM 3104 C CA . GLY A 1 393 ? -1.672 2.860 2.341 1.00 95.00 393 GLY A CA 1
ATOM 3105 C C . GLY A 1 393 ? -3.118 2.366 2.344 1.00 95.00 393 GLY A C 1
ATOM 3106 O O . GLY A 1 393 ? -3.579 1.698 3.271 1.00 95.00 393 GLY A O 1
ATOM 3107 N N . MET A 1 394 ? -3.847 2.662 1.273 1.00 93.00 394 MET A N 1
ATOM 3108 C CA . MET A 1 394 ? -5.209 2.167 1.066 1.00 93.00 394 MET A CA 1
ATOM 3109 C C . MET A 1 394 ? -5.337 1.595 -0.342 1.00 93.00 394 MET A C 1
ATOM 3111 O O . MET A 1 394 ? -5.186 2.316 -1.328 1.00 93.00 394 MET A O 1
ATOM 3115 N N . ALA A 1 395 ? -5.655 0.304 -0.434 1.00 93.50 395 ALA A N 1
ATOM 3116 C CA . ALA A 1 395 ? -6.114 -0.286 -1.680 1.00 93.50 395 ALA A CA 1
ATOM 3117 C C . ALA A 1 395 ? -7.526 0.234 -1.961 1.00 93.50 395 ALA A C 1
ATOM 3119 O O . ALA A 1 395 ? -8.422 0.113 -1.118 1.00 93.50 395 ALA A O 1
ATOM 3120 N N . ARG A 1 396 ? -7.722 0.825 -3.137 1.00 90.81 396 ARG A N 1
ATOM 3121 C CA . ARG A 1 396 ? -8.998 1.403 -3.553 1.00 90.81 396 ARG A CA 1
ATOM 3122 C C . ARG A 1 396 ? -9.708 0.497 -4.534 1.00 90.81 396 ARG A C 1
ATOM 3124 O O . ARG A 1 396 ? -9.067 -0.075 -5.404 1.00 90.81 396 ARG A O 1
ATOM 3131 N N . VAL A 1 397 ? -11.027 0.400 -4.426 1.00 85.25 397 VAL A N 1
ATOM 3132 C CA . VAL A 1 397 ? -11.849 -0.327 -5.399 1.00 85.25 397 VAL A CA 1
ATOM 3133 C C . VAL A 1 397 ? -11.974 0.514 -6.668 1.00 85.25 397 VAL A C 1
ATOM 3135 O O . VAL A 1 397 ? -12.483 1.637 -6.638 1.00 85.25 397 VAL A O 1
ATOM 3138 N N . CYS A 1 398 ? -11.552 -0.031 -7.807 1.00 78.25 398 CYS A N 1
ATOM 3139 C CA . CYS A 1 398 ? -11.789 0.594 -9.103 1.00 78.25 398 CYS A CA 1
ATOM 3140 C C . CYS A 1 398 ? -13.197 0.215 -9.563 1.00 78.25 398 CYS A C 1
ATOM 3142 O O . CYS A 1 398 ? -13.419 -0.919 -9.975 1.00 78.25 398 CYS A O 1
ATOM 3144 N N . ASN A 1 399 ? -14.162 1.134 -9.503 1.00 57.31 399 ASN A N 1
ATOM 3145 C CA . ASN A 1 399 ? -15.527 0.830 -9.941 1.00 57.31 399 ASN A CA 1
ATOM 3146 C C . ASN A 1 399 ? -15.693 0.887 -11.470 1.00 57.31 399 ASN A C 1
ATOM 3148 O O . ASN A 1 399 ? -15.462 1.944 -12.066 1.00 57.31 399 ASN A O 1
ATOM 3152 N N . PRO A 1 400 ? -16.256 -0.165 -12.090 1.00 40.31 400 PRO A N 1
ATOM 3153 C CA . PRO A 1 400 ? -16.963 -0.091 -13.356 1.00 40.31 400 PRO A CA 1
ATOM 3154 C C . PRO A 1 400 ? -18.485 -0.143 -13.101 1.00 40.31 400 PRO A C 1
ATOM 3156 O O . PRO A 1 400 ? -19.107 -1.140 -13.417 1.00 40.31 400 PRO A O 1
ATOM 3159 N N . GLY A 1 401 ? -19.081 0.905 -12.516 1.00 33.81 401 GLY A N 1
ATOM 3160 C CA . GLY A 1 401 ? -20.546 1.102 -12.463 1.00 33.81 401 GLY A CA 1
ATOM 3161 C C . GLY A 1 401 ? -21.381 0.101 -11.632 1.00 33.81 401 GLY A C 1
ATOM 3162 O O . GLY A 1 401 ? -21.460 -1.076 -11.935 1.00 33.81 401 GLY A O 1
ATOM 3163 N N . ASP A 1 402 ? -22.044 0.616 -10.593 1.00 37.22 402 ASP A N 1
ATOM 3164 C CA . ASP A 1 402 ? -23.206 0.070 -9.866 1.00 37.22 402 ASP A CA 1
ATOM 3165 C C . ASP A 1 402 ? -23.401 -1.468 -9.762 1.00 37.22 402 ASP A C 1
ATOM 3167 O O . ASP A 1 402 ? -23.980 -2.117 -10.628 1.00 37.22 402 ASP A O 1
ATOM 3171 N N . GLY A 1 403 ? -23.105 -2.010 -8.570 1.00 36.66 403 GLY A N 1
ATOM 3172 C CA . GLY A 1 403 ? -23.832 -3.164 -8.019 1.00 36.66 403 GLY A CA 1
ATOM 3173 C C . GLY A 1 403 ? -23.139 -4.526 -8.090 1.00 36.66 403 GLY A C 1
ATOM 3174 O O . GLY A 1 403 ? -23.628 -5.432 -8.753 1.00 36.66 403 GLY A O 1
ATOM 3175 N N . ALA A 1 404 ? -22.075 -4.735 -7.310 1.00 33.38 404 ALA A N 1
ATOM 3176 C CA . ALA A 1 404 ? -21.574 -6.083 -7.029 1.00 33.38 404 ALA A CA 1
ATOM 3177 C C . ALA A 1 404 ? -20.947 -6.179 -5.630 1.00 33.38 404 ALA A C 1
ATOM 3179 O O . ALA A 1 404 ? -19.740 -6.320 -5.487 1.00 33.38 404 ALA A O 1
ATOM 3180 N N . PHE A 1 405 ? -21.778 -6.119 -4.585 1.00 30.94 405 PHE A N 1
ATOM 3181 C CA . PHE A 1 405 ? -21.388 -6.618 -3.254 1.00 30.94 405 PHE A CA 1
ATOM 3182 C C . PHE A 1 405 ? -22.268 -7.771 -2.753 1.00 30.94 405 PHE A C 1
ATOM 3184 O O . PHE A 1 405 ? -22.144 -8.209 -1.616 1.00 30.94 405 PHE A O 1
ATOM 3191 N N . LEU A 1 406 ? -23.141 -8.320 -3.604 1.00 35.28 406 LEU A N 1
ATOM 3192 C CA . LEU A 1 406 ? -23.932 -9.506 -3.288 1.00 35.28 406 LEU A CA 1
ATOM 3193 C C . LEU A 1 406 ? -24.037 -10.388 -4.538 1.00 35.28 406 LEU A C 1
ATOM 3195 O O . LEU A 1 406 ? -24.528 -9.928 -5.564 1.00 35.28 406 LEU A O 1
ATOM 3199 N N . LYS A 1 407 ? -23.637 -11.662 -4.393 1.00 31.59 407 LYS A N 1
ATOM 3200 C CA . LYS A 1 407 ? -23.696 -12.797 -5.345 1.00 31.59 407 LYS A CA 1
ATOM 3201 C C . LYS A 1 407 ? -22.423 -13.088 -6.160 1.00 31.59 407 LYS A C 1
ATOM 3203 O O . LYS A 1 407 ? -22.345 -12.805 -7.350 1.00 31.59 407 LYS A O 1
ATOM 3208 N N . ARG A 1 408 ? -21.512 -13.866 -5.567 1.00 30.09 408 ARG A N 1
ATOM 3209 C CA . ARG A 1 408 ? -20.913 -15.023 -6.259 1.00 30.09 408 ARG A CA 1
ATOM 3210 C C . ARG A 1 408 ? -21.010 -16.262 -5.356 1.00 30.09 408 ARG A C 1
ATOM 3212 O O . ARG A 1 408 ? -20.742 -16.126 -4.163 1.00 30.09 408 ARG A O 1
ATOM 3219 N N . PRO A 1 409 ? -21.424 -17.435 -5.873 1.00 30.69 409 PRO A N 1
ATOM 3220 C CA . PRO A 1 409 ? -21.407 -18.673 -5.108 1.00 30.69 409 PRO A CA 1
ATOM 3221 C C . PRO A 1 409 ? -19.971 -19.168 -4.929 1.00 30.69 409 PRO A C 1
ATOM 3223 O O . PRO A 1 409 ? -19.145 -19.068 -5.836 1.00 30.69 409 PRO A O 1
ATOM 3226 N N . VAL A 1 410 ? -19.716 -19.726 -3.749 1.00 41.56 410 VAL A N 1
ATOM 3227 C CA . VAL A 1 410 ? -18.501 -20.462 -3.401 1.00 41.56 410 VAL A CA 1
ATOM 3228 C C . VAL A 1 410 ? -18.449 -21.725 -4.262 1.00 41.56 410 VAL A C 1
ATOM 3230 O O . VAL A 1 410 ? -19.273 -22.621 -4.104 1.00 41.56 410 VAL A O 1
ATOM 3233 N N . GLY A 1 411 ? -17.492 -21.779 -5.184 1.00 29.80 411 GLY A N 1
ATOM 3234 C CA . GLY A 1 411 ? -17.154 -22.960 -5.971 1.00 29.80 411 GLY A CA 1
ATOM 3235 C C . GLY A 1 411 ? -15.641 -23.127 -5.963 1.00 29.80 411 GLY A C 1
ATOM 3236 O O . GLY A 1 411 ? -14.919 -22.169 -6.231 1.00 29.80 411 GLY A O 1
ATOM 3237 N N . ALA A 1 412 ? -15.191 -24.313 -5.561 1.00 35.00 412 ALA A N 1
ATOM 3238 C CA . ALA A 1 412 ? -13.805 -24.667 -5.284 1.00 35.00 412 ALA A CA 1
ATOM 3239 C C . ALA A 1 412 ? -12.825 -24.239 -6.392 1.00 35.00 412 ALA A C 1
ATOM 3241 O O . ALA A 1 412 ? -13.048 -24.513 -7.569 1.00 35.00 412 ALA A O 1
ATOM 3242 N N . MET A 1 413 ? -11.716 -23.610 -5.991 1.00 37.72 413 MET A N 1
ATOM 3243 C CA . MET A 1 413 ? -10.520 -23.486 -6.822 1.00 37.72 413 MET A CA 1
ATOM 3244 C C . MET A 1 413 ? -9.481 -24.494 -6.340 1.00 37.72 413 MET A C 1
ATOM 3246 O O . MET A 1 413 ? -9.176 -24.563 -5.150 1.00 37.72 413 MET A O 1
ATOM 3250 N N . ASP A 1 414 ? -8.988 -25.268 -7.299 1.00 36.59 414 ASP A N 1
ATOM 3251 C CA . ASP A 1 414 ? -7.974 -26.306 -7.168 1.00 36.59 414 ASP A CA 1
ATOM 3252 C C . ASP A 1 414 ? -6.635 -25.744 -6.649 1.00 36.59 414 ASP A C 1
ATOM 3254 O O . ASP A 1 414 ? -6.101 -24.755 -7.157 1.00 36.59 414 ASP A O 1
ATOM 3258 N N . GLU A 1 415 ? -6.091 -26.396 -5.622 1.00 36.16 415 GLU A N 1
ATOM 3259 C CA . GLU A 1 415 ? -4.813 -26.082 -4.978 1.00 36.16 415 GLU A CA 1
ATOM 3260 C C . GLU A 1 415 ? -3.614 -26.293 -5.929 1.00 36.16 415 GLU A C 1
ATOM 3262 O O . GLU A 1 415 ? -2.597 -25.605 -5.800 1.00 36.16 415 GLU A O 1
ATOM 3267 N N . ALA A 1 416 ? -3.756 -27.145 -6.953 1.00 37.75 416 ALA A N 1
ATOM 3268 C CA . ALA A 1 416 ? -2.746 -27.346 -7.992 1.00 37.75 416 ALA A CA 1
ATOM 3269 C C . ALA A 1 416 ? -2.650 -26.160 -8.974 1.00 37.75 416 ALA A C 1
ATOM 3271 O O . ALA A 1 416 ? -1.550 -25.814 -9.411 1.00 37.75 416 ALA A O 1
ATOM 3272 N N . ALA A 1 417 ? -3.761 -25.464 -9.249 1.00 37.66 417 ALA A N 1
ATOM 3273 C CA . ALA A 1 417 ? -3.758 -24.234 -10.045 1.00 37.66 417 ALA A CA 1
ATOM 3274 C C . ALA A 1 417 ? -3.105 -23.062 -9.287 1.00 37.66 417 ALA A C 1
ATOM 3276 O O . ALA A 1 417 ? -2.459 -22.211 -9.893 1.00 37.66 417 ALA A O 1
ATOM 3277 N N . PHE A 1 418 ? -3.206 -23.044 -7.953 1.00 42.28 418 PHE A N 1
ATOM 3278 C CA . PHE A 1 418 ? -2.609 -22.012 -7.099 1.00 42.28 418 PHE A CA 1
ATOM 3279 C C . PHE A 1 418 ? -1.075 -22.113 -7.016 1.00 42.28 418 PHE A C 1
ATOM 3281 O O . PHE A 1 418 ? -0.394 -21.088 -7.002 1.00 42.28 418 PHE A O 1
ATOM 3288 N N . LEU A 1 419 ? -0.508 -23.325 -7.028 1.00 34.88 419 LEU A N 1
ATOM 3289 C CA . LEU A 1 419 ? 0.950 -23.525 -7.028 1.00 34.88 419 LEU A CA 1
ATOM 3290 C C . LEU A 1 419 ? 1.601 -23.285 -8.403 1.00 34.88 419 LEU A C 1
ATOM 3292 O O . LEU A 1 419 ? 2.792 -22.987 -8.464 1.00 34.88 419 LEU A O 1
ATOM 3296 N N . GLN A 1 420 ? 0.832 -23.323 -9.495 1.00 37.62 420 GLN A N 1
ATOM 3297 C CA . GLN A 1 420 ? 1.308 -22.943 -10.834 1.00 37.62 420 GLN A CA 1
ATOM 3298 C C . GLN A 1 420 ? 1.321 -21.420 -11.079 1.00 37.62 420 GLN A C 1
ATOM 3300 O O . GLN A 1 420 ? 1.946 -20.959 -12.031 1.00 37.62 420 GLN A O 1
ATOM 3305 N N . MET A 1 421 ? 0.725 -20.610 -10.193 1.00 34.03 421 MET A N 1
ATOM 3306 C CA . MET A 1 421 ? 0.721 -19.137 -10.283 1.00 34.03 421 MET A CA 1
ATOM 3307 C C . MET A 1 421 ? 2.002 -18.465 -9.743 1.00 34.03 421 MET A C 1
ATOM 3309 O O . MET A 1 421 ? 2.039 -17.250 -9.562 1.00 34.03 421 MET A O 1
ATOM 3313 N N . ALA A 1 422 ? 3.079 -19.233 -9.533 1.00 28.44 422 ALA A N 1
ATOM 3314 C CA . ALA A 1 422 ? 4.431 -18.715 -9.292 1.00 28.44 422 ALA A CA 1
ATOM 3315 C C . ALA A 1 422 ? 5.155 -18.247 -10.580 1.00 28.44 422 ALA A C 1
ATOM 3317 O O . ALA A 1 422 ? 6.334 -17.900 -10.531 1.00 28.44 422 ALA A O 1
ATOM 3318 N N . ALA A 1 423 ? 4.462 -18.213 -11.723 1.00 29.95 423 ALA A N 1
ATOM 3319 C CA . ALA A 1 423 ? 4.917 -17.569 -12.954 1.00 29.95 423 ALA A CA 1
ATOM 3320 C C . ALA A 1 423 ? 4.377 -16.122 -13.042 1.00 29.95 423 ALA A C 1
ATOM 3322 O O . ALA A 1 423 ? 3.265 -15.860 -12.575 1.00 29.95 423 ALA A O 1
ATOM 3323 N N . PRO A 1 424 ? 5.141 -15.166 -13.607 1.00 28.95 424 PRO A N 1
ATOM 3324 C CA . PRO A 1 424 ? 4.827 -13.741 -13.546 1.00 28.95 424 PRO A CA 1
ATOM 3325 C C . PRO A 1 424 ? 3.463 -13.433 -14.176 1.00 28.95 424 PRO A C 1
ATOM 3327 O O . PRO A 1 424 ? 3.241 -13.613 -15.372 1.00 28.95 424 PRO A O 1
ATOM 3330 N N . VAL A 1 425 ? 2.540 -12.943 -13.349 1.00 29.75 425 VAL A N 1
ATOM 3331 C CA . VAL A 1 425 ? 1.210 -12.498 -13.770 1.00 29.75 425 VAL A CA 1
ATOM 3332 C C . VAL A 1 425 ? 1.344 -11.137 -14.457 1.00 29.75 425 VAL A C 1
ATOM 3334 O O . VAL A 1 425 ? 1.735 -10.145 -13.839 1.00 29.75 425 VAL A O 1
ATOM 3337 N N . ALA A 1 426 ? 1.018 -11.085 -15.750 1.00 32.75 426 ALA A N 1
ATOM 3338 C CA . ALA A 1 426 ? 0.948 -9.844 -16.516 1.00 32.75 426 ALA A CA 1
ATOM 3339 C C . ALA A 1 426 ? -0.150 -8.902 -15.960 1.00 32.75 426 ALA A C 1
ATOM 3341 O O . ALA A 1 426 ? -1.234 -9.364 -15.590 1.00 32.75 426 ALA A O 1
ATOM 3342 N N . PRO A 1 427 ? 0.080 -7.574 -15.920 1.00 32.81 427 PRO A N 1
ATOM 3343 C CA . PRO A 1 427 ? -0.820 -6.627 -15.267 1.00 32.81 427 PRO A CA 1
ATOM 3344 C C . PRO A 1 427 ? -2.120 -6.409 -16.059 1.00 32.81 427 PRO A C 1
ATOM 3346 O O . PRO A 1 427 ? -2.110 -5.986 -17.220 1.00 32.81 427 PRO A O 1
ATOM 3349 N N . ARG A 1 428 ? -3.262 -6.639 -15.398 1.00 33.53 428 ARG A N 1
ATOM 3350 C CA . ARG A 1 428 ? -4.604 -6.298 -15.892 1.00 33.53 428 ARG A CA 1
ATOM 3351 C C . ARG A 1 428 ? -4.860 -4.797 -15.719 1.00 33.53 428 ARG A C 1
ATOM 3353 O O . ARG A 1 428 ? -5.158 -4.343 -14.625 1.00 33.53 428 ARG A O 1
ATOM 3360 N N . VAL A 1 429 ? -4.810 -4.031 -16.810 1.00 34.12 429 VAL A N 1
ATOM 3361 C CA . VAL A 1 429 ? -5.421 -2.687 -16.862 1.00 34.12 429 VAL A CA 1
ATOM 3362 C C . VAL A 1 429 ? -6.796 -2.830 -17.502 1.00 34.12 429 VAL A C 1
ATOM 3364 O O . VAL A 1 429 ? -6.896 -3.124 -18.696 1.00 34.12 429 VAL A O 1
ATOM 3367 N N . ALA A 1 430 ? -7.851 -2.625 -16.719 1.00 32.69 430 ALA A N 1
ATOM 3368 C CA . ALA A 1 430 ? -9.214 -2.543 -17.225 1.00 32.69 430 ALA A CA 1
ATOM 3369 C C . ALA A 1 430 ? -9.433 -1.179 -17.909 1.00 32.69 430 ALA A C 1
ATOM 3371 O O . ALA A 1 430 ? -9.496 -0.143 -17.253 1.00 32.69 430 ALA A O 1
ATOM 3372 N N . LEU A 1 431 ? -9.543 -1.172 -19.241 1.00 37.28 431 LEU A N 1
ATOM 3373 C CA . LEU A 1 431 ? -9.994 -0.009 -20.016 1.00 37.28 431 LEU A CA 1
ATOM 3374 C C . LEU A 1 431 ? -11.520 -0.074 -20.218 1.00 37.28 431 LEU A C 1
ATOM 3376 O O . LEU A 1 431 ? -12.063 -1.147 -20.500 1.00 37.28 431 LEU A O 1
ATOM 3380 N N . ARG A 1 432 ? -12.186 1.081 -20.055 1.00 37.81 432 ARG A N 1
ATOM 3381 C CA . ARG A 1 432 ? -13.653 1.284 -20.020 1.00 37.81 432 ARG A CA 1
ATOM 3382 C C . ARG A 1 432 ? -14.396 0.786 -21.287 1.00 37.81 432 ARG A C 1
ATOM 3384 O O . ARG A 1 432 ? -13.764 0.645 -22.333 1.00 37.81 432 ARG A O 1
ATOM 3391 N N . PRO A 1 433 ? -15.724 0.531 -21.224 1.00 36.41 433 PRO A N 1
ATOM 3392 C CA . PRO A 1 433 ? -16.450 -0.251 -22.237 1.00 36.41 433 PRO A CA 1
ATOM 3393 C C . PRO A 1 433 ? -17.030 0.527 -23.428 1.00 36.41 433 PRO A C 1
ATOM 3395 O O . PRO A 1 433 ? -17.634 -0.091 -24.299 1.00 36.41 433 PRO A O 1
ATOM 3398 N N . GLU A 1 434 ? -16.883 1.848 -23.525 1.00 44.62 434 GLU A N 1
ATOM 3399 C CA . GLU A 1 434 ? -17.551 2.588 -24.603 1.00 44.62 434 GLU A CA 1
ATOM 3400 C C . GLU A 1 434 ? -16.615 2.837 -25.793 1.00 44.62 434 GLU A C 1
ATOM 3402 O O . GLU A 1 434 ? -15.698 3.649 -25.737 1.00 44.62 434 GLU A O 1
ATOM 3407 N N . ARG A 1 435 ? -16.862 2.067 -26.868 1.00 52.31 435 ARG A N 1
ATOM 3408 C CA . ARG A 1 435 ? -16.185 2.069 -28.182 1.00 52.31 435 ARG A CA 1
ATOM 3409 C C . ARG A 1 435 ? -14.659 1.953 -28.114 1.00 52.31 435 ARG A C 1
ATOM 3411 O O . ARG A 1 435 ? -13.931 2.855 -28.515 1.00 52.31 435 ARG A O 1
ATOM 3418 N N . LYS A 1 436 ? -14.173 0.782 -27.694 1.00 59.62 436 LYS A N 1
ATOM 3419 C CA . LYS A 1 436 ? -12.758 0.418 -27.843 1.00 59.62 436 LYS A CA 1
ATOM 3420 C C . LYS A 1 436 ? -12.399 0.332 -29.323 1.00 59.62 436 LYS A C 1
ATOM 3422 O O . LYS A 1 436 ? -12.818 -0.594 -30.019 1.00 59.62 436 LYS A O 1
ATOM 3427 N N . SER A 1 437 ? -11.642 1.312 -29.792 1.00 71.62 437 SER A N 1
ATOM 3428 C CA . SER A 1 437 ? -10.870 1.194 -31.016 1.00 71.62 437 SER A CA 1
ATOM 3429 C C . SER A 1 437 ? -9.505 0.566 -30.735 1.00 71.62 437 SER A C 1
ATOM 3431 O O . SER A 1 437 ? -9.003 0.600 -29.610 1.00 71.62 437 SER A O 1
ATOM 3433 N N . VAL A 1 438 ? -8.925 -0.046 -31.761 1.00 76.81 438 VAL A N 1
ATOM 3434 C CA . VAL A 1 438 ? -7.608 -0.681 -31.736 1.00 76.81 438 VAL A CA 1
ATOM 3435 C C . VAL A 1 438 ? -6.765 -0.063 -32.841 1.00 76.81 438 VAL A C 1
ATOM 3437 O O . VAL A 1 438 ? -7.216 0.081 -33.979 1.00 76.81 438 VAL A O 1
ATOM 3440 N N . ALA A 1 439 ? -5.533 0.293 -32.499 1.00 84.12 439 ALA A N 1
ATOM 3441 C CA . ALA A 1 439 ? -4.514 0.630 -33.475 1.00 84.12 439 ALA A CA 1
ATOM 3442 C C . ALA A 1 439 ? -3.748 -0.651 -33.793 1.00 84.12 439 ALA A C 1
ATOM 3444 O O . ALA A 1 439 ? -3.266 -1.315 -32.878 1.00 84.12 439 ALA A O 1
ATOM 3445 N N . TYR A 1 440 ? -3.642 -1.013 -35.063 1.00 87.62 440 TYR A N 1
ATOM 3446 C CA . TYR A 1 440 ? -2.811 -2.121 -35.497 1.00 87.62 440 TYR A CA 1
ATOM 3447 C C . TYR A 1 440 ? -1.576 -1.585 -36.212 1.00 87.62 440 TYR A C 1
ATOM 3449 O O . TYR A 1 440 ? -1.668 -0.834 -37.179 1.00 87.62 440 TYR A O 1
ATOM 3457 N N . VAL A 1 441 ? -0.408 -1.961 -35.716 1.00 84.50 441 VAL A N 1
ATOM 3458 C CA . VAL A 1 441 ? 0.877 -1.623 -36.319 1.00 84.50 441 VAL A CA 1
ATOM 3459 C C . VAL A 1 441 ? 1.570 -2.927 -36.652 1.00 84.50 441 VAL A C 1
ATOM 3461 O O . VAL A 1 441 ? 1.648 -3.813 -35.808 1.00 84.50 441 VAL A O 1
ATOM 3464 N N . HIS A 1 442 ? 2.100 -3.074 -37.861 1.00 86.19 442 HIS A N 1
ATOM 3465 C CA . HIS A 1 442 ? 2.879 -4.265 -38.182 1.00 86.19 442 HIS A CA 1
ATOM 3466 C C . HIS A 1 442 ? 4.180 -3.933 -38.881 1.00 86.19 442 HIS A C 1
ATOM 3468 O O . HIS A 1 442 ? 4.249 -3.138 -39.821 1.00 86.19 442 HIS A O 1
ATOM 3474 N N . VAL A 1 443 ? 5.230 -4.584 -38.389 1.00 88.62 443 VAL A N 1
ATOM 3475 C CA . VAL A 1 443 ? 6.536 -4.558 -39.029 1.00 88.62 443 VAL A CA 1
ATOM 3476 C C . VAL A 1 443 ? 6.462 -5.448 -40.274 1.00 88.62 443 VAL A C 1
ATOM 3478 O O . VAL A 1 443 ? 5.819 -6.505 -40.213 1.00 88.62 443 VAL A O 1
ATOM 3481 N N . PRO A 1 444 ? 7.102 -5.082 -41.398 1.00 88.81 444 PRO A N 1
ATOM 3482 C CA . PRO A 1 444 ? 7.120 -5.925 -42.583 1.00 88.81 444 PRO A CA 1
ATOM 3483 C C . PRO A 1 444 ? 7.469 -7.385 -42.274 1.00 88.81 444 PRO A C 1
ATOM 3485 O O . PRO A 1 444 ? 8.326 -7.693 -41.444 1.00 88.81 444 PRO A O 1
ATOM 3488 N N . LYS A 1 445 ? 6.769 -8.295 -42.963 1.00 88.69 445 LYS A N 1
ATOM 3489 C CA . LYS A 1 445 ? 7.029 -9.750 -42.959 1.00 88.69 445 LYS A CA 1
ATOM 3490 C C . LYS A 1 445 ? 6.846 -10.462 -41.616 1.00 88.69 445 LYS A C 1
ATOM 3492 O O . LYS A 1 445 ? 7.374 -11.553 -41.397 1.00 88.69 445 LYS A O 1
ATOM 3497 N N . THR A 1 446 ? 5.983 -9.903 -40.779 1.00 90.00 446 THR A N 1
ATOM 3498 C CA . THR A 1 446 ? 5.516 -10.501 -39.520 1.00 90.00 446 THR A CA 1
ATOM 3499 C C . THR A 1 446 ? 4.150 -11.186 -39.644 1.00 90.00 446 THR A C 1
ATOM 3501 O O . THR A 1 446 ? 3.550 -11.538 -38.641 1.00 90.00 446 THR A O 1
ATOM 3504 N N . GLY A 1 447 ? 3.627 -11.367 -40.864 1.00 87.69 447 GLY A N 1
ATOM 3505 C CA . GLY A 1 447 ? 2.256 -11.849 -41.094 1.00 87.69 447 GLY A CA 1
ATOM 3506 C C . GLY A 1 447 ? 1.189 -10.752 -41.000 1.00 87.69 447 GLY A C 1
ATOM 3507 O O . GLY A 1 447 ? -0.004 -11.049 -41.050 1.00 87.69 447 GLY A O 1
ATOM 3508 N N . GLY A 1 448 ? 1.605 -9.486 -40.888 1.00 88.56 448 GLY A N 1
ATOM 3509 C CA . GLY A 1 448 ? 0.691 -8.400 -40.564 1.00 88.56 448 GLY A CA 1
ATOM 3510 C C . GLY A 1 448 ? -0.374 -8.081 -41.607 1.00 88.56 448 GLY A C 1
ATOM 3511 O O . GLY A 1 448 ? -1.500 -7.786 -41.229 1.00 88.56 448 GLY A O 1
ATOM 3512 N N . SER A 1 449 ? -0.105 -8.265 -42.901 1.00 84.94 449 SER A N 1
ATOM 3513 C CA . SER A 1 449 ? -1.120 -8.081 -43.951 1.00 84.94 449 SER A CA 1
ATOM 3514 C C . SER A 1 449 ? -2.336 -9.004 -43.773 1.00 84.94 449 SER A C 1
ATOM 3516 O O . SER A 1 449 ? -3.466 -8.576 -43.991 1.00 84.94 449 SER A O 1
ATOM 3518 N N . ALA A 1 450 ? -2.127 -10.250 -43.325 1.00 85.19 450 ALA A N 1
ATOM 3519 C CA . ALA A 1 450 ? -3.221 -11.187 -43.061 1.00 85.19 450 ALA A CA 1
ATOM 3520 C C . ALA A 1 450 ? -4.055 -10.751 -41.847 1.00 85.19 450 ALA A C 1
ATOM 3522 O O . ALA A 1 450 ? -5.282 -10.805 -41.881 1.00 85.19 450 ALA A O 1
ATOM 3523 N N . VAL A 1 451 ? -3.386 -10.297 -40.781 1.00 88.25 451 VAL A N 1
ATOM 3524 C CA . VAL A 1 451 ? -4.041 -9.789 -39.567 1.00 88.25 451 VAL A CA 1
ATOM 3525 C C . VAL A 1 451 ? -4.825 -8.519 -39.879 1.00 88.25 451 VAL A C 1
ATOM 3527 O O . VAL A 1 451 ? -5.973 -8.400 -39.474 1.00 88.25 451 VAL A O 1
ATOM 3530 N N . GLU A 1 452 ? -4.239 -7.594 -40.637 1.00 87.75 452 GLU A N 1
ATOM 3531 C CA . GLU A 1 452 ? -4.881 -6.356 -41.072 1.00 87.75 452 GLU A CA 1
ATOM 3532 C C . GLU A 1 452 ? -6.146 -6.625 -41.893 1.00 87.75 452 GLU A C 1
ATOM 3534 O O . GLU A 1 452 ? -7.198 -6.064 -41.584 1.00 87.75 452 GLU A O 1
ATOM 3539 N N . ALA A 1 453 ? -6.067 -7.492 -42.907 1.00 85.69 453 ALA A N 1
ATOM 3540 C CA . ALA A 1 453 ? -7.219 -7.847 -43.732 1.00 85.69 453 ALA A CA 1
ATOM 3541 C C . ALA A 1 453 ? -8.357 -8.427 -42.879 1.00 85.69 453 ALA A C 1
ATOM 3543 O O . ALA A 1 453 ? -9.496 -7.966 -42.960 1.00 85.69 453 ALA A O 1
ATOM 3544 N N . TRP A 1 454 ? -8.026 -9.368 -41.991 1.00 87.56 454 TRP A N 1
ATOM 3545 C CA . TRP A 1 454 ? -8.996 -9.978 -41.089 1.00 87.56 454 TRP A CA 1
ATOM 3546 C C . TRP A 1 454 ? -9.582 -8.982 -40.074 1.00 87.56 454 TRP A C 1
ATOM 3548 O O . TRP A 1 454 ? -10.793 -8.961 -39.871 1.00 87.56 454 TRP A O 1
ATOM 3558 N N . LEU A 1 455 ? -8.769 -8.106 -39.471 1.00 86.44 455 LEU A N 1
ATOM 3559 C CA . LEU A 1 455 ? -9.246 -7.072 -38.544 1.00 86.44 455 LEU A CA 1
ATOM 3560 C C . LEU A 1 455 ? -10.202 -6.086 -39.228 1.00 86.44 455 LEU A C 1
ATOM 3562 O O . LEU A 1 455 ? -11.193 -5.671 -38.624 1.00 86.44 455 LEU A O 1
ATOM 3566 N N . ARG A 1 456 ? -9.920 -5.709 -40.482 1.00 84.94 456 ARG A N 1
ATOM 3567 C CA . ARG A 1 456 ? -10.788 -4.831 -41.283 1.00 84.94 456 ARG A CA 1
ATOM 3568 C C . ARG A 1 456 ? -12.110 -5.503 -41.643 1.00 84.94 456 ARG A C 1
ATOM 3570 O O . ARG A 1 456 ? -13.131 -4.822 -41.642 1.00 84.94 456 ARG A O 1
ATOM 3577 N N . GLU A 1 457 ? -12.100 -6.804 -41.918 1.00 84.81 457 GLU A N 1
ATOM 3578 C CA . GLU A 1 457 ? -13.311 -7.590 -42.175 1.00 84.81 457 GLU A CA 1
ATOM 3579 C C . GLU A 1 457 ? -14.158 -7.749 -40.904 1.00 84.81 457 GLU A C 1
ATOM 3581 O O . GLU A 1 457 ? -15.348 -7.436 -40.901 1.00 84.81 457 GLU A O 1
ATOM 3586 N N . ALA A 1 458 ? -13.540 -8.188 -39.806 1.00 83.75 458 ALA A N 1
ATOM 3587 C CA . ALA A 1 458 ? -14.234 -8.514 -38.565 1.00 83.75 458 ALA A CA 1
ATOM 3588 C C . ALA A 1 458 ? -14.676 -7.268 -37.772 1.00 83.75 458 ALA A C 1
ATOM 3590 O O . ALA A 1 458 ? -15.725 -7.293 -37.125 1.00 83.75 458 ALA A O 1
ATOM 3591 N N . TRP A 1 459 ? -13.921 -6.160 -37.828 1.00 83.94 459 TRP A N 1
ATOM 3592 C CA . TRP A 1 459 ? -14.229 -4.930 -37.082 1.00 83.94 459 TRP A CA 1
ATOM 3593 C C . TRP A 1 459 ? -13.943 -3.627 -37.855 1.00 83.94 459 TRP A C 1
ATOM 3595 O O . TRP A 1 459 ? -13.213 -2.757 -37.362 1.00 83.94 459 TRP A O 1
ATOM 3605 N N . PRO A 1 460 ? -14.602 -3.380 -39.003 1.00 77.75 460 PRO A N 1
ATOM 3606 C CA . PRO A 1 460 ? -14.309 -2.240 -39.883 1.00 77.75 460 PRO A CA 1
ATOM 3607 C C . PRO A 1 460 ? -14.450 -0.863 -39.214 1.00 77.75 460 PRO A C 1
ATOM 3609 O O . PRO A 1 460 ? -13.838 0.107 -39.647 1.00 77.75 460 PRO A O 1
ATOM 3612 N N . ARG A 1 461 ? -15.256 -0.756 -38.148 1.00 76.81 461 ARG A N 1
ATOM 3613 C CA . ARG A 1 461 ? -15.509 0.498 -37.413 1.00 76.81 461 ARG A CA 1
ATOM 3614 C C . ARG A 1 461 ? -14.683 0.660 -36.131 1.00 76.81 461 ARG A C 1
ATOM 3616 O O . ARG A 1 461 ? -14.833 1.678 -35.461 1.00 76.81 461 ARG A O 1
ATOM 3623 N N . ARG A 1 462 ? -13.873 -0.338 -35.749 1.00 75.56 462 ARG A N 1
ATOM 3624 C CA . ARG A 1 462 ? -13.058 -0.306 -34.517 1.00 75.56 462 ARG A CA 1
ATOM 3625 C C . ARG A 1 462 ? -11.554 -0.197 -34.786 1.00 75.56 462 ARG A C 1
ATOM 3627 O O . ARG A 1 462 ? -10.813 0.057 -33.847 1.00 75.56 462 ARG A O 1
ATOM 3634 N N . ILE A 1 463 ? -11.088 -0.336 -36.024 1.00 75.31 463 ILE A N 1
ATOM 3635 C CA . ILE A 1 463 ? -9.666 -0.165 -36.356 1.00 75.31 463 ILE A CA 1
ATOM 3636 C C . ILE A 1 463 ? -9.394 1.295 -36.727 1.00 75.31 463 ILE A C 1
ATOM 3638 O O . ILE A 1 463 ? -9.963 1.801 -37.691 1.00 75.31 463 ILE A O 1
ATOM 3642 N N . THR A 1 464 ? -8.555 1.986 -35.951 1.00 71.62 464 THR A N 1
ATOM 3643 C CA . THR A 1 464 ? -8.271 3.427 -36.135 1.00 71.62 464 THR A CA 1
ATOM 3644 C C . THR A 1 464 ? -6.955 3.721 -36.842 1.00 71.62 464 THR A C 1
ATOM 3646 O O . THR A 1 464 ? -6.808 4.793 -37.422 1.00 71.62 464 THR A O 1
ATOM 3649 N N . LEU A 1 465 ? -6.007 2.786 -36.813 1.00 69.19 465 LEU A N 1
ATOM 3650 C CA . LEU A 1 465 ? -4.724 2.869 -37.508 1.00 69.19 465 LEU A CA 1
ATOM 3651 C C . LEU A 1 465 ? -4.349 1.464 -37.978 1.00 69.19 465 LEU A C 1
ATOM 3653 O O . LEU A 1 465 ? -4.564 0.510 -37.232 1.00 69.19 465 LEU A O 1
ATOM 3657 N N . SER A 1 466 ? -3.839 1.335 -39.200 1.00 72.88 466 SER A N 1
ATOM 3658 C CA . SER A 1 466 ? -3.456 0.049 -39.778 1.00 72.88 466 SER A CA 1
ATOM 3659 C C . SER A 1 466 ? -2.439 0.249 -40.898 1.00 72.88 466 SER A C 1
ATOM 3661 O O . SER A 1 466 ? -2.649 1.116 -41.744 1.00 72.88 466 SER A O 1
ATOM 3663 N N . GLY A 1 467 ? -1.348 -0.521 -40.878 1.00 75.94 467 GLY A N 1
ATOM 3664 C CA . GLY A 1 467 ? -0.287 -0.491 -41.890 1.00 75.94 467 GLY A CA 1
ATOM 3665 C C . GLY A 1 467 ? 1.130 -0.425 -41.305 1.00 75.94 467 GLY A C 1
ATOM 3666 O O . GLY A 1 467 ? 1.347 -0.607 -40.102 1.00 75.94 467 GLY A O 1
ATOM 3667 N N . HIS A 1 468 ? 2.103 -0.130 -42.171 1.00 77.44 468 HIS A N 1
ATOM 3668 C CA . HIS A 1 468 ? 3.518 0.050 -41.831 1.00 77.44 468 HIS A CA 1
ATOM 3669 C C . HIS A 1 468 ? 3.784 1.430 -41.208 1.00 77.44 468 HIS A C 1
ATOM 3671 O O . HIS A 1 468 ? 4.500 2.263 -41.759 1.00 77.44 468 HIS A O 1
ATOM 3677 N N . HIS A 1 469 ? 3.212 1.688 -40.031 1.00 71.44 469 HIS A N 1
ATOM 3678 C CA . HIS A 1 469 ? 3.397 2.948 -39.308 1.00 71.44 469 HIS A CA 1
ATOM 3679 C C . HIS A 1 469 ? 4.367 2.795 -38.134 1.00 71.44 469 HIS A C 1
ATOM 3681 O O . HIS A 1 469 ? 4.293 1.830 -37.378 1.00 71.44 469 HIS A O 1
ATOM 3687 N N . LYS A 1 470 ? 5.270 3.762 -37.936 1.00 71.81 470 LYS A N 1
ATOM 3688 C CA . LYS A 1 470 ? 6.067 3.829 -36.703 1.00 71.81 470 LYS A CA 1
ATOM 3689 C C . LYS A 1 470 ? 5.154 4.219 -35.544 1.00 71.81 470 LYS A C 1
ATOM 3691 O O . LYS A 1 470 ? 4.389 5.170 -35.669 1.00 71.81 470 LYS A O 1
ATOM 3696 N N . LEU A 1 471 ? 5.264 3.528 -34.412 1.00 66.06 471 LEU A N 1
ATOM 3697 C CA . LEU A 1 471 ? 4.490 3.875 -33.226 1.00 66.06 471 LEU A CA 1
ATOM 3698 C C . LEU A 1 471 ? 4.990 5.206 -32.649 1.00 66.06 471 LEU A C 1
ATOM 3700 O O . LEU A 1 471 ? 6.181 5.329 -32.351 1.00 66.06 471 LEU A O 1
ATOM 3704 N N . THR A 1 472 ? 4.104 6.191 -32.470 1.00 68.06 472 THR A N 1
ATOM 3705 C CA . THR A 1 472 ? 4.451 7.462 -31.818 1.00 68.06 472 THR A CA 1
ATOM 3706 C C . THR A 1 472 ? 3.585 7.751 -30.589 1.00 68.06 472 THR A C 1
ATOM 3708 O O . THR A 1 472 ? 2.406 7.404 -30.536 1.00 68.06 472 THR A O 1
ATOM 3711 N N . LEU A 1 473 ? 4.143 8.454 -29.597 1.00 59.19 473 LEU A N 1
ATOM 3712 C CA . LEU A 1 473 ? 3.407 8.948 -28.424 1.00 59.19 473 LEU A CA 1
ATOM 3713 C C . LEU A 1 473 ? 2.229 9.850 -28.821 1.00 59.19 473 LEU A C 1
ATOM 3715 O O . LEU A 1 473 ? 1.184 9.829 -28.171 1.00 59.19 473 LEU A O 1
ATOM 3719 N N . LYS A 1 474 ? 2.372 10.610 -29.916 1.00 63.59 474 LYS A N 1
ATOM 3720 C CA . LYS A 1 474 ? 1.293 11.443 -30.462 1.00 63.59 474 LYS A CA 1
ATOM 3721 C C . LYS A 1 474 ? 0.110 10.594 -30.934 1.00 63.59 474 LYS A C 1
ATOM 3723 O O . LYS A 1 474 ? -1.029 11.009 -30.733 1.00 63.59 474 LYS A O 1
ATOM 3728 N N . ASP A 1 475 ? 0.353 9.402 -31.480 1.00 64.00 475 ASP A N 1
ATOM 3729 C CA . ASP A 1 475 ? -0.713 8.480 -31.894 1.00 64.00 475 ASP A CA 1
ATOM 3730 C C . ASP A 1 475 ? -1.470 7.905 -30.692 1.00 64.00 475 ASP A C 1
ATOM 3732 O O . ASP A 1 475 ? -2.690 7.750 -30.744 1.00 64.00 475 ASP A O 1
ATOM 3736 N N . HIS A 1 476 ? -0.783 7.647 -29.576 1.00 64.25 476 HIS A N 1
ATOM 3737 C CA . HIS A 1 476 ? -1.429 7.213 -28.332 1.00 64.25 476 HIS A CA 1
ATOM 3738 C C . HIS A 1 476 ? -2.256 8.321 -27.674 1.00 64.25 476 HIS A C 1
ATOM 3740 O O . HIS A 1 476 ? -3.364 8.057 -27.199 1.00 64.25 476 HIS A O 1
ATOM 3746 N N . GLN A 1 477 ? -1.753 9.559 -27.688 1.00 61.28 477 GLN A N 1
ATOM 3747 C CA . GLN A 1 477 ? -2.436 10.732 -27.132 1.00 61.28 477 GLN A CA 1
ATOM 3748 C C . GLN A 1 477 ? -3.658 11.144 -27.966 1.00 61.28 477 GLN A C 1
ATOM 3750 O O . GLN A 1 477 ? -4.735 11.360 -27.412 1.00 61.28 477 GLN A O 1
ATOM 3755 N N . LYS A 1 478 ? -3.525 11.202 -29.298 1.00 61.47 478 LYS A N 1
ATOM 3756 C CA . LYS A 1 478 ? -4.604 11.605 -30.218 1.00 61.47 478 LYS A CA 1
ATOM 3757 C C . LYS A 1 478 ? -5.782 10.629 -30.206 1.00 61.47 478 LYS A C 1
ATOM 3759 O O . LYS A 1 478 ? -6.920 11.043 -30.397 1.00 61.47 478 LYS A O 1
ATOM 3764 N N . ASN A 1 479 ? -5.515 9.350 -29.952 1.00 59.16 479 ASN A N 1
ATOM 3765 C CA . ASN A 1 479 ? -6.525 8.296 -29.966 1.00 59.16 479 ASN A CA 1
ATOM 3766 C C . ASN A 1 479 ? -7.100 7.975 -28.573 1.00 59.16 479 ASN A C 1
ATOM 3768 O O . ASN A 1 479 ? -7.700 6.923 -28.397 1.00 59.16 479 ASN A O 1
ATOM 3772 N N . GLY A 1 480 ? -6.928 8.841 -27.566 1.00 55.91 480 GLY A N 1
ATOM 3773 C CA . GLY A 1 480 ? -7.640 8.708 -26.286 1.00 55.91 480 GLY A CA 1
ATOM 3774 C C . GLY A 1 480 ? -7.324 7.431 -25.492 1.00 55.91 480 GLY A C 1
ATOM 3775 O O . GLY A 1 480 ? -8.158 6.970 -24.716 1.00 55.91 480 GLY A O 1
ATOM 3776 N N . GLY A 1 481 ? -6.136 6.842 -25.674 1.00 57.81 481 GLY A N 1
ATOM 3777 C CA . GLY A 1 481 ? -5.712 5.657 -24.922 1.00 57.81 481 GLY A CA 1
ATOM 3778 C C . GLY A 1 481 ? -6.013 4.295 -25.563 1.00 57.81 481 GLY A C 1
ATOM 3779 O O . GLY A 1 481 ? -6.004 3.294 -24.842 1.00 57.81 481 GLY A O 1
ATOM 3780 N N . VAL A 1 482 ? -6.231 4.253 -26.881 1.00 69.19 482 VAL A N 1
ATOM 3781 C CA . VAL A 1 482 ? -6.359 3.036 -27.708 1.00 69.19 482 VAL A CA 1
ATOM 3782 C C . VAL A 1 482 ? -5.236 2.018 -27.460 1.00 69.19 482 VAL A C 1
ATOM 3784 O O . VAL A 1 482 ? -4.058 2.372 -27.387 1.00 69.19 482 VAL A O 1
ATOM 3787 N N . VAL A 1 483 ? -5.604 0.735 -27.354 1.00 74.81 483 VAL A N 1
ATOM 3788 C CA . VAL A 1 483 ? -4.649 -0.383 -27.267 1.00 74.81 483 VAL A CA 1
ATOM 3789 C C . VAL A 1 483 ? -4.003 -0.593 -28.633 1.00 74.81 483 VAL A C 1
ATOM 3791 O O . VAL A 1 483 ? -4.695 -0.633 -29.652 1.00 74.81 483 VAL A O 1
ATOM 3794 N N . THR A 1 484 ? -2.678 -0.730 -28.657 1.00 84.44 484 THR A N 1
ATOM 3795 C CA . THR A 1 484 ? -1.943 -1.025 -29.893 1.00 84.44 484 THR A CA 1
ATOM 3796 C C . THR A 1 484 ? -1.719 -2.523 -30.010 1.00 84.44 484 THR A C 1
ATOM 3798 O O . THR A 1 484 ? -1.126 -3.115 -29.119 1.00 84.44 484 THR A O 1
ATOM 3801 N N . LEU A 1 485 ? -2.157 -3.145 -31.095 1.00 88.19 485 LEU A N 1
ATOM 3802 C CA . LEU A 1 485 ? -1.729 -4.486 -31.475 1.00 88.19 485 LEU A CA 1
ATOM 3803 C C . LEU A 1 485 ? -0.472 -4.363 -32.342 1.00 88.19 485 LEU A C 1
ATOM 3805 O O . LEU A 1 485 ? -0.460 -3.573 -33.286 1.00 88.19 485 LEU A O 1
ATOM 3809 N N . ILE A 1 486 ? 0.561 -5.148 -32.046 1.00 88.94 486 ILE A N 1
ATOM 3810 C CA . ILE A 1 486 ? 1.753 -5.249 -32.888 1.00 88.94 486 ILE A CA 1
ATOM 3811 C C . ILE A 1 486 ? 2.128 -6.694 -33.148 1.00 88.94 486 ILE A C 1
ATOM 3813 O O . ILE A 1 486 ? 2.139 -7.499 -32.227 1.00 88.94 486 ILE A O 1
ATOM 3817 N N . THR A 1 487 ? 2.470 -7.030 -34.388 1.00 90.31 487 THR A N 1
ATOM 3818 C CA . THR A 1 487 ? 3.002 -8.357 -34.711 1.00 90.31 487 THR A CA 1
ATOM 3819 C C . THR A 1 487 ? 4.516 -8.307 -34.848 1.00 90.31 487 THR A C 1
ATOM 3821 O O . THR A 1 487 ? 5.049 -7.465 -35.570 1.00 90.31 487 THR A O 1
ATOM 3824 N N . LEU A 1 488 ? 5.200 -9.212 -34.146 1.00 90.88 488 LEU A N 1
ATOM 3825 C CA . LEU A 1 488 ? 6.647 -9.401 -34.214 1.00 90.88 488 LEU A CA 1
ATOM 3826 C C . LEU A 1 488 ? 6.968 -10.796 -34.739 1.00 90.88 488 LEU A C 1
ATOM 3828 O O . LEU A 1 488 ? 6.177 -11.730 -34.588 1.00 90.88 488 LEU A O 1
ATOM 3832 N N . ARG A 1 489 ? 8.159 -10.950 -35.306 1.00 91.88 489 ARG A N 1
ATOM 3833 C CA . ARG A 1 489 ? 8.698 -12.239 -35.743 1.00 91.88 489 ARG A CA 1
ATOM 3834 C C . ARG A 1 489 ? 10.126 -12.402 -35.245 1.00 91.88 489 ARG A C 1
ATOM 3836 O O . ARG A 1 489 ? 10.806 -11.404 -35.017 1.00 91.88 489 ARG A O 1
ATOM 3843 N N . GLU A 1 490 ? 10.573 -13.643 -35.087 1.00 92.25 490 GLU A N 1
ATOM 3844 C CA . GLU A 1 490 ? 11.974 -13.920 -34.778 1.00 92.25 490 GLU A CA 1
ATOM 3845 C C . GLU A 1 490 ? 12.875 -13.188 -35.805 1.00 92.25 490 GLU A C 1
ATOM 3847 O O . GLU A 1 490 ? 12.563 -13.207 -37.004 1.00 92.25 490 GLU A O 1
ATOM 3852 N N . PRO A 1 491 ? 13.904 -12.436 -35.366 1.00 93.44 491 PRO A N 1
ATOM 3853 C CA . PRO A 1 491 ? 14.609 -11.503 -36.247 1.00 93.44 491 PRO A CA 1
ATOM 3854 C C . PRO A 1 491 ? 15.291 -12.155 -37.451 1.00 93.44 491 PRO A C 1
ATOM 3856 O O . PRO A 1 491 ? 15.231 -11.589 -38.546 1.00 93.44 491 PRO A O 1
ATOM 3859 N N . LEU A 1 492 ? 15.900 -13.331 -37.270 1.00 92.75 492 LEU A N 1
ATOM 3860 C CA . LEU A 1 492 ? 16.555 -14.075 -38.342 1.00 92.75 492 LEU A CA 1
ATOM 3861 C C . LEU A 1 492 ? 15.521 -14.567 -39.360 1.00 92.75 492 LEU A C 1
ATOM 3863 O O . LEU A 1 492 ? 15.653 -14.310 -40.555 1.00 92.75 492 LEU A O 1
ATOM 3867 N N . GLU A 1 493 ? 14.435 -15.187 -38.903 1.00 90.69 493 GLU A N 1
ATOM 3868 C CA . GLU A 1 493 ? 13.333 -15.618 -39.758 1.00 90.69 493 GLU A CA 1
ATOM 3869 C C . GLU A 1 493 ? 12.689 -14.455 -40.512 1.00 90.69 493 GLU A C 1
ATOM 3871 O O . GLU A 1 493 ? 12.301 -14.601 -41.674 1.00 90.69 493 GLU A O 1
ATOM 3876 N N . ARG A 1 494 ? 12.542 -13.299 -39.855 1.00 92.75 494 ARG A N 1
ATOM 3877 C CA . ARG A 1 494 ? 12.027 -12.084 -40.486 1.00 92.75 494 ARG A CA 1
ATOM 3878 C C . ARG A 1 494 ? 12.969 -11.630 -41.593 1.00 92.75 494 ARG A C 1
ATOM 3880 O O . ARG A 1 494 ? 12.490 -11.381 -42.692 1.00 92.75 494 ARG A O 1
ATOM 3887 N N . PHE A 1 495 ? 14.274 -11.573 -41.327 1.00 93.00 495 PHE A N 1
ATOM 3888 C CA . PHE A 1 495 ? 15.290 -11.193 -42.310 1.00 93.00 495 PHE A CA 1
ATOM 3889 C C . PHE A 1 495 ? 15.228 -12.089 -43.554 1.00 93.00 495 PHE A C 1
ATOM 3891 O O . PHE A 1 495 ? 15.053 -11.588 -44.667 1.00 93.00 495 PHE A O 1
ATOM 3898 N N . VAL A 1 496 ? 15.248 -13.414 -43.360 1.00 91.00 496 VAL A N 1
ATOM 3899 C CA . VAL A 1 496 ? 15.117 -14.393 -44.454 1.00 91.00 496 VAL A CA 1
ATOM 3900 C C . VAL A 1 496 ? 13.788 -14.222 -45.185 1.00 91.00 496 VAL A C 1
ATOM 3902 O O . VAL A 1 496 ? 13.739 -14.240 -46.411 1.00 91.00 496 VAL A O 1
ATOM 3905 N N . SER A 1 497 ? 12.691 -14.004 -44.458 1.00 88.62 497 SER A N 1
ATOM 3906 C CA . SER A 1 497 ? 11.376 -13.827 -45.073 1.00 88.62 497 SER A CA 1
ATOM 3907 C C . SER A 1 497 ? 11.237 -12.528 -45.864 1.00 88.62 497 SER A C 1
ATOM 3909 O O . SER A 1 497 ? 10.431 -12.500 -46.799 1.00 88.62 497 SER A O 1
ATOM 3911 N N . THR A 1 498 ? 11.940 -11.464 -45.481 1.00 89.25 498 THR A N 1
ATOM 3912 C CA . THR A 1 498 ? 12.000 -10.202 -46.226 1.00 89.25 498 THR A CA 1
ATOM 3913 C C . THR A 1 498 ? 12.788 -10.375 -47.508 1.00 89.25 498 THR A C 1
ATOM 3915 O O . THR A 1 498 ? 12.269 -10.020 -48.564 1.00 89.25 498 THR A O 1
ATOM 3918 N N . HIS A 1 499 ? 13.952 -11.023 -47.451 1.00 88.38 499 HIS A N 1
ATOM 3919 C CA . HIS A 1 499 ? 14.725 -11.362 -48.648 1.00 88.38 499 HIS A CA 1
ATOM 3920 C C . HIS A 1 499 ? 13.959 -12.303 -49.592 1.00 88.38 499 HIS A C 1
ATOM 3922 O O . HIS A 1 499 ? 13.787 -11.989 -50.762 1.00 88.38 499 HIS A O 1
ATOM 3928 N N . ALA A 1 500 ? 13.381 -13.397 -49.094 1.00 85.62 500 ALA A N 1
ATOM 3929 C CA . ALA A 1 500 ? 12.633 -14.337 -49.934 1.00 85.62 500 ALA A CA 1
ATOM 3930 C C . ALA A 1 500 ? 11.418 -13.683 -50.611 1.00 85.62 500 ALA A C 1
ATOM 3932 O O . ALA A 1 500 ? 11.101 -13.962 -51.767 1.00 85.62 500 ALA A O 1
ATOM 3933 N N . TYR A 1 501 ? 10.727 -12.791 -49.900 1.00 82.88 501 TYR A N 1
ATOM 3934 C CA . TYR A 1 501 ? 9.642 -12.008 -50.483 1.00 82.88 501 TYR A CA 1
ATOM 3935 C C . TYR A 1 501 ? 10.137 -11.017 -51.533 1.00 82.88 501 TYR A C 1
ATOM 3937 O O . TYR A 1 501 ? 9.446 -10.774 -52.517 1.00 82.88 501 TYR A O 1
ATOM 3945 N N . TRP A 1 502 ? 11.330 -10.471 -51.343 1.00 80.31 502 TRP A N 1
ATOM 3946 C CA . TRP A 1 502 ? 11.976 -9.622 -52.324 1.00 80.31 502 TRP A CA 1
ATOM 3947 C C . TRP A 1 502 ? 12.353 -10.397 -53.600 1.00 80.31 502 TRP A C 1
ATOM 3949 O O . TRP A 1 502 ? 12.026 -9.961 -54.698 1.00 80.31 502 TRP A O 1
ATOM 3959 N N . VAL A 1 503 ? 12.930 -11.596 -53.487 1.00 80.00 503 VAL A N 1
ATOM 3960 C CA . VAL A 1 503 ? 13.291 -12.401 -54.669 1.00 80.00 503 VAL A CA 1
ATOM 3961 C C . VAL A 1 503 ? 12.050 -12.938 -55.391 1.00 80.00 503 VAL A C 1
ATOM 3963 O O . VAL A 1 503 ? 11.982 -12.935 -56.620 1.00 80.00 503 VAL A O 1
ATOM 3966 N N . HIS A 1 504 ? 11.060 -13.428 -54.640 1.00 78.69 504 HIS A N 1
ATOM 3967 C CA . HIS A 1 504 ? 9.987 -14.259 -55.198 1.00 78.69 504 HIS A CA 1
ATOM 3968 C C . HIS A 1 504 ? 8.602 -13.605 -55.206 1.00 78.69 504 HIS A C 1
ATOM 3970 O O . HIS A 1 504 ? 7.687 -14.131 -55.843 1.00 78.69 504 HIS A O 1
ATOM 3976 N N . GLY A 1 505 ? 8.426 -12.482 -54.512 1.00 76.75 505 GLY A N 1
ATOM 3977 C CA . GLY A 1 505 ? 7.138 -11.814 -54.362 1.00 76.75 505 GLY A CA 1
ATOM 3978 C C . GLY A 1 505 ? 6.136 -12.553 -53.464 1.00 76.75 505 GLY A C 1
ATOM 3979 O O . GLY A 1 505 ? 6.418 -13.564 -52.808 1.00 76.75 505 GLY A O 1
ATOM 3980 N N . ALA A 1 506 ? 4.923 -12.007 -53.431 1.00 73.88 506 ALA A N 1
ATOM 3981 C CA . ALA A 1 506 ? 3.781 -12.502 -52.663 1.00 73.88 506 ALA A CA 1
ATOM 3982 C C . ALA A 1 506 ? 3.006 -13.577 -53.449 1.00 73.88 506 ALA A C 1
ATOM 3984 O O . ALA A 1 506 ? 2.877 -13.449 -54.670 1.00 73.88 506 ALA A O 1
ATOM 3985 N N . ALA A 1 507 ? 2.501 -14.647 -52.818 1.00 69.44 507 ALA A N 1
ATOM 3986 C CA . ALA A 1 507 ? 1.754 -15.687 -53.551 1.00 69.44 507 ALA A CA 1
ATOM 3987 C C . ALA A 1 507 ? 0.406 -15.218 -54.099 1.00 69.44 507 ALA A C 1
ATOM 3989 O O . ALA A 1 507 ? -0.047 -15.727 -55.119 1.00 69.44 507 ALA A O 1
ATOM 3990 N N . ASP A 1 508 ? -0.174 -14.218 -53.458 1.00 64.25 508 ASP A N 1
ATOM 3991 C CA . ASP A 1 508 ? -1.431 -13.556 -53.783 1.00 64.25 508 ASP A CA 1
ATOM 3992 C C . ASP A 1 508 ? -1.333 -12.541 -54.940 1.00 64.25 508 ASP A C 1
ATOM 3994 O O . ASP A 1 508 ? -2.362 -12.191 -55.508 1.00 64.25 508 ASP A O 1
ATOM 3998 N N . GLU A 1 509 ? -0.132 -12.128 -55.369 1.00 68.06 509 GLU A N 1
ATOM 3999 C CA . GLU A 1 509 ? 0.039 -11.104 -56.424 1.00 68.06 509 GLU A CA 1
ATOM 4000 C C . GLU A 1 509 ? 0.835 -11.581 -57.661 1.00 68.06 509 GLU A C 1
ATOM 4002 O O . GLU A 1 509 ? 1.899 -11.020 -57.950 1.00 68.06 509 GLU A O 1
ATOM 4007 N N . PRO A 1 510 ? 0.372 -12.606 -58.417 1.00 59.00 510 PRO A N 1
ATOM 4008 C CA . PRO A 1 510 ? 1.130 -13.386 -59.418 1.00 59.00 510 PRO A CA 1
ATOM 4009 C C . PRO A 1 510 ? 2.009 -12.591 -60.403 1.00 59.00 510 PRO A C 1
ATOM 4011 O O . PRO A 1 510 ? 3.041 -13.093 -60.854 1.00 59.00 510 PRO A O 1
ATOM 4014 N N . TRP A 1 511 ? 1.650 -11.345 -60.691 1.00 60.12 511 TRP A N 1
ATOM 4015 C CA . TRP A 1 511 ? 2.219 -10.521 -61.756 1.00 60.12 511 TRP A CA 1
ATOM 4016 C C . TRP A 1 511 ? 3.481 -9.730 -61.378 1.00 60.12 511 TRP A C 1
ATOM 4018 O O . TRP A 1 511 ? 4.165 -9.259 -62.277 1.00 60.12 511 TRP A O 1
ATOM 4028 N N . HIS A 1 512 ? 3.826 -9.599 -60.091 1.00 59.25 512 HIS A N 1
ATOM 4029 C CA . HIS A 1 512 ? 4.995 -8.813 -59.661 1.00 59.25 512 HIS A CA 1
ATOM 4030 C C . HIS A 1 512 ? 6.181 -9.709 -59.266 1.00 59.25 512 HIS A C 1
ATOM 4032 O O . HIS A 1 512 ? 6.126 -10.419 -58.258 1.00 59.25 512 HIS A O 1
ATOM 4038 N N . ARG A 1 513 ? 7.2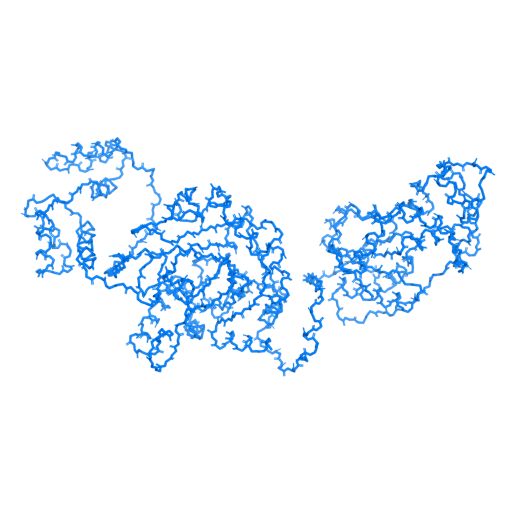66 -9.674 -60.055 1.00 58.84 513 ARG A N 1
ATOM 4039 C CA . ARG A 1 513 ? 8.582 -10.250 -59.716 1.00 58.84 513 ARG A CA 1
ATOM 4040 C C . ARG A 1 513 ? 9.519 -9.099 -59.353 1.00 58.84 513 ARG A C 1
ATOM 4042 O O . ARG A 1 513 ? 9.894 -8.329 -60.221 1.00 58.84 513 ARG A O 1
ATOM 4049 N N . ARG A 1 514 ? 9.859 -8.964 -58.071 1.00 64.62 514 ARG A N 1
ATOM 4050 C CA . ARG A 1 514 ? 10.515 -7.759 -57.525 1.00 64.62 514 ARG A CA 1
ATOM 4051 C C . ARG A 1 514 ? 12.037 -7.723 -57.664 1.00 64.62 514 ARG A C 1
ATOM 4053 O O . ARG A 1 514 ? 12.656 -6.741 -57.267 1.00 64.62 514 ARG A O 1
ATOM 4060 N N . SER A 1 515 ? 12.640 -8.773 -58.217 1.00 60.94 515 SER A N 1
ATOM 4061 C CA . SER A 1 515 ? 14.096 -8.879 -58.344 1.00 60.94 515 SER A CA 1
ATOM 4062 C C . SER A 1 515 ? 14.721 -7.806 -59.236 1.00 60.94 515 SER A C 1
ATOM 4064 O O . SER A 1 515 ? 15.921 -7.577 -59.120 1.00 60.94 515 SER A O 1
ATOM 4066 N N . ASP A 1 516 ? 13.937 -7.180 -60.118 1.00 60.25 516 ASP A N 1
ATOM 4067 C CA . ASP A 1 516 ? 14.468 -6.342 -61.197 1.00 60.25 516 ASP A CA 1
ATOM 4068 C C . ASP A 1 516 ? 14.341 -4.827 -60.906 1.00 60.25 516 ASP A C 1
ATOM 4070 O O . ASP A 1 516 ? 15.086 -4.040 -61.482 1.00 60.25 516 ASP A O 1
ATOM 4074 N N . ASP A 1 517 ? 13.501 -4.417 -59.943 1.00 61.06 517 ASP A N 1
ATOM 4075 C CA . ASP A 1 517 ? 13.199 -2.998 -59.656 1.00 61.06 517 ASP A CA 1
ATOM 4076 C C . ASP A 1 517 ? 13.990 -2.399 -58.472 1.00 61.06 517 ASP A C 1
ATOM 4078 O O . ASP A 1 517 ? 13.991 -1.188 -58.266 1.00 61.06 517 ASP A O 1
ATOM 4082 N N . TRP A 1 518 ? 14.653 -3.225 -57.656 1.00 61.50 518 TRP A N 1
ATOM 4083 C CA . TRP A 1 518 ? 15.017 -2.829 -56.284 1.00 61.50 518 TRP A CA 1
ATOM 4084 C C . TRP A 1 518 ? 16.490 -2.487 -56.038 1.00 61.50 518 TRP A C 1
ATOM 4086 O O . TRP A 1 518 ? 16.806 -1.776 -55.087 1.00 61.50 518 TRP A O 1
ATOM 4096 N N . VAL A 1 519 ? 17.403 -2.979 -56.884 1.00 58.91 519 VAL A N 1
ATOM 4097 C CA . VAL A 1 519 ? 18.854 -2.721 -56.762 1.00 58.91 519 VAL A CA 1
ATOM 4098 C C . VAL A 1 519 ? 19.181 -1.213 -56.654 1.00 58.91 519 VAL A C 1
ATOM 4100 O O . VAL A 1 519 ? 20.036 -0.856 -55.843 1.00 58.91 519 VAL A O 1
ATOM 4103 N N . PRO A 1 520 ? 18.482 -0.296 -57.357 1.00 56.31 520 PRO A N 1
ATOM 4104 C CA . PRO A 1 520 ? 18.711 1.144 -57.203 1.00 56.31 520 PRO A CA 1
ATOM 4105 C C . PRO A 1 520 ? 18.296 1.728 -55.837 1.00 56.31 520 PRO A C 1
ATOM 4107 O O . PRO A 1 520 ? 18.900 2.701 -55.391 1.00 56.31 520 PRO A O 1
ATOM 4110 N N . CYS A 1 521 ? 17.292 1.158 -55.157 1.00 55.97 521 CYS A N 1
ATOM 4111 C CA . CYS A 1 521 ? 16.694 1.730 -53.939 1.00 55.97 521 CYS A CA 1
ATOM 4112 C C . CYS A 1 521 ? 17.552 1.544 -52.677 1.00 55.97 521 CYS A C 1
ATOM 4114 O O . CYS A 1 521 ? 17.453 2.343 -51.751 1.00 55.97 521 CYS A O 1
ATOM 4116 N N . LEU A 1 522 ? 18.426 0.531 -52.643 1.00 57.69 522 LEU A N 1
ATOM 4117 C CA . LEU A 1 522 ? 19.365 0.305 -51.533 1.00 57.69 522 LEU A CA 1
ATOM 4118 C C . LEU A 1 522 ? 20.712 1.031 -51.689 1.00 57.69 522 LEU A C 1
ATOM 4120 O O . LEU A 1 522 ? 21.638 0.786 -50.913 1.00 57.69 522 LEU A O 1
ATOM 4124 N N . GLY A 1 523 ? 20.833 1.915 -52.683 1.00 53.50 523 GLY A N 1
ATOM 4125 C CA . GLY A 1 523 ? 22.008 2.769 -52.848 1.00 53.50 523 GLY A CA 1
ATOM 4126 C C . GLY A 1 523 ? 23.236 2.097 -53.470 1.00 53.50 523 GLY A C 1
ATOM 4127 O O . GLY A 1 523 ? 24.325 2.657 -53.369 1.00 53.50 523 GLY A O 1
ATOM 4128 N N . GLY A 1 524 ? 23.096 0.948 -54.143 1.00 54.28 524 GLY A N 1
ATOM 4129 C CA . GLY A 1 524 ? 24.240 0.271 -54.757 1.00 54.28 524 GLY A CA 1
ATOM 4130 C C . GLY A 1 524 ? 23.880 -0.613 -55.947 1.00 54.28 524 GLY A C 1
ATOM 4131 O O . GLY A 1 524 ? 23.286 -1.674 -55.792 1.00 54.28 524 GLY A O 1
ATOM 4132 N N . THR A 1 525 ? 24.314 -0.225 -57.147 1.00 52.78 525 THR A N 1
ATOM 4133 C CA . THR A 1 525 ? 24.446 -1.144 -58.286 1.00 52.78 525 THR A CA 1
ATOM 4134 C C . THR A 1 525 ? 25.835 -1.768 -58.228 1.00 52.78 525 THR A C 1
ATOM 4136 O O . THR A 1 525 ? 26.764 -1.257 -58.854 1.00 52.78 525 THR A O 1
ATOM 4139 N N . THR A 1 526 ? 26.018 -2.833 -57.451 1.00 56.47 526 THR A N 1
ATOM 4140 C CA . THR A 1 526 ? 27.278 -3.586 -57.503 1.00 56.47 526 THR A CA 1
ATOM 4141 C C . THR A 1 526 ? 27.030 -4.910 -58.212 1.00 56.47 526 THR A C 1
ATOM 4143 O O . THR A 1 526 ? 26.112 -5.657 -57.882 1.00 56.47 526 THR A O 1
ATOM 4146 N N . THR A 1 527 ? 27.825 -5.183 -59.243 1.00 64.25 527 THR A N 1
ATOM 4147 C CA . THR A 1 527 ? 27.821 -6.463 -59.967 1.00 64.25 527 THR A CA 1
ATOM 4148 C C . THR A 1 527 ? 28.557 -7.565 -59.204 1.00 64.25 527 THR A C 1
ATOM 4150 O O . THR A 1 527 ? 28.613 -8.698 -59.670 1.00 64.25 527 THR A O 1
ATOM 4153 N N . ASP A 1 528 ? 29.127 -7.231 -58.044 1.00 80.56 528 ASP A N 1
ATOM 4154 C CA . ASP A 1 528 ? 30.071 -8.076 -57.311 1.00 80.56 528 ASP A CA 1
ATOM 4155 C C . ASP A 1 528 ? 29.385 -9.058 -56.349 1.00 80.56 528 ASP A C 1
ATOM 4157 O O . ASP A 1 528 ? 30.025 -9.987 -55.859 1.00 80.56 528 ASP A O 1
ATOM 4161 N N . PHE A 1 529 ? 28.084 -8.885 -56.084 1.00 82.75 529 PHE A N 1
ATOM 4162 C CA . PHE A 1 529 ? 27.316 -9.752 -55.189 1.00 82.75 529 PHE A CA 1
ATOM 4163 C C . PHE A 1 529 ? 26.078 -10.332 -55.883 1.00 82.75 529 PHE A C 1
ATOM 4165 O O . PHE A 1 529 ? 25.296 -9.611 -56.501 1.00 82.75 529 PHE A O 1
ATOM 4172 N N . ASP A 1 530 ? 25.838 -11.637 -55.714 1.00 85.81 530 ASP A N 1
ATOM 4173 C CA . ASP A 1 530 ? 24.566 -12.255 -56.100 1.00 85.81 530 ASP A CA 1
ATOM 4174 C C . ASP A 1 530 ? 23.491 -11.945 -55.050 1.00 85.81 530 ASP A C 1
ATOM 4176 O O . ASP A 1 530 ? 23.246 -12.728 -54.129 1.00 85.81 530 ASP A O 1
ATOM 4180 N N . LEU A 1 531 ? 22.837 -10.793 -55.199 1.00 84.12 531 LEU A N 1
ATOM 4181 C CA . LEU A 1 531 ? 21.777 -10.343 -54.295 1.00 84.12 531 LEU A CA 1
ATOM 4182 C C . LEU A 1 531 ? 20.554 -11.278 -54.294 1.00 84.12 531 LEU A C 1
ATOM 4184 O O . LEU A 1 531 ? 19.808 -11.287 -53.315 1.00 84.12 531 LEU A O 1
ATOM 4188 N N . ARG A 1 532 ? 20.342 -12.084 -55.352 1.00 81.38 532 ARG A N 1
ATOM 4189 C CA . ARG A 1 532 ? 19.242 -13.069 -55.419 1.00 81.38 532 ARG A CA 1
ATOM 4190 C C . ARG A 1 532 ? 19.496 -14.254 -54.497 1.00 81.38 532 ARG A C 1
ATOM 4192 O O . ARG A 1 532 ? 18.538 -14.838 -53.992 1.00 81.38 532 ARG A O 1
ATOM 4199 N N . SER A 1 533 ? 20.757 -14.581 -54.237 1.00 86.31 533 SER A N 1
ATOM 4200 C CA . SER A 1 533 ? 21.122 -15.494 -53.160 1.00 86.31 533 SER A CA 1
ATOM 4201 C C . SER A 1 533 ? 21.091 -14.778 -51.808 1.00 86.31 533 SER A C 1
ATOM 4203 O O . SER A 1 533 ? 21.482 -13.618 -51.674 1.00 86.31 533 SER A O 1
ATOM 4205 N N . LEU A 1 534 ? 20.651 -15.484 -50.771 1.00 87.38 534 LEU A N 1
ATOM 4206 C CA . LEU A 1 534 ? 20.616 -14.930 -49.421 1.00 87.38 534 LEU A CA 1
ATOM 4207 C C . LEU A 1 534 ? 22.034 -14.662 -48.871 1.00 87.38 534 LEU A C 1
ATOM 4209 O O . LEU A 1 534 ? 22.256 -13.650 -48.210 1.00 87.38 534 LEU A O 1
ATOM 4213 N N . THR A 1 535 ? 23.004 -15.522 -49.195 1.00 89.62 535 THR A N 1
ATOM 4214 C CA . THR A 1 535 ? 24.419 -15.346 -48.819 1.00 89.62 535 THR A CA 1
ATOM 4215 C C . THR A 1 535 ? 25.056 -14.147 -49.519 1.00 89.62 535 THR A C 1
ATOM 4217 O O . THR A 1 535 ? 25.692 -13.328 -48.860 1.00 89.62 535 THR A O 1
ATOM 4220 N N . GLY A 1 536 ? 24.849 -13.979 -50.829 1.00 89.31 536 GLY A N 1
ATOM 4221 C CA . GLY A 1 536 ? 25.348 -12.808 -51.554 1.00 89.31 536 GLY A CA 1
ATOM 4222 C C . GLY A 1 536 ? 24.717 -11.507 -51.053 1.00 89.31 536 GLY A C 1
ATOM 4223 O O . GLY A 1 536 ? 25.413 -10.504 -50.911 1.00 89.31 536 GLY A O 1
ATOM 4224 N N . PHE A 1 537 ? 23.438 -11.540 -50.669 1.00 88.94 537 PHE A N 1
ATOM 4225 C CA . PHE A 1 537 ? 22.772 -10.412 -50.020 1.00 88.94 537 PHE A CA 1
ATOM 4226 C C . PHE A 1 537 ? 23.408 -10.035 -48.669 1.00 88.94 537 PHE A C 1
ATOM 4228 O O . PHE A 1 537 ? 23.692 -8.863 -48.421 1.00 88.94 537 PHE A O 1
ATOM 4235 N N . VAL A 1 538 ? 23.684 -11.016 -47.800 1.00 92.19 538 VAL A N 1
ATOM 4236 C CA . VAL A 1 538 ? 24.372 -10.779 -46.515 1.00 92.19 538 VAL A CA 1
ATOM 4237 C C . VAL A 1 538 ? 25.795 -10.258 -46.733 1.00 92.19 538 VAL A C 1
ATOM 4239 O O . VAL A 1 538 ? 26.215 -9.329 -46.043 1.00 92.19 538 VAL A O 1
ATOM 4242 N N . ALA A 1 539 ? 26.526 -10.806 -47.707 1.00 91.44 539 ALA A N 1
ATOM 4243 C CA . ALA A 1 539 ? 27.865 -10.343 -48.060 1.00 91.44 539 ALA A CA 1
ATOM 4244 C C . ALA A 1 539 ? 27.861 -8.877 -48.527 1.00 91.44 539 ALA A C 1
ATOM 4246 O O . ALA A 1 539 ? 28.677 -8.086 -48.053 1.00 91.44 539 ALA A O 1
ATOM 4247 N N . ALA A 1 540 ? 26.896 -8.492 -49.368 1.00 89.00 540 ALA A N 1
ATOM 4248 C CA . ALA A 1 540 ? 26.719 -7.108 -49.798 1.00 89.00 540 ALA A CA 1
ATOM 4249 C C . ALA A 1 540 ? 26.422 -6.173 -48.614 1.00 89.00 540 ALA A C 1
ATOM 4251 O O . ALA A 1 540 ? 27.029 -5.109 -48.496 1.00 89.00 540 ALA A O 1
ATOM 4252 N N . ALA A 1 541 ? 25.533 -6.579 -47.699 1.00 90.00 541 ALA A N 1
ATOM 4253 C CA . ALA A 1 541 ? 25.198 -5.781 -46.518 1.00 90.00 541 ALA A CA 1
ATOM 4254 C C . ALA A 1 541 ? 26.398 -5.608 -45.573 1.00 90.00 541 ALA A C 1
ATOM 4256 O O . ALA A 1 541 ? 26.641 -4.511 -45.072 1.00 90.00 541 ALA A O 1
ATOM 4257 N N . ARG A 1 542 ? 27.189 -6.668 -45.362 1.00 92.25 542 ARG A N 1
ATOM 4258 C CA . ARG A 1 542 ? 28.440 -6.626 -44.582 1.00 92.25 542 ARG A CA 1
ATOM 4259 C C . ARG A 1 542 ? 29.475 -5.687 -45.183 1.00 92.25 542 ARG A C 1
ATOM 4261 O O . ARG A 1 542 ? 30.147 -4.974 -44.445 1.00 92.25 542 ARG A O 1
ATOM 4268 N N . ALA A 1 543 ? 29.595 -5.694 -46.507 1.00 90.56 543 ALA A N 1
ATOM 4269 C CA . ALA A 1 543 ? 30.506 -4.823 -47.237 1.00 90.56 543 ALA A CA 1
ATOM 4270 C C . ALA A 1 543 ? 30.030 -3.358 -47.289 1.00 90.56 543 ALA A C 1
ATOM 4272 O O . ALA A 1 543 ? 30.746 -2.511 -47.814 1.00 90.56 543 ALA A O 1
ATOM 4273 N N . GLY A 1 544 ? 28.828 -3.054 -46.779 1.00 87.75 544 GLY A N 1
ATOM 4274 C CA . GLY A 1 544 ? 28.214 -1.730 -46.898 1.00 87.75 544 GLY A CA 1
ATOM 4275 C C . GLY A 1 544 ? 27.796 -1.379 -48.329 1.00 87.75 544 GLY A C 1
ATOM 4276 O O . GLY A 1 544 ? 27.547 -0.215 -48.619 1.00 87.75 544 GLY A O 1
ATOM 4277 N N . ALA A 1 545 ? 27.721 -2.372 -49.222 1.00 85.94 545 ALA A N 1
ATOM 4278 C CA . ALA A 1 545 ? 27.307 -2.199 -50.613 1.00 85.94 545 ALA A CA 1
ATOM 4279 C C . ALA A 1 545 ? 25.795 -1.971 -50.759 1.00 85.94 545 ALA A C 1
ATOM 4281 O O . ALA A 1 545 ? 25.342 -1.499 -51.798 1.00 85.94 545 ALA A O 1
ATOM 4282 N N . ILE A 1 546 ? 25.024 -2.314 -49.724 1.00 85.00 546 ILE A N 1
ATOM 4283 C CA . ILE A 1 546 ? 23.591 -2.051 -49.627 1.00 85.00 546 ILE A CA 1
ATOM 4284 C C . ILE A 1 546 ? 23.248 -1.498 -48.241 1.00 85.00 546 ILE A C 1
ATOM 4286 O O . ILE A 1 546 ? 23.761 -1.981 -47.228 1.00 85.00 546 ILE A O 1
ATOM 4290 N N . ASP A 1 547 ? 22.355 -0.510 -48.188 1.00 86.62 547 ASP A N 1
ATOM 4291 C CA . ASP A 1 547 ? 21.871 0.063 -46.929 1.00 86.62 547 ASP A CA 1
ATOM 4292 C C . ASP A 1 547 ? 20.561 -0.600 -46.477 1.00 86.62 547 ASP A C 1
ATOM 4294 O O . ASP A 1 547 ? 19.489 -0.346 -47.017 1.00 86.62 547 ASP A O 1
ATOM 4298 N N . LEU A 1 548 ? 20.622 -1.432 -45.435 1.00 88.12 548 LEU A N 1
ATOM 4299 C CA . LEU A 1 548 ? 19.443 -2.105 -44.869 1.00 88.12 548 LEU A CA 1
ATOM 4300 C C . LEU A 1 548 ? 18.437 -1.151 -44.192 1.00 88.12 548 LEU A C 1
ATOM 4302 O O . LEU A 1 548 ? 17.322 -1.567 -43.866 1.00 88.12 548 LEU A O 1
ATOM 4306 N N . GLU A 1 549 ? 18.810 0.103 -43.946 1.00 86.81 549 GLU A N 1
ATOM 4307 C CA . GLU A 1 549 ? 17.931 1.128 -43.377 1.00 86.81 549 GLU A CA 1
ATOM 4308 C C . GLU A 1 549 ? 17.322 2.044 -44.452 1.00 86.81 549 GLU A C 1
ATOM 4310 O O . GLU A 1 549 ? 16.524 2.926 -44.112 1.00 86.81 549 GLU A O 1
ATOM 4315 N N . ALA A 1 550 ? 17.649 1.825 -45.732 1.00 83.75 550 ALA A N 1
ATOM 4316 C CA . ALA A 1 550 ? 17.122 2.616 -46.833 1.00 83.75 550 ALA A CA 1
ATOM 4317 C C . ALA A 1 550 ? 15.596 2.502 -46.930 1.00 83.75 550 ALA A C 1
ATOM 4319 O O . ALA A 1 550 ? 14.991 1.446 -46.709 1.00 83.75 550 ALA A O 1
ATOM 4320 N N . TRP A 1 551 ? 14.972 3.633 -47.252 1.00 79.38 551 TRP A N 1
ATOM 4321 C CA . TRP A 1 551 ? 13.538 3.723 -47.470 1.00 79.38 551 TRP A CA 1
ATOM 4322 C C . TRP A 1 551 ? 13.155 3.068 -48.795 1.00 79.38 551 TRP A C 1
ATOM 4324 O O . TRP A 1 551 ? 13.774 3.328 -49.823 1.00 79.38 551 TRP A O 1
ATOM 4334 N N . ASP A 1 552 ? 12.098 2.266 -48.766 1.00 77.62 552 ASP A N 1
ATOM 4335 C CA . ASP A 1 552 ? 11.490 1.685 -49.949 1.00 77.62 552 ASP A CA 1
ATOM 4336 C C . ASP A 1 552 ? 10.086 2.269 -50.146 1.00 77.62 552 ASP A C 1
ATOM 4338 O O . ASP A 1 552 ? 9.208 2.121 -49.288 1.00 77.62 552 ASP A O 1
ATOM 4342 N N . ASP A 1 553 ? 9.874 2.938 -51.279 1.00 72.38 553 ASP A N 1
ATOM 4343 C CA . ASP A 1 553 ? 8.611 3.615 -51.590 1.00 72.38 553 ASP A CA 1
ATOM 4344 C C . ASP A 1 553 ? 7.439 2.644 -51.729 1.00 72.38 553 ASP A C 1
ATOM 4346 O O . ASP A 1 553 ? 6.301 2.995 -51.420 1.00 72.38 553 ASP A O 1
ATOM 4350 N N . TRP A 1 554 ? 7.708 1.403 -52.136 1.00 69.38 554 TRP A N 1
ATOM 4351 C CA . TRP A 1 554 ? 6.673 0.394 -52.293 1.00 69.38 554 TRP A CA 1
ATOM 4352 C C . TRP A 1 554 ? 6.180 -0.137 -50.942 1.00 69.38 554 TRP A C 1
ATOM 4354 O O . TRP A 1 554 ? 4.979 -0.255 -50.701 1.00 69.38 554 TRP A O 1
ATOM 4364 N N . PHE A 1 555 ? 7.097 -0.461 -50.032 1.00 67.88 555 PHE A N 1
ATOM 4365 C CA . PHE A 1 555 ? 6.772 -0.797 -48.649 1.00 67.88 555 PHE A CA 1
ATOM 4366 C C . PHE A 1 555 ? 6.288 0.424 -47.858 1.00 67.88 555 PHE A C 1
ATOM 4368 O O . PHE A 1 555 ? 5.732 0.253 -46.770 1.00 67.88 555 PHE A O 1
ATOM 4375 N N . GLY A 1 556 ? 6.535 1.638 -48.359 1.00 76.69 556 GLY A N 1
ATOM 4376 C CA . GLY A 1 556 ? 6.337 2.882 -47.624 1.00 76.69 556 GLY A CA 1
ATOM 4377 C C . GLY A 1 556 ? 7.133 2.904 -46.318 1.00 76.69 556 GLY A C 1
ATOM 4378 O O . GLY A 1 556 ? 6.660 3.462 -45.327 1.00 76.69 556 GLY A O 1
ATOM 4379 N N . CYS A 1 557 ? 8.274 2.203 -46.274 1.00 81.81 557 CYS A N 1
ATOM 4380 C CA . CYS A 1 557 ? 9.154 2.093 -45.112 1.00 81.81 557 CYS A CA 1
ATOM 4381 C C . CYS A 1 557 ? 10.495 1.422 -45.448 1.00 81.81 557 CYS A C 1
ATOM 4383 O O . CYS A 1 557 ? 10.710 0.973 -46.564 1.00 81.81 557 CYS A O 1
ATOM 4385 N N . ALA A 1 558 ? 11.389 1.311 -44.460 1.00 87.12 558 ALA A N 1
ATOM 4386 C CA . ALA A 1 558 ? 12.615 0.518 -44.561 1.00 87.12 558 ALA A CA 1
ATOM 4387 C C . ALA A 1 558 ? 12.349 -0.946 -44.131 1.00 87.12 558 ALA A C 1
ATOM 4389 O O . ALA A 1 558 ? 12.172 -1.206 -42.932 1.00 87.12 558 ALA A O 1
ATOM 4390 N N . PRO A 1 559 ? 12.298 -1.925 -45.057 1.00 85.94 559 PRO A N 1
ATOM 4391 C CA . PRO A 1 559 ? 11.785 -3.271 -44.773 1.00 85.94 559 PRO A CA 1
ATOM 4392 C C . PRO A 1 559 ? 12.715 -4.124 -43.898 1.00 85.94 559 PRO A C 1
ATOM 4394 O O . PRO A 1 559 ? 12.250 -5.032 -43.204 1.00 85.94 559 PRO A O 1
ATOM 4397 N N . PHE A 1 560 ? 14.015 -3.820 -43.895 1.00 90.75 560 PHE A N 1
ATOM 4398 C CA . PHE A 1 560 ? 15.019 -4.485 -43.061 1.00 90.75 560 PHE A CA 1
ATOM 4399 C C . PHE A 1 560 ? 15.305 -3.742 -41.749 1.00 90.75 560 PHE A C 1
ATOM 4401 O O . PHE A 1 560 ? 16.049 -4.244 -40.906 1.00 90.75 560 PHE A O 1
ATOM 4408 N N . LYS A 1 561 ? 14.652 -2.605 -41.498 1.00 90.19 561 LYS A N 1
ATOM 4409 C CA . LYS A 1 561 ? 14.792 -1.857 -40.245 1.00 90.19 561 LYS A CA 1
ATOM 4410 C C . LYS A 1 561 ? 14.490 -2.717 -39.020 1.00 90.19 561 LYS A C 1
ATOM 4412 O O . LYS A 1 561 ? 13.582 -3.560 -39.031 1.00 90.19 561 LYS A O 1
ATOM 4417 N N . ARG A 1 562 ? 15.241 -2.515 -37.936 1.00 92.06 562 ARG A N 1
ATOM 4418 C CA . ARG A 1 562 ? 15.069 -3.258 -36.672 1.00 92.06 562 ARG A CA 1
ATOM 4419 C C . ARG A 1 562 ? 13.665 -3.069 -36.100 1.00 92.06 562 ARG A C 1
ATOM 4421 O O . ARG A 1 562 ? 13.172 -1.947 -36.049 1.00 92.06 562 ARG A O 1
ATOM 4428 N N . GLN A 1 563 ? 13.031 -4.144 -35.640 1.00 91.00 563 GLN A N 1
ATOM 4429 C CA . GLN A 1 563 ? 11.703 -4.153 -35.010 1.00 91.00 563 GLN A CA 1
ATOM 4430 C C . GLN A 1 563 ? 11.629 -3.199 -33.811 1.00 91.00 563 GLN A C 1
ATOM 4432 O O . GLN A 1 563 ? 10.636 -2.495 -33.646 1.00 91.00 563 GLN A O 1
ATOM 4437 N N . MET A 1 564 ? 12.695 -3.103 -33.014 1.00 87.12 564 MET A N 1
ATOM 4438 C CA . MET A 1 564 ? 12.797 -2.145 -31.909 1.00 87.12 564 MET A CA 1
ATOM 4439 C C . MET A 1 564 ? 12.667 -0.686 -32.365 1.00 87.12 564 MET A C 1
ATOM 4441 O O . MET A 1 564 ? 12.079 0.132 -31.656 1.00 87.12 564 MET A O 1
ATOM 4445 N N . ASP A 1 565 ? 13.146 -0.344 -33.563 1.00 85.62 565 ASP A N 1
ATOM 4446 C CA . ASP A 1 565 ? 13.075 1.028 -34.074 1.00 85.62 565 ASP A CA 1
ATOM 4447 C C . ASP A 1 565 ? 11.651 1.427 -34.492 1.00 85.62 565 ASP A C 1
ATOM 4449 O O . ASP A 1 565 ? 11.327 2.618 -34.517 1.00 85.62 565 ASP A O 1
ATOM 4453 N N . TRP A 1 566 ? 10.787 0.445 -34.768 1.00 80.50 566 TRP A N 1
ATOM 4454 C CA . TRP A 1 566 ? 9.352 0.644 -34.994 1.00 80.50 566 TRP A CA 1
ATOM 4455 C C . TRP A 1 566 ? 8.584 0.923 -33.696 1.00 80.50 566 TRP A C 1
ATOM 4457 O O . TRP A 1 566 ? 7.540 1.575 -33.727 1.00 80.50 566 TRP A O 1
ATOM 4467 N N . LEU A 1 567 ? 9.128 0.468 -32.564 1.00 77.50 567 LEU A N 1
ATOM 4468 C CA . LEU A 1 567 ? 8.552 0.595 -31.225 1.00 77.50 567 LEU A CA 1
ATOM 4469 C C . LEU A 1 567 ? 9.070 1.811 -30.444 1.00 77.50 567 LEU A C 1
ATOM 4471 O O . LEU A 1 567 ? 8.383 2.296 -29.549 1.00 77.50 567 LEU A O 1
ATOM 4475 N N . SER A 1 568 ? 10.254 2.323 -30.788 1.00 74.69 568 SER A N 1
ATOM 4476 C CA . SER A 1 568 ? 11.004 3.321 -30.006 1.00 74.69 568 SER A CA 1
ATOM 4477 C C . SER A 1 568 ? 10.324 4.682 -29.809 1.00 74.69 568 SER A C 1
ATOM 4479 O O . SER A 1 568 ? 10.813 5.493 -29.028 1.00 74.69 568 SER A O 1
ATOM 4481 N N . GLY A 1 569 ? 9.224 4.963 -30.510 1.00 68.12 569 GLY A N 1
ATOM 4482 C CA . GLY A 1 569 ? 8.520 6.244 -30.434 1.00 68.12 569 GLY A CA 1
ATOM 4483 C C . GLY A 1 569 ? 7.236 6.243 -29.606 1.00 68.12 569 GLY A C 1
ATOM 4484 O O . GLY A 1 569 ? 6.678 7.324 -29.428 1.00 68.12 569 GLY A O 1
ATOM 4485 N N . GLY A 1 570 ? 6.742 5.091 -29.138 1.00 69.56 570 GLY A N 1
ATOM 4486 C CA . GLY A 1 570 ? 5.431 4.969 -28.489 1.00 69.56 570 GLY A CA 1
ATOM 4487 C C . GLY A 1 570 ? 5.460 4.334 -27.102 1.00 69.56 570 GLY A C 1
ATOM 4488 O O . GLY A 1 570 ? 6.481 3.825 -26.650 1.00 69.56 570 GLY A O 1
ATOM 4489 N N . ASP A 1 571 ? 4.312 4.347 -26.424 1.00 70.38 571 ASP A N 1
ATOM 4490 C CA . ASP A 1 571 ? 4.127 3.685 -25.131 1.00 70.38 571 ASP A CA 1
ATOM 4491 C C . ASP A 1 571 ? 3.969 2.168 -25.314 1.00 70.38 571 ASP A C 1
ATOM 4493 O O . ASP A 1 571 ? 2.878 1.622 -25.510 1.00 70.38 571 ASP A O 1
ATOM 4497 N N . VAL A 1 572 ? 5.105 1.481 -25.270 1.00 69.56 572 VAL A N 1
ATOM 4498 C CA . VAL A 1 572 ? 5.209 0.029 -25.417 1.00 69.56 572 VAL A CA 1
ATOM 4499 C C . VAL A 1 572 ? 4.433 -0.728 -24.329 1.00 69.56 572 VAL A C 1
ATOM 4501 O O . VAL A 1 572 ? 3.928 -1.818 -24.593 1.00 69.56 572 VAL A O 1
ATOM 4504 N N . ALA A 1 573 ? 4.238 -0.143 -23.141 1.00 67.00 573 ALA A N 1
ATOM 4505 C CA . ALA A 1 573 ? 3.467 -0.767 -22.061 1.00 67.00 573 ALA A CA 1
ATOM 4506 C C . ALA A 1 573 ? 1.962 -0.871 -22.383 1.00 67.00 573 ALA A C 1
ATOM 4508 O O . ALA A 1 573 ? 1.220 -1.618 -21.736 1.00 67.00 573 ALA A O 1
ATOM 4509 N N . ARG A 1 574 ? 1.499 -0.136 -23.403 1.00 72.00 574 ARG A N 1
ATOM 4510 C CA . ARG A 1 574 ? 0.127 -0.178 -23.933 1.00 72.00 574 ARG A CA 1
ATOM 4511 C C . ARG A 1 574 ? 0.004 -1.007 -25.212 1.00 72.00 574 ARG A C 1
ATOM 4513 O O . ARG A 1 574 ? -1.093 -1.089 -25.775 1.00 72.00 574 ARG A O 1
ATOM 4520 N N . ALA A 1 575 ? 1.098 -1.617 -25.666 1.00 80.06 575 ALA A N 1
ATOM 4521 C CA . ALA A 1 575 ? 1.104 -2.507 -26.812 1.00 80.06 575 ALA A CA 1
ATOM 4522 C C . ALA A 1 575 ? 0.857 -3.967 -26.396 1.00 80.06 575 ALA A C 1
ATOM 4524 O O . ALA A 1 575 ? 1.359 -4.462 -25.385 1.00 80.06 575 ALA A O 1
ATOM 4525 N N . VAL A 1 576 ? 0.084 -4.665 -27.218 1.00 85.75 576 VAL A N 1
ATOM 4526 C CA . VAL A 1 576 ? -0.118 -6.107 -27.190 1.00 85.75 576 VAL A CA 1
ATOM 4527 C C . VAL A 1 576 ? 0.679 -6.705 -28.338 1.00 85.75 576 VAL A C 1
ATOM 4529 O O . VAL A 1 576 ? 0.424 -6.401 -29.503 1.00 85.75 576 VAL A O 1
ATOM 4532 N N . VAL A 1 577 ? 1.636 -7.559 -28.001 1.00 86.69 577 VAL A N 1
ATOM 4533 C CA . VAL A 1 577 ? 2.524 -8.203 -28.961 1.00 86.69 577 VAL A CA 1
ATOM 4534 C C . VAL A 1 577 ? 1.945 -9.551 -29.382 1.00 86.69 577 VAL A C 1
ATOM 4536 O O . VAL A 1 577 ? 1.745 -10.449 -28.567 1.00 86.69 577 VAL A O 1
ATOM 4539 N N . ILE A 1 578 ? 1.720 -9.701 -30.679 1.00 89.56 578 ILE A N 1
ATOM 4540 C CA . ILE A 1 578 ? 1.356 -10.938 -31.357 1.00 89.56 578 ILE A CA 1
ATOM 4541 C C . ILE A 1 578 ? 2.650 -11.564 -31.868 1.00 89.56 578 ILE A C 1
ATOM 4543 O O . ILE A 1 578 ? 3.333 -10.995 -32.722 1.00 89.56 578 ILE A O 1
ATOM 4547 N N . ARG A 1 579 ? 2.992 -12.750 -31.368 1.00 88.25 579 ARG A N 1
ATOM 4548 C CA . ARG A 1 579 ? 4.144 -13.494 -31.877 1.00 88.25 579 ARG A CA 1
ATOM 4549 C C . ARG A 1 579 ? 3.768 -14.238 -33.147 1.00 88.25 579 ARG A C 1
ATOM 4551 O O . ARG A 1 579 ? 2.882 -15.092 -33.128 1.00 88.25 579 ARG A O 1
ATOM 4558 N N . TYR A 1 580 ? 4.484 -13.975 -34.230 1.00 89.75 580 TYR A N 1
ATOM 4559 C CA . TYR A 1 580 ? 4.346 -14.763 -35.445 1.00 89.75 580 TYR A CA 1
ATOM 4560 C C . TYR A 1 580 ? 4.589 -16.252 -35.159 1.00 89.75 580 TYR A C 1
ATOM 4562 O O . TYR A 1 580 ? 5.503 -16.614 -34.414 1.00 89.75 580 TYR A O 1
ATOM 4570 N N . ALA A 1 581 ? 3.749 -17.104 -35.742 1.00 85.19 581 ALA A N 1
ATOM 4571 C CA . ALA A 1 581 ? 3.943 -18.545 -35.795 1.00 85.19 581 ALA A CA 1
ATOM 4572 C C . ALA A 1 581 ? 3.883 -18.982 -37.259 1.00 85.19 581 ALA A C 1
ATOM 4574 O O . ALA A 1 581 ? 3.062 -18.494 -38.033 1.00 85.19 581 ALA A O 1
ATOM 4575 N N . SER A 1 582 ? 4.768 -19.899 -37.640 1.00 82.62 582 SER A N 1
ATOM 4576 C CA . SER A 1 582 ? 4.762 -20.502 -38.975 1.00 82.62 582 SER A CA 1
ATOM 4577 C C . SER A 1 582 ? 3.565 -21.435 -39.187 1.00 82.62 582 SER A C 1
ATOM 4579 O O . SER A 1 582 ? 3.134 -21.614 -40.329 1.00 82.62 582 SER A O 1
ATOM 4581 N N . ASP A 1 583 ? 3.029 -21.999 -38.099 1.00 84.75 583 ASP A N 1
ATOM 4582 C CA . ASP A 1 583 ? 1.755 -22.710 -38.073 1.00 84.75 583 ASP A CA 1
ATOM 4583 C C . ASP A 1 583 ? 0.589 -21.698 -38.131 1.00 84.75 583 ASP A C 1
ATOM 4585 O O . ASP A 1 583 ? 0.429 -20.891 -37.206 1.00 84.75 583 ASP A O 1
ATOM 4589 N N . PRO A 1 584 ? -0.236 -21.724 -39.196 1.00 83.88 584 PRO A N 1
ATOM 4590 C CA . PRO A 1 584 ? -1.352 -20.798 -39.352 1.00 83.88 584 PRO A CA 1
ATOM 4591 C C . PRO A 1 584 ? -2.409 -20.896 -38.247 1.00 83.88 584 PRO A C 1
ATOM 4593 O O . PRO A 1 584 ? -2.997 -19.875 -37.899 1.00 83.88 584 PRO A O 1
ATOM 4596 N N . ALA A 1 585 ? -2.660 -22.084 -37.688 1.00 83.25 585 ALA A N 1
ATOM 4597 C CA . ALA A 1 585 ? -3.651 -22.266 -36.630 1.00 83.25 585 ALA A CA 1
ATOM 4598 C C . ALA A 1 585 ? -3.167 -21.632 -35.322 1.00 83.25 585 ALA A C 1
ATOM 4600 O O . ALA A 1 585 ? -3.900 -20.859 -34.706 1.00 83.25 585 ALA A O 1
ATOM 4601 N N . VAL A 1 586 ? -1.900 -21.865 -34.965 1.00 84.81 586 VAL A N 1
ATOM 4602 C CA . VAL A 1 586 ? -1.262 -21.233 -33.797 1.00 84.81 586 VAL A CA 1
ATOM 4603 C C . VAL A 1 586 ? -1.211 -19.715 -33.970 1.00 84.81 586 VAL A C 1
ATOM 4605 O O . VAL A 1 586 ? -1.497 -18.960 -33.042 1.00 84.81 586 VAL A O 1
ATOM 4608 N N . PHE A 1 587 ? -0.880 -19.234 -35.172 1.00 86.94 587 PHE A N 1
ATOM 4609 C CA . PHE A 1 587 ? -0.851 -17.799 -35.440 1.00 86.94 587 PHE A CA 1
ATOM 4610 C C . PHE A 1 587 ? -2.244 -17.165 -35.320 1.00 86.94 587 PHE A C 1
ATOM 4612 O O . PHE A 1 587 ? -2.389 -16.132 -34.667 1.00 86.94 587 PHE A O 1
ATOM 4619 N N . ALA A 1 588 ? -3.275 -17.802 -35.885 1.00 85.38 588 ALA A N 1
ATOM 4620 C CA . ALA A 1 588 ? -4.663 -17.363 -35.766 1.00 85.38 588 ALA A CA 1
ATOM 4621 C C . ALA A 1 588 ? -5.138 -17.328 -34.305 1.00 85.38 588 ALA A C 1
ATOM 4623 O O . ALA A 1 588 ? -5.788 -16.366 -33.891 1.00 85.38 588 ALA A O 1
ATOM 4624 N N . GLU A 1 589 ? -4.782 -18.338 -33.509 1.00 84.50 589 GLU A N 1
ATOM 4625 C CA . GLU A 1 589 ? -5.105 -18.397 -32.082 1.00 84.50 589 GLU A CA 1
ATOM 4626 C C . GLU A 1 589 ? -4.479 -17.225 -31.313 1.00 84.50 589 GLU A C 1
ATOM 4628 O O . GLU A 1 589 ? -5.185 -16.520 -30.582 1.00 84.50 589 GLU A O 1
ATOM 4633 N N . ARG A 1 590 ? -3.184 -16.956 -31.534 1.00 88.88 590 ARG A N 1
ATOM 4634 C CA . ARG A 1 590 ? -2.463 -15.827 -30.918 1.00 88.88 590 ARG A CA 1
ATOM 4635 C C . ARG A 1 590 ? -3.078 -14.487 -31.275 1.00 88.88 590 ARG A C 1
ATOM 4637 O O . ARG A 1 590 ? -3.271 -13.636 -30.407 1.00 88.88 590 ARG A O 1
ATOM 4644 N N . VAL A 1 591 ? -3.407 -14.297 -32.550 1.00 87.06 591 VAL A N 1
ATOM 4645 C CA . VAL A 1 591 ? -4.076 -13.086 -33.029 1.00 87.06 591 VAL A CA 1
ATOM 4646 C C . VAL A 1 591 ? -5.436 -12.933 -32.341 1.00 87.06 591 VAL A C 1
ATOM 4648 O O . VAL A 1 591 ? -5.734 -11.870 -31.794 1.00 87.06 591 VAL A O 1
ATOM 4651 N N . GLY A 1 592 ? -6.234 -14.000 -32.274 1.00 85.62 592 GLY A N 1
ATOM 4652 C CA . GLY A 1 592 ? -7.526 -13.979 -31.595 1.00 85.62 592 GLY A CA 1
ATOM 4653 C C . GLY A 1 592 ? -7.414 -13.706 -30.091 1.00 85.62 592 GLY A C 1
ATOM 4654 O O . GLY A 1 592 ? -8.230 -12.974 -29.529 1.00 85.62 592 GLY A O 1
ATOM 4655 N N . GLY A 1 593 ? -6.397 -14.250 -29.418 1.00 84.12 593 GLY A N 1
ATOM 4656 C CA . GLY A 1 593 ? -6.091 -13.953 -28.015 1.00 84.12 593 GLY A CA 1
ATOM 4657 C C . GLY A 1 593 ? -5.690 -12.493 -27.796 1.00 84.12 593 GLY A C 1
ATOM 4658 O O . GLY A 1 593 ? -6.173 -11.848 -26.863 1.00 84.12 593 GLY A O 1
ATOM 4659 N N . ALA A 1 594 ? -4.880 -11.937 -28.696 1.00 86.75 594 ALA A N 1
ATOM 4660 C CA . ALA A 1 594 ? -4.459 -10.540 -28.645 1.00 86.75 594 ALA A CA 1
ATOM 4661 C C . ALA A 1 594 ? -5.633 -9.581 -28.831 1.00 86.75 594 ALA A C 1
ATOM 4663 O O . ALA A 1 594 ? -5.762 -8.614 -28.079 1.00 86.75 594 ALA A O 1
ATOM 4664 N N . VAL A 1 595 ? -6.533 -9.880 -29.769 1.00 83.12 595 VAL A N 1
ATOM 4665 C CA . VAL A 1 595 ? -7.757 -9.099 -29.974 1.00 83.12 595 VAL A CA 1
ATOM 4666 C C . VAL A 1 595 ? -8.680 -9.176 -28.761 1.00 83.12 595 VAL A C 1
ATOM 4668 O O . VAL A 1 595 ? -9.138 -8.130 -28.300 1.00 83.12 595 VAL A O 1
ATOM 4671 N N . ARG A 1 596 ? -8.905 -10.369 -28.187 1.00 82.31 596 ARG A N 1
ATOM 4672 C CA . ARG A 1 596 ? -9.678 -10.525 -26.938 1.00 82.31 596 ARG A CA 1
ATOM 4673 C C . ARG A 1 596 ? -9.102 -9.665 -25.817 1.00 82.31 596 ARG A C 1
ATOM 4675 O O . ARG A 1 596 ? -9.842 -8.967 -25.129 1.00 82.31 596 ARG A O 1
ATOM 4682 N N . MET A 1 597 ? -7.779 -9.661 -25.669 1.00 79.62 597 MET A N 1
ATOM 4683 C CA . MET A 1 597 ? -7.099 -8.845 -24.666 1.00 79.62 597 MET A CA 1
ATOM 4684 C C . MET A 1 597 ? -7.221 -7.339 -24.944 1.00 79.62 597 MET A C 1
ATOM 4686 O O . MET A 1 597 ? -7.439 -6.567 -24.012 1.00 79.62 597 MET A O 1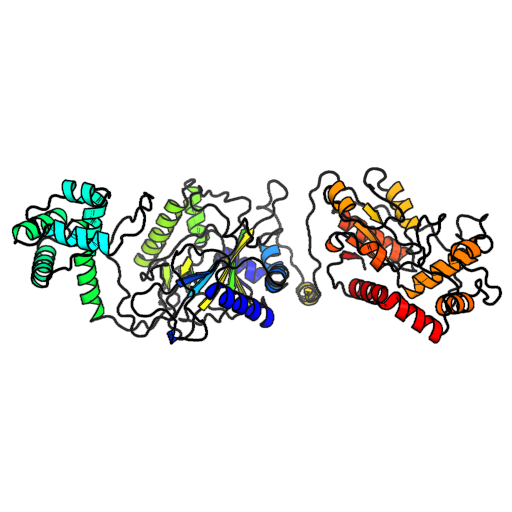
ATOM 4690 N N . ALA A 1 598 ? -7.103 -6.909 -26.202 1.00 80.00 598 ALA A N 1
ATOM 4691 C CA . ALA A 1 598 ? -7.180 -5.498 -26.575 1.00 80.00 598 ALA A CA 1
ATOM 4692 C C . ALA A 1 598 ? -8.604 -4.931 -26.468 1.00 80.00 598 ALA A C 1
ATOM 4694 O O . ALA A 1 598 ? -8.803 -3.829 -25.954 1.00 80.00 598 ALA A O 1
ATOM 4695 N N . LEU A 1 599 ? -9.607 -5.692 -26.907 1.00 75.00 599 LEU A N 1
ATOM 4696 C CA . LEU A 1 599 ? -11.012 -5.288 -26.877 1.00 75.00 599 LEU A CA 1
ATOM 4697 C C . LEU A 1 599 ? -11.688 -5.598 -25.534 1.00 75.00 599 LEU A C 1
ATOM 4699 O O . LEU A 1 599 ? -12.728 -5.025 -25.224 1.00 75.00 599 LEU A O 1
ATOM 4703 N N . GLY A 1 600 ? -11.094 -6.430 -24.677 1.00 64.25 600 GLY A N 1
ATOM 4704 C CA . GLY A 1 600 ? -11.609 -6.759 -23.343 1.00 64.25 600 GLY A CA 1
ATOM 4705 C C . GLY A 1 600 ? -13.066 -7.235 -23.331 1.00 64.25 600 GLY A C 1
ATOM 4706 O O . GLY A 1 600 ? -13.764 -7.000 -22.349 1.00 64.25 600 GLY A O 1
ATOM 4707 N N . GLU A 1 601 ? -13.527 -7.836 -24.426 1.00 56.94 601 GLU A N 1
ATOM 4708 C CA . GLU A 1 601 ? -14.816 -8.511 -24.535 1.00 56.94 601 GLU A CA 1
ATOM 4709 C C . GLU A 1 601 ? -14.570 -10.023 -24.417 1.00 56.94 601 GLU A C 1
ATOM 4711 O O . GLU A 1 601 ? -13.643 -10.560 -25.021 1.00 56.94 601 GLU A O 1
ATOM 4716 N N . ALA A 1 602 ? -15.422 -10.714 -23.657 1.00 44.59 602 ALA A N 1
ATOM 4717 C CA . ALA A 1 602 ? -15.536 -12.174 -23.668 1.00 44.59 602 ALA A CA 1
ATOM 4718 C C . ALA A 1 602 ? -16.445 -12.675 -24.817 1.00 44.59 602 ALA A C 1
ATOM 4720 O O . ALA A 1 602 ? -16.981 -13.775 -24.735 1.00 44.59 602 ALA A O 1
ATOM 4721 N N . GLY A 1 603 ? -16.679 -11.845 -25.840 1.00 53.16 603 GLY A N 1
ATOM 4722 C CA . GLY A 1 603 ? -17.502 -12.186 -27.001 1.00 53.16 603 GLY A CA 1
ATOM 4723 C C . GLY A 1 603 ? -16.743 -13.009 -28.045 1.00 53.16 603 GLY A C 1
ATOM 4724 O O . GLY A 1 603 ? -15.510 -13.021 -28.058 1.00 53.16 603 GLY A O 1
ATOM 4725 N N . ASP A 1 604 ? -17.494 -13.673 -28.926 1.00 60.59 604 ASP A N 1
ATOM 4726 C CA . ASP A 1 604 ? -16.967 -14.511 -30.007 1.00 60.59 604 ASP A CA 1
ATOM 4727 C C . ASP A 1 604 ? -16.073 -13.696 -30.954 1.00 60.59 604 ASP A C 1
ATOM 4729 O O . ASP A 1 604 ? -16.544 -12.900 -31.768 1.00 60.59 604 ASP A O 1
ATOM 4733 N N . VAL A 1 605 ? -14.757 -13.897 -30.852 1.00 75.06 605 VAL A N 1
ATOM 4734 C CA . VAL A 1 605 ? -13.802 -13.442 -31.866 1.00 75.06 605 VAL A CA 1
ATOM 4735 C C . VAL A 1 605 ? -13.989 -14.321 -33.104 1.00 75.06 605 VAL A C 1
ATOM 4737 O O . VAL A 1 605 ? -13.781 -15.533 -32.997 1.00 75.06 605 VAL A O 1
ATOM 4740 N N . PRO A 1 606 ? -14.362 -13.756 -34.273 1.00 82.56 606 PRO A N 1
ATOM 4741 C CA . PRO A 1 606 ? -14.497 -14.542 -35.491 1.00 82.56 606 PRO A CA 1
ATOM 4742 C C . PRO A 1 606 ? -13.191 -15.283 -35.787 1.00 82.56 606 PRO A C 1
ATOM 4744 O O . PRO A 1 606 ? -12.120 -14.703 -35.617 1.00 82.56 606 PRO A O 1
ATOM 4747 N N . PRO A 1 607 ? -13.223 -16.544 -36.236 1.00 82.00 607 PRO A N 1
ATOM 4748 C CA . PRO A 1 607 ? -11.997 -17.267 -36.537 1.00 82.00 607 PRO A CA 1
ATOM 4749 C C . PRO A 1 607 ? -11.205 -16.538 -37.630 1.00 82.00 607 PRO A C 1
ATOM 4751 O O . PRO A 1 607 ? -11.742 -16.214 -38.693 1.00 82.00 607 PRO A O 1
ATOM 4754 N N . MET A 1 608 ? -9.919 -16.284 -37.377 1.00 84.94 608 MET A N 1
ATOM 4755 C CA . MET A 1 608 ? -9.029 -15.704 -38.377 1.00 84.94 608 MET A CA 1
ATOM 4756 C C . MET A 1 608 ? -8.711 -16.741 -39.450 1.00 84.94 608 MET A C 1
ATOM 4758 O O . MET A 1 608 ? -8.094 -17.771 -39.182 1.00 84.94 608 MET A O 1
ATOM 4762 N N . ARG A 1 609 ? -9.089 -16.439 -40.693 1.00 80.12 609 ARG A N 1
ATOM 4763 C CA . ARG A 1 609 ? -8.614 -17.180 -41.862 1.00 80.12 609 ARG A CA 1
ATOM 4764 C C . ARG A 1 609 ? -7.257 -16.610 -42.257 1.00 80.12 609 ARG A C 1
ATOM 4766 O O . ARG A 1 609 ? -7.165 -15.468 -42.696 1.00 80.12 609 ARG A O 1
ATOM 4773 N N . VAL A 1 610 ? -6.192 -17.383 -42.069 1.00 67.81 610 VAL A N 1
ATOM 4774 C CA . VAL A 1 610 ? -4.839 -16.943 -42.429 1.00 67.81 610 VAL A CA 1
ATOM 4775 C C . VAL A 1 610 ? -4.648 -17.115 -43.932 1.00 67.81 610 VAL A C 1
ATOM 4777 O O . VAL A 1 610 ? -4.511 -18.231 -44.425 1.00 67.81 610 VAL A O 1
ATOM 4780 N N . VAL A 1 611 ? -4.637 -15.997 -44.657 1.00 62.12 611 VAL A N 1
ATOM 4781 C CA . VAL A 1 611 ? -4.460 -15.965 -46.114 1.00 62.12 611 VAL A CA 1
ATOM 4782 C C . VAL A 1 611 ? -3.275 -15.064 -46.452 1.00 62.12 611 VAL A C 1
ATOM 4784 O O . VAL A 1 611 ? -3.446 -13.949 -46.925 1.00 62.12 611 VAL A O 1
ATOM 4787 N N . ASN A 1 612 ? -2.051 -15.500 -46.147 1.00 63.03 612 ASN A N 1
ATOM 4788 C CA . ASN A 1 612 ? -0.874 -14.962 -46.830 1.00 63.03 612 ASN A CA 1
ATOM 4789 C C . ASN A 1 612 ? 0.329 -15.901 -46.681 1.00 63.03 612 ASN A C 1
ATOM 4791 O O . ASN A 1 612 ? 0.781 -16.175 -45.568 1.00 63.03 612 ASN A O 1
ATOM 4795 N N . ALA A 1 613 ? 0.856 -16.385 -47.802 1.00 61.03 613 ALA A N 1
ATOM 4796 C CA . ALA A 1 613 ? 2.089 -17.159 -47.860 1.00 61.03 613 ALA A CA 1
ATOM 4797 C C . ALA A 1 613 ? 3.011 -16.534 -48.914 1.00 61.03 613 ALA A C 1
ATOM 4799 O O . ALA A 1 613 ? 2.571 -16.153 -49.995 1.00 61.03 613 ALA A O 1
ATOM 4800 N N . THR A 1 614 ? 4.305 -16.419 -48.621 1.00 61.97 614 THR A N 1
ATOM 4801 C CA . THR A 1 614 ? 5.306 -16.077 -49.646 1.00 61.97 614 THR A CA 1
ATOM 4802 C C . THR A 1 614 ? 5.361 -17.213 -50.683 1.00 61.97 614 THR A C 1
ATOM 4804 O O . THR A 1 614 ? 5.247 -18.377 -50.297 1.00 61.97 614 THR A O 1
ATOM 4807 N N . ARG A 1 615 ? 5.545 -16.905 -51.983 1.00 54.19 615 ARG A N 1
ATOM 4808 C CA . ARG A 1 615 ? 5.435 -17.876 -53.105 1.00 54.19 615 ARG A CA 1
ATOM 4809 C C . ARG A 1 615 ? 6.246 -19.155 -52.973 1.00 54.19 615 ARG A C 1
ATOM 4811 O O . ARG A 1 615 ? 5.899 -20.151 -53.601 1.00 54.19 615 ARG A O 1
ATOM 4818 N N . ARG A 1 616 ? 7.323 -19.132 -52.194 1.00 56.50 616 ARG A N 1
ATOM 4819 C CA . ARG A 1 616 ? 8.137 -20.303 -51.888 1.00 56.50 616 ARG A CA 1
ATOM 4820 C C . ARG A 1 616 ? 8.529 -20.287 -50.418 1.00 56.50 616 ARG A C 1
ATOM 4822 O O . ARG A 1 616 ? 9.081 -19.302 -49.935 1.00 56.50 616 ARG A O 1
ATOM 4829 N N . ARG A 1 617 ? 8.274 -21.400 -49.721 1.00 50.84 617 ARG A N 1
ATOM 4830 C CA . ARG A 1 617 ? 8.936 -21.753 -48.455 1.00 50.84 617 ARG A CA 1
ATOM 4831 C C . ARG A 1 617 ? 10.296 -22.385 -48.762 1.00 50.84 617 ARG A C 1
ATOM 4833 O O . ARG A 1 617 ? 10.576 -23.496 -48.331 1.00 50.84 617 ARG A O 1
ATOM 4840 N N . GLU A 1 618 ? 11.136 -21.715 -49.539 1.00 49.59 618 GLU A N 1
ATOM 4841 C CA . GLU A 1 618 ? 12.558 -22.033 -49.455 1.00 49.59 618 GLU A CA 1
ATOM 4842 C C . GLU A 1 618 ? 13.030 -21.350 -48.172 1.00 49.59 618 GLU A C 1
ATOM 4844 O O . GLU A 1 618 ? 13.317 -20.157 -48.134 1.00 49.59 618 GLU A O 1
ATOM 4849 N N . HIS A 1 619 ? 12.979 -22.094 -47.065 1.00 55.88 619 HIS A N 1
ATOM 4850 C CA . HIS A 1 619 ? 13.727 -21.731 -45.871 1.00 55.88 619 HIS A CA 1
ATOM 4851 C C . HIS A 1 619 ? 15.199 -21.936 -46.225 1.00 55.88 619 HIS A C 1
ATOM 4853 O O . HIS A 1 619 ? 15.777 -22.970 -45.906 1.00 55.88 619 HIS A O 1
ATOM 4859 N N . CYS A 1 620 ? 15.779 -20.994 -46.970 1.00 58.47 620 CYS A N 1
ATOM 4860 C CA . CYS A 1 620 ? 17.212 -20.961 -47.197 1.00 58.47 620 CYS A CA 1
ATOM 4861 C C . CYS A 1 620 ? 17.847 -20.759 -45.825 1.00 58.47 620 CYS A C 1
ATOM 4863 O O . CYS A 1 620 ? 17.812 -19.657 -45.273 1.00 58.47 620 CYS A O 1
ATOM 4865 N N . ALA A 1 621 ? 18.327 -21.848 -45.229 1.00 71.25 621 ALA A N 1
ATOM 4866 C CA . ALA A 1 621 ? 19.117 -21.768 -44.019 1.00 71.25 621 ALA A CA 1
ATOM 4867 C C . ALA A 1 621 ? 20.352 -20.928 -44.352 1.00 71.25 621 ALA A C 1
ATOM 4869 O O . ALA A 1 621 ? 21.067 -21.215 -45.312 1.00 71.25 621 ALA A O 1
ATOM 4870 N N . LEU A 1 622 ? 20.553 -19.853 -43.596 1.00 83.62 622 LEU A N 1
ATOM 4871 C CA . LEU A 1 622 ? 21.797 -19.103 -43.650 1.00 83.62 622 LEU A CA 1
ATOM 4872 C C . LEU A 1 622 ? 22.935 -20.019 -43.203 1.00 83.62 622 LEU A C 1
ATOM 4874 O O . LEU A 1 622 ? 22.751 -20.808 -42.275 1.00 83.62 622 LEU A O 1
ATOM 4878 N N . ALA A 1 623 ? 24.101 -19.886 -43.834 1.00 88.81 623 ALA A N 1
ATOM 4879 C CA . ALA A 1 623 ? 25.322 -20.451 -43.277 1.00 88.81 623 ALA A CA 1
ATOM 4880 C C . ALA A 1 623 ? 25.530 -19.908 -41.852 1.00 88.81 623 ALA A C 1
ATOM 4882 O O . ALA A 1 623 ? 25.117 -18.782 -41.557 1.00 88.81 623 ALA A O 1
ATOM 4883 N N . ASP A 1 624 ? 26.163 -20.688 -40.974 1.00 89.88 624 ASP A N 1
ATOM 4884 C CA . ASP A 1 624 ? 26.270 -20.345 -39.549 1.00 89.88 624 ASP A CA 1
ATOM 4885 C C . ASP A 1 624 ? 26.898 -18.965 -39.320 1.00 89.88 624 ASP A C 1
ATOM 4887 O O . ASP A 1 624 ? 26.378 -18.179 -38.523 1.00 89.88 624 ASP A O 1
ATOM 4891 N N . ASP A 1 625 ? 27.938 -18.630 -40.087 1.00 92.69 625 ASP A N 1
ATOM 4892 C CA . ASP A 1 625 ? 28.597 -17.324 -40.028 1.00 92.69 625 ASP A CA 1
ATOM 4893 C C . ASP A 1 625 ? 27.646 -16.188 -40.428 1.00 92.69 625 ASP A C 1
ATOM 4895 O O . ASP A 1 625 ? 27.571 -15.155 -39.757 1.00 92.69 625 ASP A O 1
ATOM 4899 N N . ASP A 1 626 ? 26.884 -16.363 -41.510 1.00 93.38 626 ASP A N 1
ATOM 4900 C CA . ASP A 1 626 ? 25.893 -15.385 -41.975 1.00 93.38 626 ASP A CA 1
ATOM 4901 C C . ASP A 1 626 ? 24.767 -15.208 -40.956 1.00 93.38 626 ASP A C 1
ATOM 4903 O O . ASP A 1 626 ? 24.390 -14.081 -40.627 1.00 93.38 626 ASP A O 1
ATOM 4907 N N . ALA A 1 627 ? 24.279 -16.309 -40.384 1.00 92.06 627 ALA A N 1
ATOM 4908 C CA . ALA A 1 627 ? 23.282 -16.280 -39.327 1.00 92.06 627 ALA A CA 1
ATOM 4909 C C . ALA A 1 627 ? 23.808 -15.572 -38.070 1.00 92.06 627 ALA A C 1
ATOM 4911 O O . ALA A 1 627 ? 23.071 -14.800 -37.456 1.00 92.06 627 ALA A O 1
ATOM 4912 N N . ALA A 1 628 ? 25.067 -15.800 -37.686 1.00 92.75 628 ALA A N 1
ATOM 4913 C CA . ALA A 1 628 ? 25.699 -15.138 -36.548 1.00 92.75 628 ALA A CA 1
ATOM 4914 C C . ALA A 1 628 ? 25.768 -13.619 -36.745 1.00 92.75 628 ALA A C 1
ATOM 4916 O O . ALA A 1 628 ? 25.356 -12.872 -35.860 1.00 92.75 628 ALA A O 1
ATOM 4917 N N . TRP A 1 629 ? 26.179 -13.161 -37.929 1.00 95.44 629 TRP A N 1
ATOM 4918 C CA . TRP A 1 629 ? 26.215 -11.729 -38.236 1.00 95.44 629 TRP A CA 1
ATOM 4919 C C . TRP A 1 629 ? 24.827 -11.087 -38.244 1.00 95.44 629 TRP A C 1
ATOM 4921 O O . TRP A 1 629 ? 24.646 -10.003 -37.691 1.00 95.44 629 TRP A O 1
ATOM 4931 N N . VAL A 1 630 ? 23.818 -11.757 -38.816 1.00 94.06 630 VAL A N 1
ATOM 4932 C CA . VAL A 1 630 ? 22.436 -11.254 -38.761 1.00 94.06 630 VAL A CA 1
ATOM 4933 C C . VAL A 1 630 ? 21.972 -11.166 -37.302 1.00 94.06 630 VAL A C 1
ATOM 4935 O O . VAL A 1 630 ? 21.427 -10.141 -36.894 1.00 94.06 630 VAL A O 1
ATOM 4938 N N . ARG A 1 631 ? 22.230 -12.186 -36.475 1.00 93.38 631 ARG A N 1
ATOM 4939 C CA . ARG A 1 631 ? 21.886 -12.149 -35.042 1.00 93.38 631 ARG A CA 1
ATOM 4940 C C . ARG A 1 631 ? 22.579 -11.005 -34.307 1.00 93.38 631 ARG A C 1
ATOM 4942 O O . ARG A 1 631 ? 21.925 -10.337 -33.515 1.00 93.38 631 ARG A O 1
ATOM 4949 N N . GLU A 1 632 ? 23.852 -10.745 -34.589 1.00 94.94 632 GLU A N 1
ATOM 4950 C CA . GLU A 1 632 ? 24.593 -9.620 -34.012 1.00 94.94 632 GLU A CA 1
ATOM 4951 C C . GLU A 1 632 ? 23.974 -8.274 -34.422 1.00 94.94 632 GLU A C 1
ATOM 4953 O O . GLU A 1 632 ? 23.632 -7.448 -33.572 1.00 94.94 632 GLU A O 1
ATOM 4958 N N . ARG A 1 633 ? 23.717 -8.076 -35.721 1.00 94.19 633 ARG A N 1
ATOM 4959 C CA . ARG A 1 633 ? 23.113 -6.845 -36.258 1.00 94.19 633 ARG A CA 1
ATOM 4960 C C . ARG A 1 633 ? 21.720 -6.562 -35.686 1.00 94.19 633 ARG A C 1
ATOM 4962 O O . ARG A 1 633 ? 21.342 -5.392 -35.537 1.00 94.19 633 ARG A O 1
ATOM 4969 N N . TYR A 1 634 ? 20.965 -7.614 -35.375 1.00 95.25 634 TYR A N 1
ATOM 4970 C CA . TYR A 1 634 ? 19.622 -7.561 -34.796 1.00 95.25 634 TYR A CA 1
ATOM 4971 C C . TYR A 1 634 ? 19.590 -7.981 -33.317 1.00 95.25 634 TYR A C 1
ATOM 4973 O O . TYR A 1 634 ? 18.525 -8.333 -32.815 1.00 95.25 634 TYR A O 1
ATOM 4981 N N . ALA A 1 635 ? 20.704 -7.880 -32.581 1.00 92.69 635 ALA A N 1
ATOM 4982 C CA . ALA A 1 635 ? 20.778 -8.318 -31.183 1.00 92.69 635 ALA A CA 1
ATOM 4983 C C . ALA A 1 635 ? 19.727 -7.640 -30.285 1.00 92.69 635 ALA A C 1
ATOM 4985 O O . ALA A 1 635 ? 19.145 -8.274 -29.409 1.00 92.69 635 ALA A O 1
ATOM 4986 N N . ALA A 1 636 ? 19.413 -6.366 -30.543 1.00 88.44 636 ALA A N 1
ATOM 4987 C CA . ALA A 1 636 ? 18.350 -5.650 -29.835 1.00 88.44 636 ALA A CA 1
ATOM 4988 C C . ALA A 1 636 ? 16.945 -6.211 -30.131 1.00 88.44 636 ALA A C 1
ATOM 4990 O O . ALA A 1 636 ? 16.098 -6.248 -29.237 1.00 88.44 636 ALA A O 1
ATOM 4991 N N . ASP A 1 637 ? 16.696 -6.666 -31.363 1.00 91.12 637 ASP A N 1
ATOM 4992 C CA . ASP A 1 637 ? 15.441 -7.328 -31.724 1.00 91.12 637 ASP A CA 1
ATOM 4993 C C . ASP A 1 637 ? 15.385 -8.751 -31.164 1.00 91.12 637 ASP A C 1
ATOM 4995 O O . ASP A 1 637 ? 14.308 -9.202 -30.792 1.00 91.12 637 ASP A O 1
ATOM 4999 N N . ALA A 1 638 ? 16.519 -9.451 -31.071 1.00 88.12 638 ALA A N 1
ATOM 5000 C CA . ALA A 1 638 ? 16.601 -10.763 -30.435 1.00 88.12 638 ALA A CA 1
ATOM 5001 C C . ALA A 1 638 ? 16.319 -10.644 -28.931 1.00 88.12 638 ALA A C 1
ATOM 5003 O O . ALA A 1 638 ? 15.442 -11.324 -28.417 1.00 88.12 638 ALA A O 1
ATOM 5004 N N . ALA A 1 639 ? 16.930 -9.670 -28.251 1.00 85.88 639 ALA A N 1
ATOM 5005 C CA . ALA A 1 639 ? 16.628 -9.362 -26.855 1.00 85.88 639 ALA A CA 1
ATOM 5006 C C . ALA A 1 639 ? 15.172 -8.900 -26.651 1.00 85.88 639 ALA A C 1
ATOM 5008 O O . ALA A 1 639 ? 14.561 -9.172 -25.619 1.00 85.88 639 ALA A O 1
ATOM 5009 N N . LEU A 1 640 ? 14.580 -8.179 -27.611 1.00 84.19 640 LEU A N 1
ATOM 5010 C CA . LEU A 1 640 ? 13.142 -7.893 -27.611 1.00 84.19 640 LEU A CA 1
ATOM 5011 C C . LEU A 1 640 ? 12.324 -9.180 -27.731 1.00 84.19 640 LEU A C 1
ATOM 5013 O O . LEU A 1 640 ? 11.411 -9.384 -26.938 1.00 84.19 640 LEU A O 1
ATOM 5017 N N . TRP A 1 641 ? 12.644 -10.023 -28.708 1.00 85.75 641 TRP A N 1
ATOM 5018 C CA . TRP A 1 641 ? 11.970 -11.289 -28.9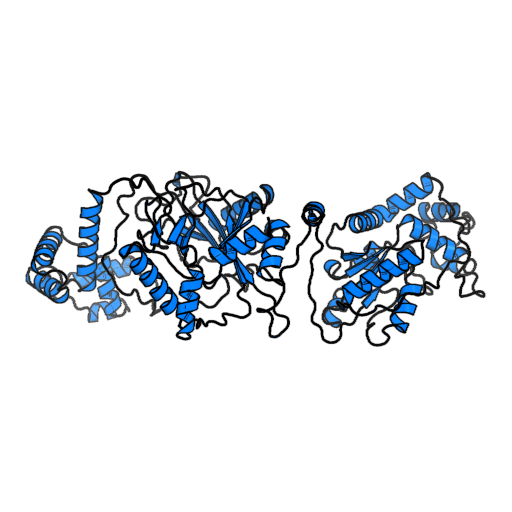56 1.00 85.75 641 TRP A CA 1
ATOM 5019 C C . TRP A 1 641 ? 12.041 -12.204 -27.732 1.00 85.75 641 TRP A C 1
ATOM 5021 O O . TRP A 1 641 ? 11.018 -12.740 -27.326 1.00 85.75 641 TRP A O 1
ATOM 5031 N N . ASP A 1 642 ? 13.195 -12.290 -27.073 1.00 82.88 642 ASP A N 1
ATOM 5032 C CA . ASP A 1 642 ? 13.394 -13.085 -25.862 1.00 82.88 642 ASP A CA 1
ATOM 5033 C C . ASP A 1 642 ? 12.643 -12.521 -24.659 1.00 82.88 642 ASP A C 1
ATOM 5035 O O . ASP A 1 642 ? 11.975 -13.274 -23.956 1.00 82.88 642 ASP A O 1
ATOM 5039 N N . ARG A 1 643 ? 12.645 -11.198 -24.454 1.00 74.38 643 ARG A N 1
ATOM 5040 C CA . ARG A 1 643 ? 11.808 -10.561 -23.418 1.00 74.38 643 ARG A CA 1
ATOM 5041 C C . ARG A 1 643 ? 10.326 -10.845 -23.645 1.00 74.38 643 ARG A C 1
ATOM 5043 O O . ARG A 1 643 ? 9.619 -11.221 -22.714 1.00 74.38 643 ARG A O 1
ATOM 5050 N N . VAL A 1 644 ? 9.877 -10.749 -24.895 1.00 74.12 644 VAL A N 1
ATOM 5051 C CA . VAL A 1 644 ? 8.526 -11.148 -25.308 1.00 74.12 644 VAL A CA 1
ATOM 5052 C C . VAL A 1 644 ? 8.311 -12.652 -25.094 1.00 74.12 644 VAL A C 1
ATOM 5054 O O . VAL A 1 644 ? 7.196 -13.030 -24.758 1.00 74.12 644 VAL A O 1
ATOM 5057 N N . ASN A 1 645 ? 9.339 -13.502 -25.221 1.00 68.31 645 ASN A N 1
ATOM 5058 C CA . ASN A 1 645 ? 9.263 -14.951 -24.991 1.00 68.31 645 ASN A CA 1
ATOM 5059 C C . ASN A 1 645 ? 9.065 -15.324 -23.517 1.00 68.31 645 ASN A C 1
ATOM 5061 O O . ASN A 1 645 ? 8.379 -16.301 -23.231 1.00 68.31 645 ASN A O 1
ATOM 5065 N N . VAL A 1 646 ? 9.657 -14.567 -22.592 1.00 64.44 646 VAL A N 1
ATOM 5066 C CA . VAL A 1 646 ? 9.585 -14.845 -21.146 1.00 64.44 646 VAL A CA 1
ATOM 5067 C C . VAL A 1 646 ? 8.570 -13.965 -20.405 1.00 64.44 646 VAL A C 1
ATOM 5069 O O . VAL A 1 646 ? 8.405 -14.102 -19.196 1.00 64.44 646 VAL A O 1
ATOM 5072 N N . GLY A 1 647 ? 7.881 -13.063 -21.115 1.00 55.59 647 GLY A N 1
ATOM 5073 C CA . GLY A 1 647 ? 6.923 -12.122 -20.525 1.00 55.59 647 GLY A CA 1
ATOM 5074 C C . GLY A 1 647 ? 7.572 -10.992 -19.711 1.00 55.59 647 GLY A C 1
ATOM 5075 O O . GLY A 1 647 ? 6.918 -10.397 -18.855 1.00 55.59 647 GLY A O 1
ATOM 5076 N N . ASP A 1 648 ? 8.847 -10.694 -19.963 1.00 43.06 648 ASP A N 1
ATOM 5077 C CA . ASP A 1 648 ? 9.631 -9.665 -19.273 1.00 43.06 648 ASP A CA 1
ATOM 5078 C C . ASP A 1 648 ? 9.558 -8.305 -20.008 1.00 43.06 648 ASP A C 1
ATOM 5080 O O . ASP A 1 648 ? 9.262 -8.223 -21.201 1.00 43.06 648 ASP A O 1
ATOM 5084 N N . GLY A 1 649 ? 9.808 -7.197 -19.305 1.00 44.62 649 GLY A N 1
ATOM 5085 C CA . GLY A 1 649 ? 9.916 -5.855 -19.898 1.00 44.62 649 GLY A CA 1
ATOM 5086 C C . GLY A 1 649 ? 8.604 -5.089 -20.128 1.00 44.62 649 GLY A C 1
ATOM 5087 O O . GLY A 1 649 ? 8.626 -4.044 -20.772 1.00 44.62 649 GLY A O 1
ATOM 5088 N N . GLY A 1 650 ? 7.469 -5.557 -19.597 1.00 42.81 650 GLY A N 1
ATOM 5089 C CA . GLY A 1 650 ? 6.192 -4.821 -19.638 1.00 42.81 650 GLY A CA 1
ATOM 5090 C C . GLY A 1 650 ? 5.367 -4.988 -20.921 1.00 42.81 650 GLY A C 1
ATOM 5091 O O . GLY A 1 650 ? 4.362 -4.297 -21.086 1.00 42.81 650 GLY A O 1
ATOM 5092 N N . PHE A 1 651 ? 5.750 -5.912 -21.804 1.00 50.41 651 PHE A N 1
ATOM 5093 C CA . PHE A 1 651 ? 4.981 -6.268 -22.998 1.00 50.41 651 PHE A CA 1
ATOM 5094 C C . PHE A 1 651 ? 3.798 -7.177 -22.644 1.00 50.41 651 PHE A C 1
ATOM 5096 O O . PHE A 1 651 ? 3.945 -8.140 -21.894 1.00 50.41 651 PHE A O 1
ATOM 5103 N N . ARG A 1 652 ? 2.623 -6.932 -23.237 1.00 55.91 652 ARG A N 1
ATOM 5104 C CA . ARG A 1 652 ? 1.507 -7.891 -23.207 1.00 55.91 652 ARG A CA 1
ATOM 5105 C C . ARG A 1 652 ? 1.647 -8.854 -24.381 1.00 55.91 652 ARG A C 1
ATOM 5107 O O . ARG A 1 652 ? 1.087 -8.603 -25.443 1.00 55.91 652 ARG A O 1
ATOM 5114 N N . ALA A 1 653 ? 2.445 -9.903 -24.234 1.00 51.91 653 ALA A N 1
ATOM 5115 C CA . ALA A 1 653 ? 2.626 -10.902 -25.287 1.00 51.91 653 ALA A CA 1
ATOM 5116 C C . ALA A 1 653 ? 1.502 -11.949 -25.258 1.00 51.91 653 ALA A C 1
ATOM 5118 O O . ALA A 1 653 ? 1.116 -12.408 -24.183 1.00 51.91 653 ALA A O 1
ATOM 5119 N N . VAL A 1 654 ? 0.986 -12.335 -26.428 1.00 52.38 654 VAL A N 1
ATOM 5120 C CA . VAL A 1 654 ? 0.118 -13.516 -26.569 1.00 52.38 654 VAL A CA 1
ATOM 5121 C C . VAL A 1 654 ? 0.936 -14.657 -27.154 1.00 52.38 654 VAL A C 1
ATOM 5123 O O . VAL A 1 654 ? 1.509 -14.525 -28.242 1.00 52.38 654 VAL A O 1
ATOM 5126 N N . PHE A 1 655 ? 1.028 -15.727 -26.369 1.00 45.56 655 PHE A N 1
ATOM 5127 C CA . PHE A 1 655 ? 1.855 -16.908 -26.604 1.00 45.56 655 PHE A CA 1
ATOM 5128 C C . PHE A 1 655 ? 1.153 -17.988 -27.400 1.00 45.56 655 PHE A C 1
ATOM 5130 O O . PHE A 1 655 ? -0.088 -18.066 -27.309 1.00 45.56 655 PHE A O 1
#

pLDDT: mean 77.45, std 17.91, range [27.14, 98.25]